Protein AF-0000000087671566 (afdb_homodimer)

Solvent-accessible surface area (backbone atoms only — not comparable to full-atom values): 32242 Å² total; per-residue (Å²): 135,81,83,77,76,79,80,76,76,74,78,75,80,76,74,71,77,72,75,74,74,76,78,74,79,72,79,69,72,75,69,72,71,65,72,60,80,72,55,83,34,63,38,34,39,31,41,33,52,81,81,40,55,69,41,50,50,52,36,48,63,45,52,66,65,15,79,87,57,52,67,46,80,35,73,41,40,52,57,81,54,87,61,97,55,49,76,35,58,70,50,8,30,30,65,65,25,26,53,79,50,58,66,45,45,7,50,32,50,30,56,52,48,54,44,50,51,52,56,72,45,84,75,57,39,31,36,35,41,31,35,45,54,44,47,59,48,46,61,57,61,63,63,61,47,55,54,51,27,58,74,69,71,49,40,43,36,29,32,56,49,49,42,90,62,59,66,44,80,77,48,67,58,84,86,27,36,27,30,33,43,74,54,67,33,44,62,70,53,29,34,38,33,25,41,68,38,41,45,42,50,53,71,65,60,76,53,46,33,64,50,48,36,59,58,60,44,42,25,75,75,49,67,49,61,50,28,29,47,30,56,35,60,40,32,75,54,61,51,72,66,54,61,59,40,55,72,61,57,62,70,50,66,72,46,83,67,44,70,55,19,55,51,43,53,51,51,50,51,49,46,44,52,51,47,50,48,51,52,54,50,54,48,52,55,53,55,62,72,95,138,81,82,77,77,76,77,76,78,76,74,77,76,77,71,76,76,73,73,72,72,77,78,76,78,74,77,70,74,75,70,72,73,65,72,62,80,72,55,84,34,62,39,33,39,31,39,34,51,82,82,42,56,70,40,50,49,53,37,48,62,45,52,66,66,15,79,88,57,53,68,46,80,35,74,40,39,51,57,82,54,85,63,98,55,50,76,36,57,70,50,8,31,30,65,65,26,25,54,78,51,58,67,44,45,8,51,32,49,28,55,51,49,55,44,48,51,54,54,74,45,84,75,56,39,32,37,35,42,31,34,46,52,44,47,60,47,46,61,55,58,64,61,60,47,54,54,53,27,58,75,68,70,48,41,44,36,28,32,56,47,48,40,91,62,59,66,44,80,77,47,68,58,86,87,27,36,26,31,33,41,73,54,68,33,43,62,69,53,28,34,38,32,26,39,68,37,42,47,41,48,54,72,66,60,77,52,49,33,64,51,48,35,58,59,61,43,41,24,75,76,49,67,49,61,52,28,29,46,30,54,36,59,39,33,74,54,61,51,72,66,55,62,59,41,57,72,62,55,64,70,49,67,71,46,84,69,44,70,55,18,54,52,44,52,51,50,50,52,49,46,45,52,50,48,50,49,51,51,54,50,54,49,53,55,53,56,62,74,95

Structure (mmCIF, N/CA/C/O backbone):
data_AF-0000000087671566-model_v1
#
loop_
_entity.id
_entity.type
_entity.pdbx_description
1 polymer 'Glycosyl transferase'
#
loop_
_atom_site.group_PDB
_atom_site.id
_atom_site.type_symbol
_atom_site.label_atom_id
_atom_site.label_alt_id
_atom_site.label_comp_id
_atom_site.label_asym_id
_atom_site.label_entity_id
_atom_site.label_seq_id
_atom_site.pdbx_PDB_ins_code
_atom_site.Cartn_x
_atom_site.Cartn_y
_atom_site.Cartn_z
_atom_site.occupancy
_atom_site.B_iso_or_equiv
_atom_site.auth_seq_id
_atom_site.auth_comp_id
_atom_site.auth_asym_id
_atom_site.auth_atom_id
_atom_site.pdbx_PDB_model_num
ATOM 1 N N . MET A 1 1 ? -92.812 4.102 -14.461 1 20.41 1 MET A N 1
ATOM 2 C CA . MET A 1 1 ? -93.25 3.547 -13.18 1 20.41 1 MET A CA 1
ATOM 3 C C . MET A 1 1 ? -92.312 2.416 -12.75 1 20.41 1 MET A C 1
ATOM 5 O O . MET A 1 1 ? -92.688 1.614 -11.883 1 20.41 1 MET A O 1
ATOM 9 N N . ARG A 1 2 ? -91.062 2.26 -13.477 1 20.17 2 ARG A N 1
ATOM 10 C CA . ARG A 1 2 ? -90.438 0.943 -13.508 1 20.17 2 ARG A CA 1
ATOM 11 C C . ARG A 1 2 ? -90.062 0.491 -12.102 1 20.17 2 ARG A C 1
ATOM 13 O O . ARG A 1 2 ? -89.875 1.316 -11.203 1 20.17 2 ARG A O 1
ATOM 20 N N . ARG A 1 3 ? -89.938 -0.847 -11.875 1 19.41 3 ARG A N 1
ATOM 21 C CA . ARG A 1 3 ? -90 -1.938 -10.906 1 19.41 3 ARG A CA 1
ATOM 22 C C . ARG A 1 3 ? -88.812 -1.893 -9.969 1 19.41 3 ARG A C 1
ATOM 24 O O . ARG A 1 3 ? -87.625 -2.113 -10.398 1 19.41 3 ARG A O 1
ATOM 31 N N . VAL A 1 4 ? -88.688 -0.897 -9.008 1 24.98 4 VAL A N 1
ATOM 32 C CA . VAL A 1 4 ? -87.562 -0.516 -8.117 1 24.98 4 VAL A CA 1
ATOM 33 C C . VAL A 1 4 ? -87.312 -1.626 -7.098 1 24.98 4 VAL A C 1
ATOM 35 O O . VAL A 1 4 ? -88.188 -1.909 -6.258 1 24.98 4 VAL A O 1
ATOM 38 N N . PRO A 1 5 ? -86.812 -2.789 -7.719 1 23.95 5 PRO A N 1
ATOM 39 C CA . PRO A 1 5 ? -86.812 -4.043 -6.965 1 23.95 5 PRO A CA 1
ATOM 40 C C . PRO A 1 5 ? -86.25 -3.9 -5.566 1 23.95 5 PRO A C 1
ATOM 42 O O . PRO A 1 5 ? -85.375 -3.016 -5.332 1 23.95 5 PRO A O 1
ATOM 45 N N . SER A 1 6 ? -87 -4.273 -4.535 1 21.59 6 SER A N 1
ATOM 46 C CA . SER A 1 6 ? -87.062 -4.234 -3.076 1 21.59 6 SER A CA 1
ATOM 47 C C . SER A 1 6 ? -85.875 -4.984 -2.473 1 21.59 6 SER A C 1
ATOM 49 O O . SER A 1 6 ? -85.562 -6.094 -2.902 1 21.59 6 SER A O 1
ATOM 51 N N . ASN A 1 7 ? -84.875 -4.277 -1.908 1 21.83 7 ASN A N 1
ATOM 52 C CA . ASN A 1 7 ? -83.5 -4.41 -1.378 1 21.83 7 ASN A CA 1
ATOM 53 C C . ASN A 1 7 ? -83.438 -5.301 -0.138 1 21.83 7 ASN A C 1
ATOM 55 O O . ASN A 1 7 ? -83.562 -4.809 0.986 1 21.83 7 ASN A O 1
ATOM 59 N N . THR A 1 8 ? -84.25 -6.465 -0.17 1 20.64 8 THR A N 1
ATOM 60 C CA . THR A 1 8 ? -84.438 -7.191 1.08 1 20.64 8 THR A CA 1
ATOM 61 C C . THR A 1 8 ? -83.125 -7.613 1.667 1 20.64 8 THR A C 1
ATOM 63 O O . THR A 1 8 ? -82.312 -8.297 1.006 1 20.64 8 THR A O 1
ATOM 66 N N . ILE A 1 9 ? -82.562 -6.914 2.695 1 21.95 9 ILE A N 1
ATOM 67 C CA . ILE A 1 9 ? -81.312 -6.852 3.416 1 21.95 9 ILE A CA 1
ATOM 68 C C . ILE A 1 9 ? -81.125 -8.102 4.273 1 21.95 9 ILE A C 1
ATOM 70 O O . ILE A 1 9 ? -81.75 -8.203 5.359 1 21.95 9 ILE A O 1
ATOM 74 N N . SER A 1 10 ? -81.562 -9.305 3.691 1 20.36 10 SER A N 1
ATOM 75 C CA . SER A 1 10 ? -81.625 -10.422 4.621 1 20.36 10 SER A CA 1
ATOM 76 C C . SER A 1 10 ? -80.312 -10.625 5.352 1 20.36 10 SER A C 1
ATOM 78 O O . SER A 1 10 ? -79.25 -10.633 4.727 1 20.36 10 SER A O 1
ATOM 80 N N . SER A 1 11 ? -80.25 -10.234 6.664 1 21.88 11 SER A N 1
ATOM 81 C CA . SER A 1 11 ? -79.25 -10.141 7.719 1 21.88 11 SER A CA 1
ATOM 82 C C . SER A 1 11 ? -78.625 -11.508 8.047 1 21.88 11 SER A C 1
ATOM 84 O O . SER A 1 11 ? -79.062 -12.141 9.031 1 21.88 11 SER A O 1
ATOM 86 N N . SER A 1 12 ? -78.312 -12.32 6.969 1 20.09 12 SER A N 1
ATOM 87 C CA . SER A 1 12 ? -78 -13.719 7.223 1 20.09 12 SER A CA 1
ATOM 88 C C . SER A 1 12 ? -76.875 -13.836 8.297 1 20.09 12 SER A C 1
ATOM 90 O O . SER A 1 12 ? -76 -13.008 8.375 1 20.09 12 SER A O 1
ATOM 92 N N . ASP A 1 13 ? -77.25 -14.539 9.414 1 20.5 13 ASP A N 1
ATOM 93 C CA . ASP A 1 13 ? -76.75 -14.93 10.727 1 20.5 13 ASP A CA 1
ATOM 94 C C . ASP A 1 13 ? -75.375 -15.625 10.617 1 20.5 13 ASP A C 1
ATOM 96 O O . ASP A 1 13 ? -75.25 -16.703 10.039 1 20.5 13 ASP A O 1
ATOM 100 N N . TYR A 1 14 ? -74.312 -14.898 10.258 1 19.12 14 TYR A N 1
ATOM 101 C CA . TYR A 1 14 ? -73 -15.422 9.969 1 19.12 14 TYR A CA 1
ATOM 102 C C . TY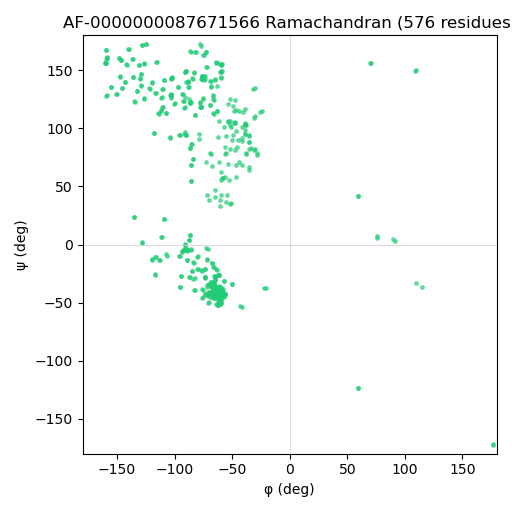R A 1 14 ? -72.438 -16.188 11.164 1 19.12 14 TYR A C 1
ATOM 104 O O . TYR A 1 14 ? -72.062 -15.578 12.18 1 19.12 14 TYR A O 1
ATOM 112 N N . SER A 1 15 ? -73.188 -17.203 11.594 1 20.19 15 SER A N 1
ATOM 113 C CA . SER A 1 15 ? -72.75 -17.953 12.773 1 20.19 15 SER A CA 1
ATOM 114 C C . SER A 1 15 ? -71.312 -18.484 12.609 1 20.19 15 SER A C 1
ATOM 116 O O . SER A 1 15 ? -71.062 -19.453 11.891 1 20.19 15 SER A O 1
ATOM 118 N N . SER A 1 16 ? -70.375 -17.688 12.078 1 20.52 16 SER A N 1
ATOM 119 C CA . SER A 1 16 ? -69.062 -18.234 11.703 1 20.52 16 SER A CA 1
ATOM 120 C C . SER A 1 16 ? -68.438 -18.906 12.891 1 20.52 16 SER A C 1
ATOM 122 O O . SER A 1 16 ? -68.125 -18.266 13.914 1 20.52 16 SER A O 1
ATOM 124 N N . THR A 1 17 ? -68.875 -20.141 13.203 1 20.5 17 THR A N 1
ATOM 125 C CA . THR A 1 17 ? -68.375 -21 14.258 1 20.5 17 THR A CA 1
ATOM 126 C C . THR A 1 17 ? -66.812 -21.031 14.195 1 20.5 17 THR A C 1
ATOM 128 O O . THR A 1 17 ? -66.25 -21.469 13.195 1 20.5 17 THR A O 1
ATOM 131 N N . ASN A 1 18 ? -66.125 -20.078 14.719 1 20.39 18 ASN A N 1
ATOM 132 C CA . ASN A 1 18 ? -64.688 -19.812 14.812 1 20.39 18 ASN A CA 1
ATOM 133 C C . ASN A 1 18 ? -64 -20.938 15.562 1 20.39 18 ASN A C 1
ATOM 135 O O . ASN A 1 18 ? -63.969 -20.953 16.797 1 20.39 18 ASN A O 1
ATOM 139 N N . SER A 1 19 ? -64.438 -22.188 15.344 1 20.3 19 SER A N 1
ATOM 140 C CA . SER A 1 19 ? -63.781 -23.172 16.219 1 20.3 19 SER A CA 1
ATOM 141 C C . SER A 1 19 ? -62.281 -23.062 16.156 1 20.3 19 SER A C 1
ATOM 143 O O . SER A 1 19 ? -61.688 -23.062 15.078 1 20.3 19 SER A O 1
ATOM 145 N N . ASP A 1 20 ? -61.688 -22.469 17.141 1 21.02 20 ASP A N 1
ATOM 146 C CA . ASP A 1 20 ? -60.281 -22.219 17.453 1 21.02 20 ASP A CA 1
ATOM 147 C C . ASP A 1 20 ? -59.5 -23.516 17.547 1 21.02 20 ASP A C 1
ATOM 149 O O . ASP A 1 20 ? -59.719 -24.328 18.453 1 21.02 20 ASP A O 1
ATOM 153 N N . PRO A 1 21 ? -59.469 -24.375 16.516 1 22.25 21 PRO A N 1
ATOM 154 C CA . PRO A 1 21 ? -58.812 -25.641 16.828 1 22.25 21 PRO A CA 1
ATOM 155 C C . PRO A 1 21 ? -57.469 -25.453 17.516 1 22.25 21 PRO A C 1
ATOM 157 O O . PRO A 1 21 ? -56.75 -24.484 17.234 1 22.25 21 PRO A O 1
ATOM 160 N N . LEU A 1 22 ? -57.312 -25.875 18.75 1 21.47 22 LEU A N 1
ATOM 161 C CA . LEU A 1 22 ? -56.156 -25.922 19.641 1 21.47 22 LEU A CA 1
ATOM 162 C C . LEU A 1 22 ? -54.969 -26.578 18.938 1 21.47 22 LEU A C 1
ATOM 164 O O . LEU A 1 22 ? -55.094 -27.672 18.359 1 21.47 22 LEU A O 1
ATOM 168 N N . CYS A 1 23 ? -54.125 -25.797 18.25 1 20.88 23 CYS A N 1
ATOM 169 C CA . CYS A 1 23 ? -52.938 -26.234 17.562 1 20.88 23 CYS A CA 1
ATOM 170 C C . CYS A 1 23 ? -52.125 -27.188 18.453 1 20.88 23 CYS A C 1
ATOM 172 O O . CYS A 1 23 ? -51.781 -26.844 19.578 1 20.88 23 CYS A O 1
ATOM 174 N N . ASN A 1 24 ? -52.438 -28.453 18.484 1 20.77 24 ASN A N 1
ATOM 175 C CA . ASN A 1 24 ? -51.625 -29.484 19.109 1 20.77 24 ASN A CA 1
ATOM 176 C C . ASN A 1 24 ? -50.125 -29.266 18.844 1 20.77 24 ASN A C 1
ATOM 178 O O . ASN A 1 24 ? -49.719 -28.922 17.734 1 20.77 24 ASN A O 1
ATOM 182 N N . GLY A 1 25 ? -49.312 -28.969 19.906 1 21.98 25 GLY A N 1
ATOM 183 C CA . GLY A 1 25 ? -47.875 -28.734 20.109 1 21.98 25 GLY A CA 1
ATOM 184 C C . GLY A 1 25 ? -47 -29.812 19.516 1 21.98 25 GLY A C 1
ATOM 185 O O . GLY A 1 25 ? -46.719 -30.812 20.188 1 21.98 25 GLY A O 1
ATOM 186 N N . GLN A 1 26 ? -47.312 -30.406 18.391 1 22.73 26 GLN A N 1
ATOM 187 C CA . GLN A 1 26 ? -46.375 -31.453 18.031 1 22.73 26 GLN A CA 1
ATOM 188 C C . GLN A 1 26 ? -44.938 -30.984 18.172 1 22.73 26 GLN A C 1
ATOM 190 O O . GLN A 1 26 ? -44.594 -29.891 17.75 1 22.73 26 GLN A O 1
ATOM 195 N N . GLY A 1 27 ? -44.219 -31.625 19.109 1 22.98 27 GLY A N 1
ATOM 196 C CA . GLY A 1 27 ? -42.812 -31.516 19.438 1 22.98 27 GLY A CA 1
ATOM 197 C C . GLY A 1 27 ? -41.906 -31.547 18.219 1 22.98 27 GLY A C 1
ATOM 198 O O . GLY A 1 27 ? -41.844 -32.531 17.5 1 22.98 27 GLY A O 1
ATOM 199 N N . GLY A 1 28 ? -41.938 -30.547 17.406 1 24.88 28 GLY A N 1
ATOM 200 C CA . GLY A 1 28 ? -41.062 -30.531 16.266 1 24.88 28 GLY A CA 1
ATOM 201 C C . GLY A 1 28 ? -39.625 -30.906 16.625 1 24.88 28 GLY A C 1
ATOM 202 O O . GLY A 1 28 ? -39.094 -30.453 17.625 1 24.88 28 GLY A O 1
ATOM 203 N N . SER A 1 29 ? -39.344 -32.188 16.375 1 26.11 29 SER A N 1
ATOM 204 C CA . SER A 1 29 ? -37.969 -32.625 16.469 1 26.11 29 SER A CA 1
ATOM 205 C C . SER A 1 29 ? -37 -31.562 15.914 1 26.11 29 SER A C 1
ATOM 207 O O . SER A 1 29 ? -37.281 -30.969 14.867 1 26.11 29 SER A O 1
ATOM 209 N N . MET A 1 30 ? -36.375 -30.891 16.812 1 24.5 30 MET A N 1
ATOM 210 C CA . MET A 1 30 ? -35.281 -29.969 16.469 1 24.5 30 MET A CA 1
ATOM 211 C C . MET A 1 30 ? -34.375 -30.547 15.414 1 24.5 30 MET A C 1
ATOM 213 O O . MET A 1 30 ? -33.688 -31.547 15.664 1 24.5 30 MET A O 1
ATOM 217 N N . SER A 1 31 ? -34.875 -30.688 14.18 1 26.56 31 SER A N 1
ATOM 218 C CA . SER A 1 31 ? -33.844 -31.047 13.211 1 26.56 31 SER A CA 1
ATOM 219 C C . SER A 1 31 ? -32.562 -30.312 13.484 1 26.56 31 SER A C 1
ATOM 221 O O . SER A 1 31 ? -32.562 -29.094 13.703 1 26.56 31 SER A O 1
ATOM 223 N N . THR A 1 32 ? -31.703 -31 14.133 1 27.64 32 THR A N 1
ATOM 224 C CA . THR A 1 32 ? -30.328 -30.5 14.219 1 27.64 32 THR A CA 1
ATOM 225 C C . THR A 1 32 ? -29.906 -29.859 12.898 1 27.64 32 THR A C 1
ATOM 227 O O . THR A 1 32 ? -29.859 -30.516 11.859 1 27.64 32 THR A O 1
ATOM 230 N N . VAL A 1 33 ? -30.359 -28.672 12.711 1 29.09 33 VAL A N 1
ATOM 231 C CA . VAL A 1 33 ? -29.734 -27.922 11.633 1 29.09 33 VAL A CA 1
ATOM 232 C C . VAL A 1 33 ? -28.25 -28.281 11.562 1 29.09 33 VAL A C 1
ATOM 234 O O . VAL A 1 33 ? -27.484 -27.969 12.484 1 29.09 33 VAL A O 1
ATOM 237 N N . HIS A 1 34 ? -27.969 -29.516 11.25 1 29.31 34 HIS A N 1
ATOM 238 C CA . HIS A 1 34 ? -26.562 -29.703 10.906 1 29.31 34 HIS A CA 1
ATOM 239 C C . HIS A 1 34 ? -26.016 -28.484 10.172 1 29.31 34 HIS A C 1
ATOM 241 O O . HIS A 1 34 ? -26.578 -28.047 9.172 1 29.31 34 HIS A O 1
ATOM 247 N N . MET A 1 35 ? -25.547 -27.578 10.914 1 31.94 35 MET A N 1
ATOM 248 C CA . MET A 1 35 ? -24.781 -26.562 10.195 1 31.94 35 MET A CA 1
ATOM 249 C C . MET A 1 35 ? -24.016 -27.188 9.031 1 31.94 35 MET A C 1
ATOM 251 O O . MET A 1 35 ? -23.266 -28.141 9.211 1 31.94 35 MET A O 1
ATOM 255 N N . THR A 1 36 ? -24.578 -27.422 7.875 1 36.75 36 THR A N 1
ATOM 256 C CA . THR A 1 36 ? -23.766 -27.766 6.711 1 36.75 36 THR A CA 1
ATOM 257 C C . THR A 1 36 ? -22.344 -27.234 6.867 1 36.75 36 THR A C 1
ATOM 259 O O . THR A 1 36 ? -22.141 -26.125 7.344 1 36.75 36 THR A O 1
ATOM 262 N N . PRO A 1 37 ? -21.344 -28.016 6.961 1 38.91 37 PRO A N 1
ATOM 263 C CA . PRO A 1 37 ? -20 -27.422 7.004 1 38.91 37 PRO A CA 1
ATOM 264 C C . PRO A 1 37 ? -19.891 -26.125 6.223 1 38.91 37 PRO A C 1
ATOM 266 O O . PRO A 1 37 ? -20.328 -26.047 5.07 1 38.91 37 PRO A O 1
ATOM 269 N N . ASN A 1 38 ? -20.25 -25.016 6.656 1 42.16 38 ASN A N 1
ATOM 270 C CA . ASN A 1 38 ? -20.281 -23.703 6.02 1 42.16 38 ASN A CA 1
ATOM 271 C C . ASN A 1 38 ? -19.203 -23.578 4.945 1 42.16 38 ASN A C 1
ATOM 273 O O . ASN A 1 38 ? -18 -23.578 5.254 1 42.16 38 ASN A O 1
ATOM 277 N N . SER A 1 39 ? -19.297 -24.094 3.799 1 46.59 39 SER A N 1
ATOM 278 C CA . SER A 1 39 ? -18.625 -24.109 2.508 1 46.59 39 SER A CA 1
ATOM 279 C C . SER A 1 39 ? -17.734 -22.891 2.336 1 46.59 39 SER A C 1
ATOM 281 O O . SER A 1 39 ? -16.906 -22.844 1.429 1 46.59 39 SER A O 1
ATOM 283 N N . GLN A 1 40 ? -18.141 -21.766 2.809 1 57.53 40 GLN A N 1
ATOM 284 C CA . GLN A 1 40 ? -17.422 -20.562 2.395 1 57.53 40 GLN A CA 1
ATOM 285 C C . GLN A 1 40 ? -16.203 -20.312 3.277 1 57.53 40 GLN A C 1
ATOM 287 O O . GLN A 1 40 ? -16.094 -19.266 3.916 1 57.53 40 GLN A O 1
ATOM 292 N N . THR A 1 41 ? -15.312 -21.391 3.361 1 82.5 41 THR A N 1
ATOM 293 C CA . THR A 1 41 ? -14.234 -21.453 4.344 1 82.5 41 THR A CA 1
ATOM 294 C C . THR A 1 41 ? -12.906 -21.047 3.719 1 82.5 41 THR A C 1
ATOM 296 O O . THR A 1 41 ? -12.625 -21.375 2.564 1 82.5 41 THR A O 1
ATOM 299 N N . ILE A 1 42 ? -12.289 -20.094 4.207 1 92.69 42 ILE A N 1
ATOM 300 C CA . ILE A 1 42 ? -10.953 -19.656 3.816 1 92.69 42 ILE A CA 1
ATOM 301 C C . ILE A 1 42 ? -9.914 -20.312 4.734 1 92.69 42 ILE A C 1
ATOM 303 O O . ILE A 1 42 ? -10.125 -20.422 5.941 1 92.69 42 ILE A O 1
ATOM 307 N N . SER A 1 43 ? -8.906 -20.906 4.086 1 92.94 43 SER A N 1
ATOM 308 C CA . SER A 1 43 ? -7.73 -21.359 4.809 1 92.94 43 SER A CA 1
ATOM 309 C C . SER A 1 43 ? -6.48 -20.609 4.371 1 92.94 43 SER A C 1
ATOM 311 O O . SER A 1 43 ? -6.457 -20 3.293 1 92.94 43 SER A O 1
ATOM 313 N N . ALA A 1 44 ? -5.488 -20.609 5.273 1 96.31 44 ALA A N 1
ATOM 314 C CA . ALA A 1 44 ? -4.273 -19.859 4.965 1 96.31 44 ALA A CA 1
ATOM 315 C C . ALA A 1 44 ? -3.047 -20.766 4.984 1 96.31 44 ALA A C 1
ATOM 317 O O . ALA A 1 44 ? -2.92 -21.641 5.852 1 96.31 44 ALA A O 1
ATOM 318 N N . LYS A 1 45 ? -2.234 -20.641 4.012 1 97.94 45 LYS A N 1
ATOM 319 C CA . LYS A 1 45 ? -0.923 -21.281 3.955 1 97.94 45 LYS A CA 1
ATOM 320 C C . LYS A 1 45 ? 0.194 -20.25 3.93 1 97.94 45 LYS A C 1
ATOM 322 O O . LYS A 1 45 ? 0.132 -19.281 3.168 1 97.94 45 LYS A O 1
ATOM 327 N N . VAL A 1 46 ? 1.146 -20.484 4.812 1 98.56 46 VAL A N 1
ATOM 328 C CA . VAL A 1 46 ? 2.316 -19.609 4.848 1 98.56 46 VAL A CA 1
ATOM 329 C C . VAL A 1 46 ? 3.527 -20.344 4.281 1 98.56 46 VAL A C 1
ATOM 331 O O . VAL A 1 46 ? 4.008 -21.312 4.879 1 98.56 46 VAL A O 1
ATOM 334 N N . ILE A 1 47 ? 3.99 -19.875 3.172 1 98.44 47 ILE A N 1
ATOM 335 C CA . ILE A 1 47 ? 5.148 -20.484 2.531 1 98.44 47 ILE A CA 1
ATOM 336 C C . ILE A 1 47 ? 6.426 -20.062 3.248 1 98.44 47 ILE A C 1
ATOM 338 O O . ILE A 1 47 ? 6.75 -18.859 3.285 1 98.44 47 ILE A O 1
ATOM 342 N N . SER A 1 48 ? 7.141 -21 3.791 1 97.81 48 SER A N 1
ATOM 343 C CA . SER A 1 48 ? 8.344 -20.719 4.57 1 97.81 48 SER A CA 1
ATOM 344 C C . SER A 1 48 ? 9.297 -21.906 4.566 1 97.81 48 SER A C 1
ATOM 346 O O . SER A 1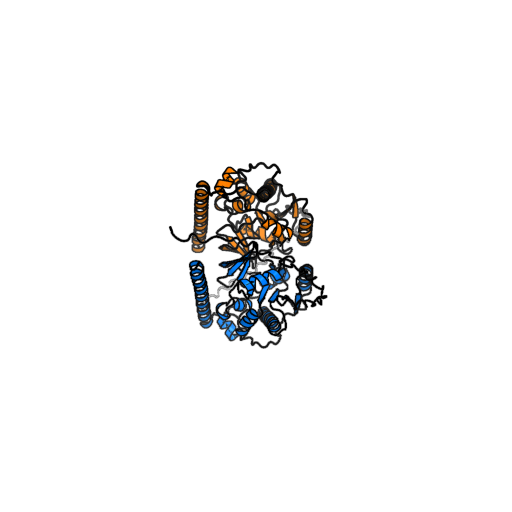 48 ? 8.867 -23.047 4.684 1 97.81 48 SER A O 1
ATOM 348 N N . LEU A 1 49 ? 10.578 -21.547 4.359 1 95.69 49 LEU A N 1
ATOM 349 C CA . LEU A 1 49 ? 11.57 -22.609 4.504 1 95.69 49 LEU A CA 1
ATOM 350 C C . LEU A 1 49 ? 11.531 -23.188 5.91 1 95.69 49 LEU A C 1
ATOM 352 O O . LEU A 1 49 ? 11.406 -22.453 6.891 1 95.69 49 LEU A O 1
ATOM 356 N N . SER A 1 50 ? 11.727 -24.469 6.039 1 93.25 50 SER A N 1
ATOM 357 C CA . SER A 1 50 ? 11.641 -25.141 7.324 1 93.25 50 SER A CA 1
ATOM 358 C C . SER A 1 50 ? 12.727 -24.672 8.281 1 93.25 50 SER A C 1
ATOM 360 O O . SER A 1 50 ? 12.523 -24.641 9.5 1 93.25 50 SER A O 1
ATOM 362 N N . GLY A 1 51 ? 13.828 -24.234 7.754 1 92.88 51 GLY A N 1
ATOM 363 C CA . GLY A 1 51 ? 14.945 -23.797 8.578 1 92.88 51 GLY A CA 1
ATOM 364 C C . GLY A 1 51 ? 14.875 -22.328 8.938 1 92.88 51 GLY A C 1
ATOM 365 O O . GLY A 1 51 ? 15.711 -21.828 9.703 1 92.88 51 GLY A O 1
ATOM 366 N N . SER A 1 52 ? 13.922 -21.641 8.422 1 93.06 52 SER A N 1
ATOM 367 C CA . SER A 1 52 ? 13.812 -20.219 8.688 1 93.06 52 SER A CA 1
ATOM 368 C C . SER A 1 52 ? 13.086 -19.953 10.008 1 93.06 52 SER A C 1
ATOM 370 O O . SER A 1 52 ? 12.031 -19.312 10.023 1 93.06 52 SER A O 1
ATOM 372 N N . LEU A 1 53 ? 13.734 -20.188 11.07 1 94.56 53 LEU A N 1
ATOM 373 C CA . LEU A 1 53 ? 13.094 -20.219 12.383 1 94.56 53 LEU A CA 1
ATOM 374 C C . LEU A 1 53 ? 12.688 -18.812 12.812 1 94.56 53 LEU A C 1
ATOM 376 O O . LEU A 1 53 ? 11.594 -18.609 13.336 1 94.56 53 LEU A O 1
ATOM 380 N N . LYS A 1 54 ? 13.523 -17.844 12.602 1 92.25 54 LYS A N 1
ATOM 381 C CA . LYS A 1 54 ? 13.211 -16.469 12.984 1 92.25 54 LYS A CA 1
ATOM 382 C C . LYS A 1 54 ? 11.969 -15.953 12.25 1 92.25 54 LYS A C 1
ATOM 384 O O . LYS A 1 54 ? 11.094 -15.344 12.859 1 92.25 54 LYS A O 1
ATOM 389 N N . ARG A 1 55 ? 11.938 -16.219 10.969 1 93.94 55 ARG A N 1
ATOM 390 C CA . ARG A 1 55 ? 10.789 -15.805 10.172 1 93.94 55 ARG A CA 1
ATOM 391 C C . ARG A 1 55 ? 9.523 -16.547 10.609 1 93.94 55 ARG A C 1
ATOM 393 O O . ARG A 1 55 ? 8.453 -15.945 10.711 1 93.94 55 ARG A O 1
ATOM 400 N N . ARG A 1 56 ? 9.641 -17.797 10.867 1 96.56 56 ARG A N 1
ATOM 401 C CA . ARG A 1 56 ? 8.492 -18.594 11.297 1 96.56 56 ARG A CA 1
ATOM 402 C C . ARG A 1 56 ? 7.977 -18.109 12.648 1 96.56 56 ARG A C 1
ATOM 404 O O . ARG A 1 56 ? 6.766 -18.062 12.875 1 96.56 56 ARG A O 1
ATOM 411 N N . ASP A 1 57 ? 8.836 -17.734 13.5 1 95.62 57 ASP A N 1
ATOM 412 C CA . ASP A 1 57 ? 8.438 -17.203 14.797 1 95.62 57 ASP A CA 1
ATOM 413 C C . ASP A 1 57 ? 7.672 -15.883 14.633 1 95.62 57 ASP A C 1
ATOM 415 O O . ASP A 1 57 ? 6.664 -15.664 15.305 1 95.62 57 ASP A O 1
ATOM 419 N N . ALA A 1 58 ? 8.203 -15.07 13.75 1 93.19 58 ALA A N 1
ATOM 420 C CA . ALA A 1 58 ? 7.551 -13.781 13.508 1 93.19 58 ALA A CA 1
ATOM 421 C C . ALA A 1 58 ? 6.141 -13.984 12.953 1 93.19 58 ALA A C 1
ATOM 423 O O . ALA A 1 58 ? 5.199 -13.312 13.391 1 93.19 58 ALA A O 1
ATOM 424 N N . VAL A 1 59 ? 6.043 -14.867 12.047 1 95.12 59 VAL A N 1
ATOM 425 C CA . VAL A 1 59 ? 4.75 -15.18 11.453 1 95.12 59 VAL A CA 1
ATOM 426 C C . VAL A 1 59 ? 3.809 -15.734 12.516 1 95.12 59 VAL A C 1
ATOM 428 O O . VAL A 1 59 ? 2.658 -15.305 12.625 1 95.12 59 VAL A O 1
ATOM 431 N N . SER A 1 60 ? 4.309 -16.656 13.281 1 96.62 60 SER A N 1
ATOM 432 C CA . SER A 1 60 ? 3.5 -17.281 14.32 1 96.62 60 SER A CA 1
ATOM 433 C C . SER A 1 60 ? 3.002 -16.25 15.328 1 96.62 60 SER A C 1
ATOM 435 O O . SER A 1 60 ? 1.84 -16.297 15.742 1 96.62 60 SER A O 1
ATOM 437 N N . SER A 1 61 ? 3.844 -15.367 15.703 1 94.19 61 SER A N 1
ATOM 438 C CA . SER A 1 61 ? 3.461 -14.312 16.641 1 94.19 61 SER A CA 1
ATOM 439 C C . SER A 1 61 ? 2.379 -13.422 16.047 1 94.19 61 SER A C 1
ATOM 441 O O . SER A 1 61 ? 1.444 -13.023 16.75 1 94.19 61 SER A O 1
ATOM 443 N N . ASN A 1 62 ? 2.496 -13.133 14.789 1 95 62 ASN A N 1
ATOM 444 C CA . ASN A 1 62 ? 1.532 -12.289 14.094 1 95 62 ASN A CA 1
ATOM 445 C C . ASN A 1 62 ? 0.188 -12.992 13.922 1 95 62 ASN A C 1
ATOM 447 O O . ASN A 1 62 ? -0.844 -12.477 14.359 1 95 62 ASN A O 1
ATOM 451 N N . LEU A 1 63 ? 0.205 -14.18 13.445 1 95.62 63 LEU A N 1
ATOM 452 C CA . LEU A 1 63 ? -1.022 -14.867 13.062 1 95.62 63 LEU A CA 1
ATOM 453 C C . LEU A 1 63 ? -1.676 -15.523 14.273 1 95.62 63 LEU A C 1
ATOM 455 O O . LEU A 1 63 ? -2.846 -15.914 14.219 1 95.62 63 LEU A O 1
ATOM 459 N N . ALA A 1 64 ? -0.951 -15.656 15.344 1 92.62 64 ALA A N 1
ATOM 460 C CA . ALA A 1 64 ? -1.542 -16.156 16.578 1 92.62 64 ALA A CA 1
ATOM 461 C C . ALA A 1 64 ? -2.654 -15.234 17.062 1 92.62 64 ALA A C 1
ATOM 463 O O . ALA A 1 64 ? -3.594 -15.68 17.734 1 92.62 64 ALA A O 1
ATOM 464 N N . THR A 1 65 ? -2.57 -13.992 16.703 1 88.19 65 THR A N 1
ATOM 465 C CA . THR A 1 65 ? -3.541 -13 17.156 1 88.19 65 THR A CA 1
ATOM 466 C C . THR A 1 65 ? -4.727 -12.93 16.188 1 88.19 65 THR A C 1
ATOM 468 O O . THR A 1 65 ? -5.762 -12.344 16.516 1 88.19 65 THR A O 1
ATOM 471 N N . ALA A 1 66 ? -4.59 -13.5 15.055 1 88.25 66 ALA A N 1
ATOM 472 C CA . ALA A 1 66 ? -5.684 -13.586 14.086 1 88.25 66 ALA A CA 1
ATOM 473 C C . ALA A 1 66 ? -6.559 -14.805 14.367 1 88.25 66 ALA A C 1
ATOM 475 O O . ALA A 1 66 ? -6.52 -15.789 13.625 1 88.25 66 ALA A O 1
ATOM 476 N N . LYS A 1 67 ? -7.5 -14.727 15.18 1 82.62 67 LYS A N 1
ATOM 477 C CA . LYS A 1 67 ? -8.219 -15.867 15.734 1 82.62 67 LYS A CA 1
ATOM 478 C C . LYS A 1 67 ? -9.203 -16.438 14.719 1 82.62 67 LYS A C 1
ATOM 480 O O . LYS A 1 67 ? -9.578 -17.609 14.805 1 82.62 67 LYS A O 1
ATOM 485 N N . SER A 1 68 ? -9.547 -15.711 13.852 1 83.12 68 SER A N 1
ATOM 486 C CA . SER A 1 68 ? -10.57 -16.172 12.914 1 83.12 68 SER A CA 1
ATOM 487 C C . SER A 1 68 ? -9.938 -16.844 11.703 1 83.12 68 SER A C 1
ATOM 489 O O . SER A 1 68 ? -10.641 -17.375 10.844 1 83.12 68 SER A O 1
ATOM 491 N N . LEU A 1 69 ? -8.648 -16.906 11.695 1 89.62 69 LEU A N 1
ATOM 492 C CA . LEU A 1 69 ? -7.973 -17.438 10.516 1 89.62 69 LEU A CA 1
ATOM 493 C C . LEU A 1 69 ? -7.297 -18.766 10.82 1 89.62 69 LEU A C 1
ATOM 495 O O . LEU A 1 69 ? -6.449 -18.844 11.711 1 89.62 69 LEU A O 1
ATOM 499 N N . ASN A 1 70 ? -7.785 -19.812 10.172 1 91.56 70 ASN A N 1
ATOM 500 C CA . ASN A 1 70 ? -7.066 -21.078 10.211 1 91.56 70 ASN A CA 1
ATOM 501 C C . ASN A 1 70 ? -5.867 -21.062 9.266 1 91.56 70 ASN A C 1
ATOM 503 O O . ASN A 1 70 ? -6.02 -20.859 8.062 1 91.56 70 ASN A O 1
ATOM 507 N N . TRP A 1 71 ? -4.695 -21.312 9.867 1 95.25 71 TRP A N 1
ATOM 508 C CA . TRP A 1 71 ? -3.508 -21.219 9.023 1 95.25 71 TRP A CA 1
ATOM 509 C C . TRP A 1 71 ? -2.492 -22.297 9.375 1 95.25 71 TRP A C 1
ATOM 511 O O . TRP A 1 71 ? -2.539 -22.859 10.469 1 95.25 71 TRP A O 1
ATOM 521 N N . GLU A 1 72 ? -1.638 -22.672 8.438 1 96.44 72 GLU A N 1
ATOM 522 C CA . GLU A 1 72 ? -0.512 -23.578 8.641 1 96.44 72 GLU A CA 1
ATOM 523 C C . GLU A 1 72 ? 0.666 -23.203 7.746 1 96.44 72 GLU A C 1
ATOM 525 O O . GLU A 1 72 ? 0.489 -22.547 6.719 1 96.44 72 GLU A O 1
ATOM 530 N N . PHE A 1 73 ? 1.832 -23.672 8.18 1 98 73 PHE A N 1
ATOM 531 C CA . PHE A 1 73 ? 3.006 -23.484 7.336 1 98 73 PHE A CA 1
ATOM 532 C C . PHE A 1 73 ? 2.996 -24.469 6.168 1 98 73 PHE A C 1
ATOM 534 O O . PHE A 1 73 ? 2.48 -25.578 6.289 1 98 73 PHE A O 1
ATOM 541 N N . PHE A 1 74 ? 3.439 -24.016 5.078 1 97.88 74 PHE A N 1
ATOM 542 C CA . PHE A 1 74 ? 3.822 -24.844 3.941 1 97.88 74 PHE A CA 1
ATOM 543 C C . PHE A 1 74 ? 5.332 -24.828 3.744 1 97.88 74 PHE A C 1
ATOM 545 O O . PHE A 1 74 ? 5.926 -23.766 3.535 1 97.88 74 PHE A O 1
ATOM 552 N N . ASP A 1 75 ? 5.977 -25.953 3.844 1 97 75 ASP A N 1
ATOM 553 C CA . ASP A 1 75 ? 7.426 -26 3.678 1 97 75 ASP A CA 1
ATOM 554 C C . ASP A 1 75 ? 7.828 -25.656 2.248 1 97 75 ASP A C 1
ATOM 556 O O . ASP A 1 75 ? 7.543 -26.406 1.312 1 97 75 ASP A O 1
ATOM 560 N N . ALA A 1 76 ? 8.484 -24.547 2.146 1 95.81 76 ALA A N 1
ATOM 561 C CA . ALA A 1 76 ? 8.891 -24.047 0.837 1 95.81 76 ALA A CA 1
ATOM 562 C C . ALA A 1 76 ? 9.812 -25.031 0.129 1 95.81 76 ALA A C 1
ATOM 564 O O . ALA A 1 76 ? 10.617 -25.719 0.773 1 95.81 76 ALA A O 1
ATOM 565 N N . ALA A 1 77 ? 9.703 -25.016 -1.173 1 93.56 77 ALA A N 1
ATOM 566 C CA . ALA A 1 77 ? 10.555 -25.875 -1.992 1 93.56 77 ALA A CA 1
ATOM 567 C C . ALA A 1 77 ? 11.906 -25.203 -2.254 1 93.56 77 ALA A C 1
ATOM 569 O O . ALA A 1 77 ? 11.984 -23.984 -2.441 1 93.56 77 ALA A O 1
ATOM 570 N N . THR A 1 78 ? 12.875 -26.047 -2.252 1 90.75 78 THR A N 1
ATOM 571 C CA . THR A 1 78 ? 14.156 -25.625 -2.787 1 90.75 78 THR A CA 1
ATOM 572 C C . THR A 1 78 ? 14.211 -25.828 -4.297 1 90.75 78 THR A C 1
ATOM 574 O O . THR A 1 78 ? 13.375 -26.531 -4.863 1 90.75 78 THR A O 1
ATOM 577 N N . SER A 1 79 ? 15.195 -25.219 -4.863 1 89.06 79 SER A N 1
ATOM 578 C CA . SER A 1 79 ? 15.297 -25.297 -6.316 1 89.06 79 SER A CA 1
ATOM 579 C C . SER A 1 79 ? 15.484 -26.734 -6.781 1 89.06 79 SER A C 1
ATOM 581 O O . SER A 1 79 ? 15.078 -27.094 -7.887 1 89.06 79 SER A O 1
ATOM 583 N N . ASP A 1 80 ? 16.031 -27.516 -5.949 1 88.19 80 ASP A N 1
ATOM 584 C CA . ASP A 1 80 ? 16.375 -28.875 -6.344 1 88.19 80 ASP A CA 1
ATOM 585 C C . ASP A 1 80 ? 15.25 -29.844 -6.023 1 88.19 80 ASP A C 1
ATOM 587 O O . ASP A 1 80 ? 15.297 -31.016 -6.418 1 88.19 80 ASP A O 1
ATOM 591 N N . ARG A 1 81 ? 14.234 -29.375 -5.387 1 88.38 81 ARG A N 1
ATOM 592 C CA . ARG A 1 81 ? 13.094 -30.234 -5.105 1 88.38 81 ARG A CA 1
ATOM 593 C C . ARG A 1 81 ? 12.391 -30.656 -6.395 1 88.38 81 ARG A C 1
ATOM 595 O O . ARG A 1 81 ? 12.062 -29.812 -7.23 1 88.38 81 ARG A O 1
ATOM 602 N N . PRO A 1 82 ? 12.258 -31.891 -6.598 1 84.62 82 PRO A N 1
ATOM 603 C CA . PRO A 1 82 ? 11.562 -32.344 -7.816 1 84.62 82 PRO A CA 1
ATOM 604 C C . PRO A 1 82 ? 10.078 -31.984 -7.809 1 84.62 82 PRO A C 1
ATOM 606 O O . PRO A 1 82 ? 9.414 -32.094 -6.777 1 84.62 82 PRO A O 1
ATOM 609 N N . VAL A 1 83 ? 9.711 -31.344 -8.891 1 85.06 83 VAL A N 1
ATOM 610 C CA . VAL A 1 83 ? 8.297 -31.125 -9.148 1 85.06 83 VAL A CA 1
ATOM 611 C C . VAL A 1 83 ? 7.941 -31.594 -10.555 1 85.06 83 VAL A C 1
ATOM 613 O O . VAL A 1 83 ? 8.82 -31.969 -11.328 1 85.06 83 VAL A O 1
ATOM 616 N N . GLU A 1 84 ? 6.621 -31.609 -10.859 1 89.69 84 GLU A N 1
ATOM 617 C CA . GLU A 1 84 ? 6.137 -32.094 -12.141 1 89.69 84 GLU A CA 1
ATOM 618 C C . GLU A 1 84 ? 6.492 -31.141 -13.281 1 89.69 84 GLU A C 1
ATOM 620 O O . GLU A 1 84 ? 6.371 -31.5 -14.453 1 89.69 84 GLU A O 1
ATOM 625 N N . LEU A 1 85 ? 7.062 -30.062 -12.953 1 92.62 85 LEU A N 1
ATOM 626 C CA . LEU A 1 85 ? 7.367 -29.047 -13.953 1 92.62 85 LEU A CA 1
ATOM 627 C C . LEU A 1 85 ? 8.844 -29.078 -14.336 1 92.62 85 LEU A C 1
ATOM 629 O O . LEU A 1 85 ? 9.703 -29.297 -13.477 1 92.62 85 LEU A O 1
ATOM 633 N N . ILE A 1 86 ? 9.141 -28.828 -15.602 1 94 86 ILE A N 1
ATOM 634 C CA . ILE A 1 86 ? 10.516 -28.734 -16.078 1 94 86 ILE A CA 1
ATOM 635 C C . ILE A 1 86 ? 10.992 -27.281 -15.961 1 94 86 ILE A C 1
ATOM 637 O O . ILE A 1 86 ? 10.234 -26.344 -16.234 1 94 86 ILE A O 1
ATOM 641 N N . VAL A 1 87 ? 12.227 -27.188 -15.547 1 95.81 87 VAL A N 1
ATOM 642 C CA . VAL A 1 87 ? 12.883 -25.891 -15.625 1 95.81 87 VAL A CA 1
ATOM 643 C C . VAL A 1 87 ? 13.414 -25.656 -17.031 1 95.81 87 VAL A C 1
ATOM 645 O O . VAL A 1 87 ? 14.359 -26.328 -17.469 1 95.81 87 VAL A O 1
ATOM 648 N N . ASP A 1 88 ? 12.852 -24.75 -17.75 1 95.5 88 ASP A N 1
ATOM 649 C CA . ASP A 1 88 ? 13.172 -24.547 -19.156 1 95.5 88 ASP A CA 1
ATOM 650 C C . ASP A 1 88 ? 14.055 -23.312 -19.344 1 95.5 88 ASP A C 1
ATOM 652 O O . ASP A 1 88 ? 13.555 -22.219 -19.625 1 95.5 88 ASP A O 1
ATOM 656 N N . THR A 1 89 ? 15.305 -23.516 -19.328 1 93.81 89 THR A N 1
ATOM 657 C CA . THR A 1 89 ? 16.266 -22.422 -19.359 1 93.81 89 THR A CA 1
ATOM 658 C C . THR A 1 89 ? 16.219 -21.703 -20.719 1 93.81 89 THR A C 1
ATOM 660 O O . THR A 1 89 ? 16.422 -20.5 -20.797 1 93.81 89 THR A O 1
ATOM 663 N N . LYS A 1 90 ? 15.984 -22.469 -21.75 1 92.62 90 LYS A N 1
ATOM 664 C CA . LYS A 1 90 ? 15.883 -21.859 -23.078 1 92.62 90 LYS A CA 1
ATOM 665 C C . LYS A 1 90 ? 14.719 -20.875 -23.141 1 92.62 90 LYS A C 1
ATOM 667 O O . LYS A 1 90 ? 14.867 -19.75 -23.641 1 92.62 90 LYS A O 1
ATOM 672 N N . ARG A 1 91 ? 13.625 -21.281 -22.641 1 94.19 91 ARG A N 1
ATOM 673 C CA . ARG A 1 91 ? 12.453 -20.406 -22.641 1 94.19 91 ARG A CA 1
ATOM 674 C C . ARG A 1 91 ? 12.633 -19.234 -21.672 1 94.19 91 ARG A C 1
ATOM 676 O O . ARG A 1 91 ? 12.125 -18.141 -21.906 1 94.19 91 ARG A O 1
ATOM 683 N N . GLN A 1 92 ? 13.336 -19.5 -20.562 1 94.56 92 GLN A N 1
ATOM 684 C CA . GLN A 1 92 ? 13.648 -18.406 -19.641 1 94.56 92 GLN A CA 1
ATOM 685 C C . GLN A 1 92 ? 14.406 -17.281 -20.359 1 94.56 92 GLN A C 1
ATOM 687 O O . GLN A 1 92 ? 14.078 -16.109 -20.203 1 94.56 92 GLN A O 1
ATOM 692 N N . LEU A 1 93 ? 15.344 -17.688 -21.109 1 92.06 93 LEU A N 1
ATOM 693 C CA . LEU A 1 93 ? 16.125 -16.719 -21.859 1 92.06 93 LEU A CA 1
ATOM 694 C C . LEU A 1 93 ? 15.266 -15.969 -22.859 1 92.06 93 LEU A C 1
ATOM 696 O O . LEU A 1 93 ? 15.391 -14.75 -23.016 1 92.06 93 LEU A O 1
ATOM 700 N N . ALA A 1 94 ? 14.43 -16.656 -23.5 1 90.94 94 ALA A N 1
ATOM 701 C CA . ALA A 1 94 ? 13.57 -16.062 -24.531 1 90.94 94 ALA A CA 1
ATOM 702 C C . ALA A 1 94 ? 12.555 -15.117 -23.891 1 90.94 94 ALA A C 1
ATOM 704 O O . ALA A 1 94 ? 12.242 -14.062 -24.453 1 90.94 94 ALA A O 1
ATOM 705 N N . LYS A 1 95 ? 12.086 -15.422 -22.766 1 92.94 95 LYS A N 1
ATOM 706 C CA . LYS A 1 95 ? 10.977 -14.688 -22.156 1 92.94 95 LYS A CA 1
ATOM 707 C C . LYS A 1 95 ? 11.477 -13.617 -21.203 1 92.94 95 LYS A C 1
ATOM 709 O O . LYS A 1 95 ? 10.922 -12.516 -21.141 1 92.94 95 LYS A O 1
ATOM 714 N N . CYS A 1 96 ? 12.531 -13.93 -20.531 1 92.19 96 CYS A N 1
ATOM 715 C CA . CYS A 1 96 ? 12.969 -13.039 -19.453 1 92.19 96 CYS A CA 1
ATOM 716 C C . CYS A 1 96 ? 14.305 -12.391 -19.797 1 92.19 96 CYS A C 1
ATOM 718 O O . CYS A 1 96 ? 14.734 -11.445 -19.141 1 92.19 96 CYS A O 1
ATOM 720 N N . GLY A 1 97 ? 14.961 -12.875 -20.766 1 90.31 97 GLY A N 1
ATOM 721 C CA . GLY A 1 97 ? 16.281 -12.383 -21.109 1 90.31 97 GLY A CA 1
ATOM 722 C C . GLY A 1 97 ? 17.375 -12.859 -20.156 1 90.31 97 GLY A C 1
ATOM 723 O O . GLY A 1 97 ? 18.5 -12.375 -20.219 1 90.31 97 GLY A O 1
ATOM 724 N N . ARG A 1 98 ? 17 -13.773 -19.234 1 90.94 98 ARG A N 1
ATOM 725 C CA . ARG A 1 98 ? 17.906 -14.32 -18.234 1 90.94 98 ARG A CA 1
ATOM 726 C C . ARG A 1 98 ? 17.391 -15.641 -17.672 1 90.94 98 ARG A C 1
ATOM 728 O O . ARG A 1 98 ? 16.219 -15.961 -17.828 1 90.94 98 ARG A O 1
ATOM 735 N N . VAL A 1 99 ? 18.375 -16.312 -17.125 1 93.06 99 VAL A N 1
ATOM 736 C CA . VAL A 1 99 ? 17.969 -17.531 -16.406 1 93.06 99 VAL A CA 1
ATOM 737 C C . VAL A 1 99 ? 17.516 -17.172 -15 1 93.06 99 VAL A C 1
ATOM 739 O O . VAL A 1 99 ? 18.047 -16.234 -14.383 1 93.06 99 VAL A O 1
ATOM 742 N N . LEU A 1 100 ? 16.594 -17.938 -14.516 1 94.81 100 LEU A N 1
ATOM 743 C CA . LEU A 1 100 ? 16.062 -17.703 -13.172 1 94.81 100 LEU A CA 1
ATOM 744 C C . LEU A 1 100 ? 17.078 -18.156 -12.117 1 94.81 100 LEU A C 1
ATOM 746 O O . LEU A 1 100 ? 17.766 -19.172 -12.289 1 94.81 100 LEU A O 1
ATOM 750 N N . SER A 1 101 ? 17.094 -17.406 -11.016 1 93.81 101 SER A N 1
ATOM 751 C CA . SER A 1 101 ? 17.906 -17.812 -9.875 1 93.81 101 SER A CA 1
ATOM 752 C C . SER A 1 101 ? 17.297 -19 -9.156 1 93.81 101 SER A C 1
ATOM 754 O O . SER A 1 101 ? 16.125 -19.328 -9.359 1 93.81 101 SER A O 1
ATOM 756 N N . ASN A 1 102 ? 18.078 -19.625 -8.297 1 93.38 102 ASN A N 1
ATOM 757 C CA . ASN A 1 102 ? 17.578 -20.75 -7.496 1 93.38 102 ASN A CA 1
ATOM 758 C C . ASN A 1 102 ? 16.438 -20.312 -6.59 1 93.38 102 ASN A C 1
ATOM 760 O O . ASN A 1 102 ? 15.484 -21.078 -6.375 1 93.38 102 ASN A O 1
ATOM 764 N N . GLY A 1 103 ? 16.531 -19.094 -6.078 1 93.44 103 GLY A N 1
ATOM 765 C CA . GLY A 1 103 ? 15.461 -18.562 -5.266 1 93.44 103 GLY A CA 1
ATOM 766 C C . GLY A 1 103 ? 14.156 -18.391 -6.023 1 93.44 103 GLY A C 1
ATOM 767 O O . GLY A 1 103 ? 13.086 -18.734 -5.512 1 93.44 103 GLY A O 1
ATOM 768 N N . GLU A 1 104 ? 14.297 -17.969 -7.238 1 95.38 104 GLU A N 1
ATOM 769 C CA . GLU A 1 104 ? 13.117 -17.797 -8.078 1 95.38 104 GLU A CA 1
ATOM 770 C C . GLU A 1 104 ? 12.477 -19.141 -8.43 1 95.38 104 GLU A C 1
ATOM 772 O O . GLU A 1 104 ? 11.25 -19.266 -8.445 1 95.38 104 GLU A O 1
ATOM 777 N N . ILE A 1 105 ? 13.32 -20.047 -8.695 1 96.19 105 ILE A N 1
ATOM 778 C CA . ILE A 1 105 ? 12.836 -21.375 -9.023 1 96.19 105 ILE A CA 1
ATOM 779 C C . ILE A 1 105 ? 12.141 -21.984 -7.809 1 96.19 105 ILE A C 1
ATOM 781 O O . ILE A 1 105 ? 11.055 -22.562 -7.926 1 96.19 105 ILE A O 1
ATOM 785 N N . GLY A 1 106 ? 12.711 -21.875 -6.68 1 96.19 106 GLY A N 1
ATOM 786 C CA . GLY A 1 106 ? 12.102 -22.359 -5.449 1 96.19 106 GLY A CA 1
ATOM 787 C C . GLY A 1 106 ? 10.766 -21.703 -5.156 1 96.19 106 GLY A C 1
ATOM 788 O O . GLY A 1 106 ? 9.812 -22.375 -4.75 1 96.19 106 GLY A O 1
ATOM 789 N N . CYS A 1 107 ? 10.766 -20.406 -5.344 1 96.88 107 CYS A N 1
ATOM 790 C CA . CYS A 1 107 ? 9.531 -19.672 -5.148 1 96.88 107 CYS A CA 1
ATOM 791 C C . CYS A 1 107 ? 8.438 -20.156 -6.094 1 96.88 107 CYS A C 1
ATOM 793 O O . CYS A 1 107 ? 7.297 -20.359 -5.68 1 96.88 107 CYS A O 1
ATOM 795 N N . PHE A 1 108 ? 8.82 -20.375 -7.305 1 97.38 108 PHE A N 1
ATOM 796 C CA . PHE A 1 108 ? 7.883 -20.891 -8.297 1 97.38 108 PHE A CA 1
ATOM 797 C C . PHE A 1 108 ? 7.32 -22.25 -7.859 1 97.38 108 PHE A C 1
ATOM 799 O O . PHE A 1 108 ? 6.102 -22.438 -7.816 1 97.38 108 PHE A O 1
ATOM 806 N N . LYS A 1 109 ? 8.188 -23.078 -7.523 1 97.56 109 LYS A N 1
ATOM 807 C CA . LYS A 1 109 ? 7.793 -24.422 -7.133 1 97.56 109 LYS A CA 1
ATOM 808 C C . LYS A 1 109 ? 6.898 -24.391 -5.898 1 97.56 109 LYS A C 1
ATOM 810 O O . LYS A 1 109 ? 5.926 -25.156 -5.816 1 97.56 109 LYS A O 1
ATOM 815 N N . SER A 1 110 ? 7.172 -23.578 -4.98 1 98 110 SER A N 1
ATOM 816 C CA . SER A 1 110 ? 6.406 -23.469 -3.742 1 98 110 SER A CA 1
ATOM 817 C C . SER A 1 110 ? 4.973 -23.031 -4.012 1 98 110 SER A C 1
ATOM 819 O O . SER A 1 110 ? 4.023 -23.656 -3.553 1 98 110 SER A O 1
ATOM 821 N N . HIS A 1 111 ? 4.828 -21.953 -4.754 1 98.19 111 HIS A N 1
ATOM 822 C CA . HIS A 1 111 ? 3.49 -21.469 -5.059 1 98.19 111 HIS A CA 1
ATOM 823 C C . HIS A 1 111 ? 2.727 -22.469 -5.926 1 98.19 111 HIS A C 1
ATOM 825 O O . HIS A 1 111 ? 1.527 -22.672 -5.727 1 98.19 111 HIS A O 1
ATOM 831 N N . PHE A 1 112 ? 3.395 -23.094 -6.848 1 97.75 112 PHE A N 1
ATOM 832 C CA . PHE A 1 112 ? 2.76 -24.109 -7.688 1 97.75 112 PHE A CA 1
ATOM 833 C C . PHE A 1 112 ? 2.215 -25.25 -6.84 1 97.75 112 PHE A C 1
ATOM 835 O O . PHE A 1 112 ? 1.053 -25.641 -6.984 1 97.75 112 PHE A O 1
ATOM 842 N N . GLU A 1 113 ? 3.029 -25.703 -5.969 1 97.12 113 GLU A N 1
ATOM 843 C CA . GLU A 1 113 ? 2.658 -26.859 -5.16 1 97.12 113 GLU A CA 1
ATOM 844 C C . GLU A 1 113 ? 1.543 -26.516 -4.18 1 97.12 113 GLU A C 1
ATOM 846 O O . GLU A 1 113 ? 0.624 -27.312 -3.971 1 97.12 113 GLU A O 1
ATOM 851 N N . VAL A 1 114 ? 1.636 -25.375 -3.58 1 97 114 VAL A N 1
ATOM 852 C CA . VAL A 1 114 ? 0.607 -24.984 -2.625 1 97 114 VAL A CA 1
ATOM 853 C C . VAL A 1 114 ? -0.743 -24.875 -3.332 1 97 114 VAL A C 1
ATOM 855 O O . VAL A 1 114 ? -1.76 -25.344 -2.809 1 97 114 VAL A O 1
ATOM 858 N N . LEU A 1 115 ? -0.791 -24.344 -4.492 1 97.5 115 LEU A N 1
ATOM 859 C CA . LEU A 1 115 ? -2.027 -24.188 -5.25 1 97.5 115 LEU A CA 1
ATOM 860 C C . LEU A 1 115 ? -2.533 -25.547 -5.738 1 97.5 115 LEU A C 1
ATOM 862 O O . LEU A 1 115 ? -3.738 -25.797 -5.723 1 97.5 115 LEU A O 1
ATOM 866 N N . LYS A 1 116 ? -1.605 -26.344 -6.172 1 97 116 LYS A N 1
ATOM 867 C CA . LYS A 1 116 ? -1.981 -27.672 -6.621 1 97 116 LYS A CA 1
ATOM 868 C C . LYS A 1 116 ? -2.637 -28.469 -5.496 1 97 116 LYS A C 1
ATOM 870 O O . LYS A 1 116 ? -3.695 -29.078 -5.691 1 97 116 LYS A O 1
ATOM 875 N N . GLN A 1 117 ? -2.004 -28.469 -4.363 1 95.88 117 GLN A N 1
ATOM 876 C CA . GLN A 1 117 ? -2.564 -29.141 -3.203 1 95.88 117 GLN A CA 1
ATOM 877 C C . GLN A 1 117 ? -3.939 -28.594 -2.846 1 95.88 117 GLN A C 1
ATOM 879 O O . GLN A 1 117 ? -4.844 -29.344 -2.471 1 95.88 117 GLN A O 1
ATOM 884 N N . PHE A 1 118 ? -4.07 -27.359 -2.93 1 96.5 118 PHE A N 1
ATOM 885 C CA . PHE A 1 118 ? -5.34 -26.688 -2.646 1 96.5 118 PHE A CA 1
ATOM 886 C C . PHE A 1 118 ? -6.426 -27.172 -3.602 1 96.5 118 PHE A C 1
ATOM 888 O O . PHE A 1 118 ? -7.516 -27.547 -3.17 1 96.5 118 PHE A O 1
ATOM 895 N N . VAL A 1 119 ? -6.145 -27.156 -4.898 1 96.56 119 VAL A N 1
ATOM 896 C CA . VAL A 1 119 ? -7.113 -27.531 -5.926 1 96.56 119 VAL A CA 1
ATOM 897 C C . VAL A 1 119 ? -7.477 -29 -5.777 1 96.56 119 VAL A C 1
ATOM 899 O O . VAL A 1 119 ? -8.641 -29.391 -5.941 1 96.56 119 VAL A O 1
ATOM 902 N N . GLU A 1 120 ? -6.484 -29.766 -5.465 1 95 120 GLU A N 1
ATOM 903 C CA . GLU A 1 120 ? -6.68 -31.219 -5.375 1 95 120 GLU A CA 1
ATOM 904 C C . GLU A 1 120 ? -7.316 -31.609 -4.047 1 95 120 GLU A C 1
ATOM 906 O O . GLU A 1 120 ? -7.852 -32.719 -3.906 1 95 120 GLU A O 1
ATOM 911 N N . GLY A 1 121 ? -7.16 -30.688 -3.078 1 88.94 121 GLY A N 1
ATOM 912 C CA . GLY A 1 121 ? -7.695 -30.984 -1.763 1 88.94 121 GLY A CA 1
ATOM 913 C C . GLY A 1 121 ? -9.203 -30.812 -1.677 1 88.94 121 GLY A C 1
ATOM 914 O O . GLY A 1 121 ? -9.844 -30.422 -2.656 1 88.94 121 GLY A O 1
ATOM 915 N N . ASP A 1 122 ? -9.812 -31.312 -0.432 1 70.44 122 ASP A N 1
ATOM 916 C CA . ASP A 1 122 ? -11.266 -31.359 -0.293 1 70.44 122 ASP A CA 1
ATOM 917 C C . ASP A 1 122 ? -11.773 -30.203 0.577 1 70.44 122 ASP A C 1
ATOM 919 O O . ASP A 1 122 ? -11.062 -29.75 1.477 1 70.44 122 ASP A O 1
ATOM 923 N N . GLY A 1 123 ? -12.758 -29.344 0.1 1 72.56 123 GLY A N 1
ATOM 924 C CA . GLY A 1 123 ? -13.719 -28.641 0.943 1 72.56 123 GLY A CA 1
ATOM 925 C C . GLY A 1 123 ? -13.539 -27.125 0.91 1 72.56 123 GLY A C 1
ATOM 926 O O . GLY A 1 123 ? -14.523 -26.391 0.994 1 72.56 123 GLY A O 1
ATOM 927 N N . ARG A 1 124 ? -12.195 -26.609 0.823 1 76.94 124 ARG A N 1
ATOM 928 C CA . ARG A 1 124 ? -12.086 -25.172 0.992 1 76.94 124 ARG A CA 1
ATOM 929 C C . ARG A 1 124 ? -12.242 -24.453 -0.342 1 76.94 124 ARG A C 1
ATOM 931 O O . ARG A 1 124 ? -11.766 -24.922 -1.373 1 76.94 124 ARG A O 1
ATOM 938 N N . GLU A 1 125 ? -12.938 -23.391 -0.226 1 92.06 125 GLU A N 1
ATOM 939 C CA . GLU A 1 125 ? -13.242 -22.672 -1.459 1 92.06 125 GLU A CA 1
ATOM 940 C C . GLU A 1 125 ? -12.211 -21.562 -1.717 1 92.06 125 GLU A C 1
ATOM 942 O O . GLU A 1 125 ? -11.984 -21.188 -2.865 1 92.06 125 GLU A O 1
ATOM 947 N N . TRP A 1 126 ? -11.672 -21.109 -0.651 1 97 126 TRP A N 1
ATOM 948 C CA . TRP A 1 126 ? -10.719 -20.016 -0.791 1 97 126 TRP A CA 1
ATOM 949 C C . TRP A 1 126 ? -9.414 -20.328 -0.059 1 97 126 TRP A C 1
ATOM 951 O O . TRP A 1 126 ? -9.422 -21 0.968 1 97 126 TRP A O 1
ATOM 961 N N . LEU A 1 127 ? -8.336 -19.844 -0.608 1 97.69 127 LEU A N 1
ATOM 962 C CA . LEU A 1 127 ? -7.016 -19.984 -0.013 1 97.69 127 LEU A CA 1
ATOM 963 C C . LEU A 1 127 ? -6.332 -18.625 0.119 1 97.69 127 LEU A C 1
ATOM 965 O O . LEU A 1 127 ? -6.301 -17.844 -0.836 1 97.69 127 LEU A O 1
ATOM 969 N N . LEU A 1 128 ? -5.922 -18.344 1.318 1 97.75 128 LEU A N 1
ATOM 970 C CA . LEU A 1 128 ? -4.996 -17.234 1.561 1 97.75 128 LEU A CA 1
ATOM 971 C C . LEU A 1 128 ? -3.553 -17.719 1.516 1 97.75 128 LEU A C 1
ATOM 973 O O . LEU A 1 128 ? -3.164 -18.594 2.287 1 97.75 128 LEU A O 1
ATOM 977 N N . VAL A 1 129 ? -2.762 -17.219 0.577 1 98.69 129 VAL A N 1
ATOM 978 C CA . VAL A 1 129 ? -1.348 -17.547 0.469 1 98.69 129 VAL A CA 1
ATOM 979 C C . VAL A 1 129 ? -0.496 -16.406 1.006 1 98.69 129 VAL A C 1
ATOM 981 O O . VAL A 1 129 ? -0.667 -15.25 0.598 1 98.69 129 VAL A O 1
ATOM 984 N N . LEU A 1 130 ? 0.413 -16.734 1.918 1 98.44 130 LEU A N 1
ATOM 985 C CA . LEU A 1 130 ? 1.32 -15.766 2.518 1 98.44 130 LEU A CA 1
ATOM 986 C C . LEU A 1 130 ? 2.766 -16.25 2.428 1 98.44 130 LEU A C 1
ATOM 988 O O . LEU A 1 130 ? 3.045 -17.422 2.623 1 98.44 130 LEU A O 1
ATOM 992 N N . GLU A 1 131 ? 3.678 -15.312 2.07 1 97.69 131 GLU A N 1
ATOM 993 C CA . GLU A 1 131 ? 5.094 -15.586 2.303 1 97.69 131 GLU A CA 1
ATOM 994 C C . GLU A 1 131 ? 5.484 -15.273 3.744 1 97.69 131 GLU A C 1
ATOM 996 O O . GLU A 1 131 ? 4.75 -14.594 4.457 1 97.69 131 GLU A O 1
ATOM 1001 N N . ASP A 1 132 ? 6.656 -15.734 4.191 1 96.62 132 ASP A N 1
ATOM 1002 C CA . ASP A 1 132 ? 6.988 -15.719 5.613 1 96.62 132 ASP A CA 1
ATOM 1003 C C . ASP A 1 132 ? 7.625 -14.391 6.016 1 96.62 132 ASP A C 1
ATOM 1005 O O . ASP A 1 132 ? 8.062 -14.227 7.156 1 96.62 132 ASP A O 1
ATOM 1009 N N . ASP A 1 133 ? 7.691 -13.469 5.066 1 94.62 133 ASP A N 1
ATOM 1010 C CA . ASP A 1 133 ? 8.188 -12.141 5.406 1 94.62 133 ASP A CA 1
ATOM 1011 C C . ASP A 1 133 ? 7.062 -11.109 5.387 1 94.62 133 ASP A C 1
ATOM 1013 O O . ASP A 1 133 ? 7.316 -9.906 5.344 1 94.62 133 ASP A O 1
ATOM 1017 N N . VAL A 1 134 ? 5.836 -11.594 5.527 1 96 134 VAL A N 1
ATOM 1018 C CA . VAL A 1 134 ? 4.672 -10.719 5.465 1 96 134 VAL A CA 1
ATOM 1019 C C . VAL A 1 134 ? 4.039 -10.609 6.852 1 96 134 VAL A C 1
ATOM 1021 O O . VAL A 1 134 ? 3.908 -11.609 7.562 1 96 134 VAL A O 1
ATOM 1024 N N . TRP A 1 135 ? 3.725 -9.414 7.25 1 96.19 135 TRP A N 1
ATOM 1025 C CA . TRP A 1 135 ? 2.84 -9.156 8.383 1 96.19 135 TRP A CA 1
ATOM 1026 C C . TRP A 1 135 ? 1.416 -8.883 7.906 1 96.19 135 TRP A C 1
ATOM 1028 O O . TRP A 1 135 ? 1.207 -8.133 6.945 1 96.19 135 TRP A O 1
ATOM 1038 N N . VAL A 1 136 ? 0.469 -9.477 8.578 1 95.94 136 VAL A N 1
ATOM 1039 C CA . VAL A 1 136 ? -0.937 -9.312 8.219 1 95.94 136 VAL A CA 1
ATOM 1040 C C . VAL A 1 136 ? -1.699 -8.688 9.391 1 95.94 136 VAL A C 1
ATOM 1042 O O . VAL A 1 136 ? -1.479 -9.055 10.547 1 95.94 136 VAL A O 1
ATOM 1045 N N . ASP A 1 137 ? -2.609 -7.758 9.031 1 95.31 137 ASP A N 1
ATOM 1046 C CA . ASP A 1 137 ? -3.492 -7.223 10.062 1 95.31 137 ASP A CA 1
ATOM 1047 C C . ASP A 1 137 ? -4.387 -8.312 10.641 1 95.31 137 ASP A C 1
ATOM 1049 O O . ASP A 1 137 ? -5.258 -8.844 9.945 1 95.31 137 ASP A O 1
ATOM 1053 N N . PRO A 1 138 ? -4.18 -8.602 11.914 1 92.94 138 PRO A N 1
ATOM 1054 C CA . PRO A 1 138 ? -4.953 -9.703 12.492 1 92.94 138 PRO A CA 1
ATOM 1055 C C . PRO A 1 138 ? -6.445 -9.391 12.586 1 92.94 138 PRO A C 1
ATOM 1057 O O . PRO A 1 138 ? -7.258 -10.297 12.773 1 92.94 138 PRO A O 1
ATOM 1060 N N . GLU A 1 139 ? -6.812 -8.172 12.469 1 90.5 139 GLU A N 1
ATOM 1061 C CA . GLU A 1 139 ? -8.211 -7.777 12.609 1 90.5 139 GLU A CA 1
ATOM 1062 C C . GLU A 1 139 ? -8.906 -7.742 11.25 1 90.5 139 GLU A C 1
ATOM 1064 O O . GLU A 1 139 ? -10.117 -7.539 11.172 1 90.5 139 GLU A O 1
ATOM 1069 N N . PHE A 1 140 ? -8.188 -7.93 10.195 1 93.25 140 PHE A N 1
ATOM 1070 C CA . PHE A 1 140 ? -8.773 -7.93 8.867 1 93.25 140 PHE A CA 1
ATOM 1071 C C . PHE A 1 140 ? -9.68 -9.141 8.672 1 93.25 140 PHE A C 1
ATOM 1073 O O . PHE A 1 140 ? -9.305 -10.266 9.016 1 93.25 140 PHE A O 1
ATOM 1080 N N . ASP A 1 141 ? -10.828 -8.961 8.109 1 92.25 141 ASP A N 1
ATOM 1081 C CA . ASP A 1 141 ? -11.82 -10.023 7.977 1 92.25 141 ASP A CA 1
ATOM 1082 C C . ASP A 1 141 ? -11.719 -10.703 6.613 1 92.25 141 ASP A C 1
ATOM 1084 O O . ASP A 1 141 ? -12.422 -10.328 5.672 1 92.25 141 ASP A O 1
ATOM 1088 N N . PHE A 1 142 ? -11 -11.766 6.555 1 94.31 142 PHE A N 1
ATOM 1089 C CA . PHE A 1 142 ? -10.797 -12.477 5.301 1 94.31 142 PHE A CA 1
ATOM 1090 C C . PHE A 1 142 ? -12.055 -13.234 4.902 1 94.31 142 PHE A C 1
ATOM 1092 O O . PHE A 1 142 ? -12.297 -13.477 3.719 1 94.31 142 PHE A O 1
ATOM 1099 N N . HIS A 1 143 ? -12.852 -13.625 5.871 1 93.31 143 HIS A N 1
ATOM 1100 C CA . HIS A 1 143 ? -14.109 -14.305 5.562 1 93.31 143 HIS A CA 1
ATOM 1101 C C . HIS A 1 143 ? -15.078 -13.375 4.844 1 93.31 143 HIS A C 1
ATOM 1103 O O . HIS A 1 143 ? -15.664 -13.742 3.822 1 93.31 143 HIS A O 1
ATOM 1109 N N . LEU A 1 144 ? -15.172 -12.219 5.367 1 92.88 144 LEU A N 1
ATOM 1110 C CA . LEU A 1 144 ? -16.031 -11.234 4.719 1 92.88 144 LEU A CA 1
ATOM 1111 C C . LEU A 1 144 ? -15.484 -10.859 3.344 1 92.88 144 LEU A C 1
ATOM 1113 O O . LEU A 1 144 ? -16.25 -10.664 2.4 1 92.88 144 LEU A O 1
ATOM 1117 N N . LEU A 1 145 ? -14.188 -10.82 3.264 1 94.38 145 LEU A N 1
ATOM 1118 C CA . LEU A 1 145 ? -13.562 -10.484 1.989 1 94.38 145 LEU A CA 1
ATOM 1119 C C . LEU A 1 145 ? -13.953 -11.492 0.911 1 94.38 145 LEU A C 1
ATOM 1121 O O . LEU A 1 145 ? -14.367 -11.102 -0.184 1 94.38 145 LEU A O 1
ATOM 1125 N N . THR A 1 146 ? -13.836 -12.773 1.197 1 95 146 THR A N 1
ATOM 1126 C CA . THR A 1 146 ? -14.109 -13.789 0.186 1 95 146 THR A CA 1
ATOM 1127 C C . THR A 1 146 ? -15.578 -13.773 -0.227 1 95 146 THR A C 1
ATOM 1129 O O . THR A 1 146 ? -15.898 -14.023 -1.389 1 95 146 THR A O 1
ATOM 1132 N N . LYS A 1 147 ? -16.453 -13.406 0.685 1 93.88 147 LYS A N 1
ATOM 1133 C CA . LYS A 1 147 ? -17.859 -13.258 0.345 1 93.88 147 LYS A CA 1
ATOM 1134 C C . LYS A 1 147 ? -18.062 -12.109 -0.638 1 93.88 147 LYS A C 1
ATOM 1136 O O . LYS A 1 147 ? -18.828 -12.234 -1.598 1 93.88 147 LYS A O 1
ATOM 1141 N N . GLU A 1 148 ? -17.391 -11.039 -0.374 1 94 148 GLU A N 1
ATOM 1142 C CA . GLU A 1 148 ? -17.5 -9.891 -1.266 1 94 148 GLU A CA 1
ATOM 1143 C C . GLU A 1 148 ? -16.906 -10.195 -2.637 1 94 148 GLU A C 1
ATOM 1145 O O . GLU A 1 148 ? -17.438 -9.742 -3.66 1 94 148 GLU A O 1
ATOM 1150 N N . LEU A 1 149 ? -15.867 -10.961 -2.652 1 95.62 149 LEU A N 1
ATOM 1151 C CA . LEU A 1 149 ? -15.227 -11.32 -3.912 1 95.62 149 LEU A CA 1
ATOM 1152 C C . LEU A 1 149 ? -16.141 -12.203 -4.754 1 95.62 149 LEU A C 1
ATOM 1154 O O . LEU A 1 149 ? -16.172 -12.086 -5.98 1 95.62 149 LEU A O 1
ATOM 1158 N N . GLU A 1 150 ? -16.812 -13.031 -4.117 1 94.31 150 GLU A N 1
ATOM 1159 C CA . GLU A 1 150 ? -17.781 -13.859 -4.832 1 94.31 150 GLU A CA 1
ATOM 1160 C C . GLU A 1 150 ? -18.844 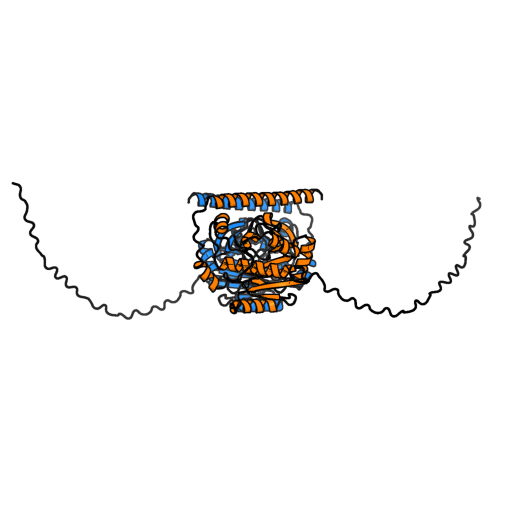-13.016 -5.527 1 94.31 150 GLU A C 1
ATOM 1162 O O . GLU A 1 150 ? -19.188 -13.266 -6.684 1 94.31 150 GLU A O 1
ATOM 1167 N N . LYS A 1 151 ? -19.25 -11.992 -4.836 1 92.69 151 LYS A N 1
ATOM 1168 C CA . LYS A 1 151 ? -20.25 -11.094 -5.41 1 92.69 151 LYS A CA 1
ATOM 1169 C C . LYS A 1 151 ? -19.688 -10.359 -6.629 1 92.69 151 LYS A C 1
ATOM 1171 O O . LYS A 1 151 ? -20.422 -10.125 -7.598 1 92.69 151 LYS A O 1
ATOM 1176 N N . LEU A 1 152 ? -18.469 -10.086 -6.562 1 93.12 152 LEU A N 1
ATOM 1177 C CA . LEU A 1 152 ? -17.812 -9.328 -7.625 1 93.12 152 LEU A CA 1
ATOM 1178 C C . LEU A 1 152 ? -17.281 -10.25 -8.711 1 93.12 152 LEU A C 1
ATOM 1180 O O . LEU A 1 152 ? -16.734 -9.789 -9.711 1 93.12 152 LEU A O 1
ATOM 1184 N N . GLN A 1 153 ? -17.375 -11.555 -8.508 1 93.88 153 GLN A N 1
ATOM 1185 C CA . GLN A 1 153 ? -16.875 -12.57 -9.43 1 93.88 153 GLN A CA 1
ATOM 1186 C C . GLN A 1 153 ? -15.375 -12.422 -9.648 1 93.88 153 GLN A C 1
ATOM 1188 O O . GLN A 1 153 ? -14.906 -12.445 -10.789 1 93.88 153 GLN A O 1
ATOM 1193 N N . ILE A 1 154 ? -14.75 -12.164 -8.562 1 97 154 ILE A N 1
ATOM 1194 C CA . ILE A 1 154 ? -13.297 -12.094 -8.539 1 97 154 ILE A CA 1
ATOM 1195 C C . ILE A 1 154 ? -12.727 -13.375 -7.926 1 97 154 ILE A C 1
ATOM 1197 O O . ILE A 1 154 ? -13.062 -13.734 -6.797 1 97 154 ILE A O 1
ATOM 1201 N N . ASP A 1 155 ? -11.766 -13.969 -8.664 1 97.88 155 ASP A N 1
ATOM 1202 C CA . ASP A 1 155 ? -11.289 -15.281 -8.234 1 97.88 155 ASP A CA 1
ATOM 1203 C C . ASP A 1 155 ? -9.883 -15.18 -7.637 1 97.88 155 ASP A C 1
ATOM 1205 O O . ASP A 1 155 ? -9.344 -16.172 -7.137 1 97.88 155 ASP A O 1
ATOM 1209 N N . CYS A 1 156 ? -9.305 -14.047 -7.762 1 98.5 156 CYS A N 1
ATOM 1210 C CA . CYS A 1 156 ? -7.98 -13.812 -7.199 1 98.5 156 CYS A CA 1
ATOM 1211 C C . CYS A 1 156 ? -7.793 -12.344 -6.832 1 98.5 156 CYS A C 1
ATOM 1213 O O . CYS A 1 156 ? -8.117 -11.461 -7.625 1 98.5 156 CYS A O 1
ATOM 1215 N N . LEU A 1 157 ? -7.355 -12.109 -5.609 1 98.62 157 LEU A N 1
ATOM 1216 C CA . LEU A 1 157 ? -7.145 -10.742 -5.137 1 98.62 157 LEU A CA 1
ATOM 1217 C C . LEU A 1 157 ? -5.812 -10.617 -4.41 1 98.62 157 LEU A C 1
ATOM 1219 O O . LEU A 1 157 ? -5.543 -11.367 -3.465 1 98.62 157 LEU A O 1
ATOM 1223 N N . ARG A 1 158 ? -4.996 -9.719 -4.906 1 98.56 158 ARG A N 1
ATOM 1224 C CA . ARG A 1 158 ? -3.725 -9.43 -4.254 1 98.56 158 A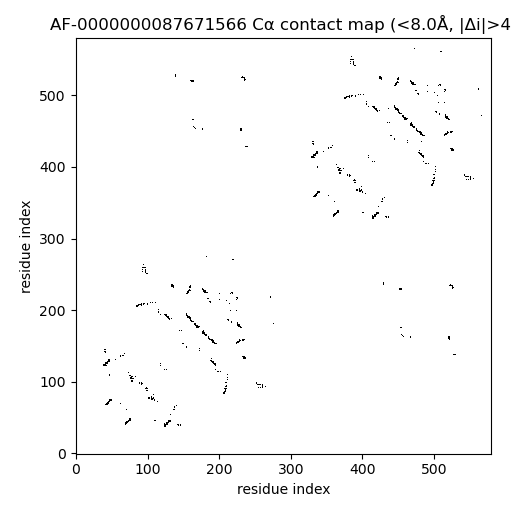RG A CA 1
ATOM 1225 C C . ARG A 1 158 ? -3.93 -8.578 -3.008 1 98.56 158 ARG A C 1
ATOM 1227 O O . ARG A 1 158 ? -4.762 -7.664 -3.006 1 98.56 158 ARG A O 1
ATOM 1234 N N . LEU A 1 159 ? -3.164 -8.844 -1.993 1 98.31 159 LEU A N 1
ATOM 1235 C CA . LEU A 1 159 ? -3.227 -8.109 -0.735 1 98.31 159 LEU A CA 1
ATOM 1236 C C . LEU A 1 159 ? -1.966 -7.273 -0.531 1 98.31 159 LEU A C 1
ATOM 1238 O O . LEU A 1 159 ? -1.729 -6.754 0.563 1 98.31 159 LEU A O 1
ATOM 1242 N N . PHE A 1 160 ? -1.185 -7.266 -1.501 1 97.38 160 PHE A N 1
ATOM 1243 C CA . PHE A 1 160 ? 0.095 -6.57 -1.521 1 97.38 160 PHE A CA 1
ATOM 1244 C C . PHE A 1 160 ? 0.557 -6.328 -2.953 1 97.38 160 PHE A C 1
ATOM 1246 O O . PHE A 1 160 ? 0.08 -6.98 -3.883 1 97.38 160 PHE A O 1
ATOM 1253 N N . ALA A 1 161 ? 1.425 -5.297 -3.156 1 97.06 161 ALA A N 1
ATOM 1254 C CA . ALA A 1 161 ? 2.064 -5.012 -4.438 1 97.06 161 ALA A CA 1
ATOM 1255 C C . ALA A 1 161 ? 3.459 -4.43 -4.238 1 97.06 161 ALA A C 1
ATOM 1257 O O . ALA A 1 161 ? 3.678 -3.619 -3.334 1 97.06 161 ALA A O 1
ATOM 1258 N N . ARG A 1 162 ? 4.32 -4.801 -5.117 1 95.44 162 ARG A N 1
ATOM 1259 C CA . ARG A 1 162 ? 5.699 -4.336 -5 1 95.44 162 ARG A CA 1
ATOM 1260 C C . ARG A 1 162 ? 5.883 -2.984 -5.684 1 95.44 162 ARG A C 1
ATOM 1262 O O . ARG A 1 162 ? 6.77 -2.213 -5.312 1 95.44 162 ARG A O 1
ATOM 1269 N N . ARG A 1 163 ? 5.082 -2.748 -6.672 1 96.25 163 ARG A N 1
ATOM 1270 C CA . ARG A 1 163 ? 5.145 -1.504 -7.43 1 96.25 163 ARG A CA 1
ATOM 1271 C C . ARG A 1 163 ? 3.762 -0.871 -7.555 1 96.25 163 ARG A C 1
ATOM 1273 O O . ARG A 1 163 ? 2.764 -1.576 -7.715 1 96.25 163 ARG A O 1
ATOM 1280 N N . ILE A 1 164 ? 3.814 0.399 -7.484 1 96 164 ILE A N 1
ATOM 1281 C CA . ILE A 1 164 ? 2.562 1.099 -7.75 1 96 164 ILE A CA 1
ATOM 1282 C C . ILE A 1 164 ? 2.404 1.328 -9.25 1 96 164 ILE A C 1
ATOM 1284 O O . ILE A 1 164 ? 3.342 1.771 -9.922 1 96 164 ILE A O 1
ATOM 1288 N N . LYS A 1 165 ? 1.299 0.828 -9.805 1 95.44 165 LYS A N 1
ATOM 1289 C CA . LYS A 1 165 ? 0.958 0.963 -11.219 1 95.44 165 LYS A CA 1
ATOM 1290 C C . LYS A 1 165 ? -0.421 1.593 -11.398 1 95.44 165 LYS A C 1
ATOM 1292 O O . LYS A 1 165 ? -1.109 1.876 -10.414 1 95.44 165 LYS A O 1
ATOM 1297 N N . ARG A 1 166 ? -0.723 1.878 -12.656 1 95 166 ARG A N 1
ATOM 1298 C CA . ARG A 1 166 ? -2.043 2.428 -12.953 1 95 166 ARG A CA 1
ATOM 1299 C C . ARG A 1 166 ? -3.139 1.413 -12.648 1 95 166 ARG A C 1
ATOM 1301 O O . ARG A 1 166 ? -2.986 0.223 -12.93 1 95 166 ARG A O 1
ATOM 1308 N N . VAL A 1 167 ? -4.238 1.975 -12.117 1 96.69 167 VAL A N 1
ATOM 1309 C CA . VAL A 1 167 ? -5.316 1.075 -11.727 1 96.69 167 VAL A CA 1
ATOM 1310 C C . VAL A 1 167 ? -6.656 1.653 -12.172 1 96.69 167 VAL A C 1
ATOM 1312 O O . VAL A 1 167 ? -6.762 2.848 -12.469 1 96.69 167 VAL A O 1
ATOM 1315 N N . ASP A 1 168 ? -7.629 0.757 -12.25 1 95.12 168 ASP A N 1
ATOM 1316 C CA . ASP A 1 168 ? -9.047 1.096 -12.305 1 95.12 168 ASP A CA 1
ATOM 1317 C C . ASP A 1 168 ? -9.766 0.667 -11.023 1 95.12 168 ASP A C 1
ATOM 1319 O O . ASP A 1 168 ? -9.656 -0.488 -10.602 1 95.12 168 ASP A O 1
ATOM 1323 N N . VAL A 1 169 ? -10.461 1.598 -10.391 1 94.56 169 VAL A N 1
ATOM 1324 C CA . VAL A 1 169 ? -11.266 1.233 -9.219 1 94.56 169 VAL A CA 1
ATOM 1325 C C . VAL A 1 169 ? -12.523 0.5 -9.672 1 94.56 169 VAL A C 1
ATOM 1327 O O . VAL A 1 169 ? -13.312 1.029 -10.461 1 94.56 169 VAL A O 1
ATOM 1330 N N . VAL A 1 170 ? -12.75 -0.689 -9.117 1 93.88 170 VAL A N 1
ATOM 1331 C CA . VAL A 1 170 ? -13.852 -1.494 -9.633 1 93.88 170 VAL A CA 1
ATOM 1332 C C . VAL A 1 170 ? -14.898 -1.699 -8.531 1 93.88 170 VAL A C 1
ATOM 1334 O O . VAL A 1 170 ? -15.977 -2.232 -8.789 1 93.88 170 VAL A O 1
ATOM 1337 N N . GLY A 1 171 ? -14.531 -1.332 -7.348 1 91.31 171 GLY A N 1
ATOM 1338 C CA . GLY A 1 171 ? -15.445 -1.478 -6.23 1 91.31 171 GLY A CA 1
ATOM 1339 C C . GLY A 1 171 ? -14.836 -1.077 -4.898 1 91.31 171 GLY A C 1
ATOM 1340 O O . GLY A 1 171 ? -13.773 -0.451 -4.863 1 91.31 171 GLY A O 1
ATOM 1341 N N . TYR A 1 172 ? -15.625 -1.366 -3.83 1 91.25 172 TYR A N 1
ATOM 1342 C CA . TYR A 1 172 ? -15.172 -1.024 -2.488 1 91.25 172 TYR A CA 1
ATOM 1343 C C . TYR A 1 172 ? -15.438 -2.166 -1.515 1 91.25 172 TYR A C 1
ATOM 1345 O O . TYR A 1 172 ? -16.406 -2.914 -1.673 1 91.25 172 TYR A O 1
ATOM 1353 N N . PHE A 1 173 ? -14.555 -2.344 -0.614 1 91.5 173 PHE A N 1
ATOM 1354 C CA . PHE A 1 173 ? -14.68 -3.178 0.574 1 91.5 173 PHE A CA 1
ATOM 1355 C C . PHE A 1 173 ? -14.57 -2.338 1.841 1 91.5 173 PHE A C 1
ATOM 1357 O O . PHE A 1 173 ? -13.469 -2.074 2.322 1 91.5 173 PHE A O 1
ATOM 1364 N N . GLY A 1 174 ? -15.695 -1.95 2.385 1 87.56 174 GLY A N 1
ATOM 1365 C CA . GLY A 1 174 ? -15.633 -0.915 3.404 1 87.56 174 GLY A CA 1
ATOM 1366 C C . GLY A 1 174 ? -15.016 0.379 2.902 1 87.56 174 GLY A C 1
ATOM 1367 O O . GLY A 1 174 ? -15.461 0.933 1.896 1 87.56 174 GLY A O 1
ATOM 1368 N N . GLU A 1 175 ? -13.969 0.798 3.592 1 87.69 175 GLU A N 1
ATOM 1369 C CA . GLU A 1 175 ? -13.297 2.031 3.195 1 87.69 175 GLU A CA 1
ATOM 1370 C C . GLU A 1 175 ? -12.164 1.75 2.209 1 87.69 175 GLU A C 1
ATOM 1372 O O . GLU A 1 175 ? -11.578 2.678 1.648 1 87.69 175 GLU A O 1
ATOM 1377 N N . GLN A 1 176 ? -11.945 0.502 1.949 1 93.94 176 GLN A N 1
ATOM 1378 C CA . GLN A 1 176 ? -10.867 0.15 1.029 1 93.94 176 GLN A CA 1
ATOM 1379 C C . GLN A 1 176 ? -11.375 0.086 -0.409 1 93.94 176 GLN A C 1
ATOM 1381 O O . GLN A 1 176 ? -12.539 -0.22 -0.649 1 93.94 176 GLN A O 1
ATOM 1386 N N . GLN A 1 177 ? -10.516 0.4 -1.31 1 95.62 177 GLN A N 1
ATOM 1387 C CA . GLN A 1 177 ? -10.805 0.273 -2.734 1 95.62 177 GLN A CA 1
ATOM 1388 C C . GLN A 1 177 ? -10.469 -1.127 -3.24 1 95.62 177 GLN A C 1
ATOM 1390 O O . GLN A 1 177 ? -9.469 -1.723 -2.82 1 95.62 177 GLN A O 1
ATOM 1395 N N . VAL A 1 178 ? -11.328 -1.686 -4.012 1 96.75 178 VAL A N 1
ATOM 1396 C CA . VAL A 1 178 ? -10.961 -2.812 -4.859 1 96.75 178 VAL A CA 1
ATOM 1397 C C . VAL A 1 178 ? -10.531 -2.305 -6.234 1 96.75 178 VAL A C 1
ATOM 1399 O O . VAL A 1 178 ? -11.305 -1.627 -6.922 1 96.75 178 VAL A O 1
ATOM 1402 N N . VAL A 1 179 ? -9.312 -2.672 -6.621 1 97.69 179 VAL A N 1
ATOM 1403 C CA . VAL A 1 179 ? -8.758 -2.062 -7.828 1 97.69 179 VAL A CA 1
ATOM 1404 C C . VAL A 1 179 ? -8.312 -3.152 -8.797 1 97.69 179 VAL A C 1
ATOM 1406 O O . VAL A 1 179 ? -8.109 -4.301 -8.398 1 97.69 179 VAL A O 1
ATOM 1409 N N . ARG A 1 180 ? -8.258 -2.803 -10.023 1 97.38 180 ARG A N 1
ATOM 1410 C CA . ARG A 1 180 ? -7.68 -3.633 -11.078 1 97.38 180 ARG A CA 1
ATOM 1411 C C . ARG A 1 180 ? -6.43 -2.98 -11.664 1 97.38 180 ARG A C 1
ATOM 1413 O O . ARG A 1 180 ? -6.52 -1.946 -12.328 1 97.38 180 ARG A O 1
ATOM 1420 N N . PHE A 1 181 ? -5.312 -3.598 -11.43 1 97.56 181 PHE A N 1
ATOM 1421 C CA . PHE A 1 181 ? -4.082 -3.1 -12.031 1 97.56 181 PHE A CA 1
ATOM 1422 C C . PHE A 1 181 ? -4.09 -3.312 -13.539 1 97.56 181 PHE A C 1
ATOM 1424 O O . PHE A 1 181 ? -4.508 -4.367 -14.023 1 97.56 181 PHE A O 1
ATOM 1431 N N . ARG A 1 182 ? -3.566 -2.322 -14.273 1 96.12 182 ARG A N 1
ATOM 1432 C CA . ARG A 1 182 ? -3.502 -2.424 -15.727 1 96.12 182 ARG A CA 1
ATOM 1433 C C . ARG A 1 182 ? -2.252 -3.18 -16.172 1 96.12 182 ARG A C 1
ATOM 1435 O O . ARG A 1 182 ? -2.16 -3.619 -17.312 1 96.12 182 ARG A O 1
ATOM 1442 N N . SER A 1 183 ? -1.293 -3.184 -15.32 1 95.75 183 SER A N 1
ATOM 1443 C CA . SER A 1 183 ? -0.058 -3.934 -15.531 1 95.75 183 SER A CA 1
ATOM 1444 C C . SER A 1 183 ? 0.414 -4.586 -14.234 1 95.75 183 SER A C 1
ATOM 1446 O O . SER A 1 183 ? -0.099 -4.281 -13.156 1 95.75 183 SER A O 1
ATOM 1448 N N . ASP A 1 184 ? 1.341 -5.438 -14.383 1 94.75 184 ASP A N 1
ATOM 1449 C CA . ASP A 1 184 ? 1.786 -6.277 -13.273 1 94.75 184 ASP A CA 1
ATOM 1450 C C . ASP A 1 184 ? 2.512 -5.449 -12.211 1 94.75 184 ASP A C 1
ATOM 1452 O O . ASP A 1 184 ? 3.562 -4.867 -12.484 1 94.75 184 ASP A O 1
ATOM 1456 N N . PRO A 1 185 ? 1.983 -5.461 -10.977 1 96.12 185 PRO A N 1
ATOM 1457 C CA . PRO A 1 185 ? 2.689 -4.785 -9.883 1 96.12 185 PRO A CA 1
ATOM 1458 C C . PRO A 1 185 ? 3.738 -5.68 -9.227 1 96.12 185 PRO A C 1
ATOM 1460 O O . PRO A 1 185 ? 4.461 -5.227 -8.336 1 96.12 185 PRO A O 1
ATOM 1463 N N . TYR A 1 186 ? 3.838 -6.898 -9.617 1 94.56 186 TYR A N 1
ATOM 1464 C CA . TYR A 1 186 ? 4.809 -7.891 -9.164 1 94.56 186 TYR A CA 1
ATOM 1465 C C . TYR A 1 186 ? 4.531 -8.312 -7.727 1 94.56 186 TYR A C 1
ATOM 1467 O O . TYR A 1 186 ? 3.764 -7.656 -7.02 1 94.56 186 TYR A O 1
ATOM 1475 N N . GLY A 1 187 ? 4.996 -9.453 -7.445 1 95.12 187 GLY A N 1
ATOM 1476 C CA . GLY A 1 187 ? 4.922 -9.93 -6.074 1 95.12 187 GLY A CA 1
ATOM 1477 C C . GLY A 1 187 ? 3.928 -11.062 -5.887 1 95.12 187 GLY A C 1
ATOM 1478 O O . GLY A 1 187 ? 2.928 -11.141 -6.605 1 95.12 187 GLY A O 1
ATOM 1479 N N . THR A 1 188 ? 4.199 -11.898 -4.965 1 97.19 188 THR A N 1
ATOM 1480 C CA . THR A 1 188 ? 3.32 -12.977 -4.52 1 97.19 188 THR A CA 1
ATOM 1481 C C . THR A 1 188 ? 3.283 -13.047 -2.998 1 97.19 188 THR A C 1
ATOM 1483 O O . THR A 1 188 ? 2.998 -14.109 -2.43 1 97.19 188 THR A O 1
ATOM 1486 N N . GLN A 1 189 ? 3.59 -11.922 -2.383 1 96.94 189 GLN A N 1
ATOM 1487 C CA . GLN A 1 189 ? 3.752 -11.875 -0.933 1 96.94 189 GLN A CA 1
ATOM 1488 C C . GLN A 1 189 ? 2.473 -12.312 -0.223 1 96.94 189 GLN A C 1
ATOM 1490 O O . GLN A 1 189 ? 2.529 -12.969 0.823 1 96.94 189 GLN A O 1
ATOM 1495 N N . ALA A 1 190 ? 1.361 -11.891 -0.759 1 98.5 190 ALA A N 1
ATOM 1496 C CA . ALA A 1 190 ? 0.076 -12.172 -0.126 1 98.5 190 ALA A CA 1
ATOM 1497 C C . ALA A 1 190 ? -1.068 -12.047 -1.128 1 98.5 190 ALA A C 1
ATOM 1499 O O . ALA A 1 190 ? -1.197 -11.023 -1.809 1 98.5 190 ALA A O 1
ATOM 1500 N N . TYR A 1 191 ? -1.916 -13.086 -1.213 1 98.62 191 TYR A N 1
ATOM 1501 C CA . TYR A 1 191 ? -3.09 -13.031 -2.078 1 98.62 191 TYR A CA 1
ATOM 1502 C C . TYR A 1 191 ? -4.117 -14.078 -1.669 1 98.62 191 TYR A C 1
ATOM 1504 O O . TYR A 1 191 ? -3.781 -15.062 -1.001 1 98.62 191 TYR A O 1
ATOM 1512 N N . VAL A 1 192 ? -5.363 -13.828 -2.021 1 98.31 192 VAL A N 1
ATOM 1513 C CA . VAL A 1 192 ? -6.445 -14.805 -1.877 1 98.31 192 VAL A CA 1
ATOM 1514 C C . VAL A 1 192 ? -6.875 -15.305 -3.252 1 98.31 192 VAL A C 1
ATOM 1516 O O . VAL A 1 192 ? -6.934 -14.531 -4.215 1 98.31 192 VAL A O 1
ATOM 1519 N N . ILE A 1 193 ? -7.18 -16.594 -3.301 1 98.38 193 ILE A N 1
ATOM 1520 C CA . ILE A 1 193 ? -7.535 -17.188 -4.586 1 98.38 193 ILE A CA 1
ATOM 1521 C C . ILE A 1 193 ? -8.594 -18.266 -4.379 1 98.38 193 ILE A C 1
ATOM 1523 O O . ILE A 1 193 ? -8.523 -19.047 -3.42 1 98.38 193 ILE A O 1
ATOM 1527 N N . SER A 1 194 ? -9.586 -18.25 -5.203 1 97.81 194 SER A N 1
ATOM 1528 C CA . SER A 1 194 ? -10.602 -19.297 -5.164 1 97.81 194 SER A CA 1
ATOM 1529 C C . SER A 1 194 ? -10.078 -20.594 -5.77 1 97.81 194 SER A C 1
ATOM 1531 O O . SER A 1 194 ? -9.078 -20.594 -6.488 1 97.81 194 SER A O 1
ATOM 1533 N N . ARG A 1 195 ? -10.781 -21.609 -5.453 1 97.12 195 ARG A N 1
ATOM 1534 C CA . ARG A 1 195 ? -10.414 -22.906 -6.02 1 97.12 195 ARG A CA 1
ATOM 1535 C C . ARG A 1 195 ? -10.469 -22.859 -7.543 1 97.12 195 ARG A C 1
ATOM 1537 O O . ARG A 1 195 ? -9.562 -23.359 -8.219 1 97.12 195 ARG A O 1
ATOM 1544 N N . ALA A 1 196 ? -11.5 -22.297 -8.078 1 96.31 196 ALA A N 1
ATOM 1545 C CA . ALA A 1 196 ? -11.648 -22.156 -9.523 1 96.31 196 ALA A CA 1
ATOM 1546 C C . ALA A 1 196 ? -10.523 -21.312 -10.117 1 96.31 196 ALA A C 1
ATOM 1548 O O . ALA A 1 196 ? -9.977 -21.641 -11.172 1 96.31 196 ALA A O 1
ATOM 1549 N N . GLY A 1 197 ? -10.219 -20.219 -9.422 1 97.81 197 GLY A N 1
ATOM 1550 C CA . GLY A 1 197 ? -9.125 -19.375 -9.883 1 97.81 197 GLY A CA 1
ATOM 1551 C C . GLY A 1 197 ? -7.781 -20.078 -9.875 1 97.81 197 GLY A C 1
ATOM 1552 O O . GLY A 1 197 ? -7.004 -19.953 -10.828 1 97.81 197 GLY A O 1
ATOM 1553 N N . ALA A 1 198 ? -7.551 -20.812 -8.852 1 98.12 198 ALA A N 1
ATOM 1554 C CA . ALA A 1 198 ? -6.309 -21.562 -8.75 1 98.12 198 ALA A CA 1
ATOM 1555 C C . ALA A 1 198 ? -6.207 -22.609 -9.867 1 98.12 198 ALA A C 1
ATOM 1557 O O . ALA A 1 198 ? -5.148 -22.766 -10.477 1 98.12 198 ALA A O 1
ATOM 1558 N N . ALA A 1 199 ? -7.262 -23.25 -10.078 1 97.31 199 ALA A N 1
ATOM 1559 C CA . ALA A 1 199 ? -7.289 -24.25 -11.125 1 97.31 199 ALA A CA 1
ATOM 1560 C C . ALA A 1 199 ? -7.004 -23.641 -12.492 1 97.31 199 ALA A C 1
ATOM 1562 O O . ALA A 1 199 ? -6.234 -24.188 -13.281 1 97.31 199 ALA A O 1
ATOM 1563 N N . ARG A 1 200 ? -7.609 -22.516 -12.742 1 97.19 200 ARG A N 1
ATOM 1564 C CA . ARG A 1 200 ? -7.395 -21.812 -14 1 97.19 200 ARG A CA 1
ATOM 1565 C C . ARG A 1 200 ? -5.934 -21.406 -14.156 1 97.19 200 ARG A C 1
ATOM 1567 O O . ARG A 1 200 ? -5.348 -21.578 -15.227 1 97.19 200 ARG A O 1
ATOM 1574 N N . PHE A 1 201 ? -5.379 -20.891 -13.133 1 98.38 201 PHE A N 1
ATOM 1575 C CA . PHE A 1 201 ? -3.984 -20.469 -13.164 1 98.38 201 PHE A CA 1
ATOM 1576 C C . PHE A 1 201 ? -3.062 -21.656 -13.438 1 98.38 201 PHE A C 1
ATOM 1578 O O . PHE A 1 201 ? -2.215 -21.594 -14.328 1 98.38 201 PHE A O 1
ATOM 1585 N N . LEU A 1 202 ? -3.279 -22.734 -12.766 1 97.5 202 LEU A N 1
ATOM 1586 C CA . LEU A 1 202 ? -2.426 -23.906 -12.867 1 97.5 202 LEU A CA 1
ATOM 1587 C C . LEU A 1 202 ? -2.527 -24.531 -14.258 1 97.5 202 LEU A C 1
ATOM 1589 O O . LEU A 1 202 ? -1.546 -25.062 -14.773 1 97.5 202 LEU A O 1
ATOM 1593 N N . SER A 1 203 ? -3.668 -24.406 -14.82 1 97 203 SER A N 1
ATOM 1594 C CA . SER A 1 203 ? -3.902 -25.047 -16.109 1 97 203 SER A CA 1
ATOM 1595 C C . SER A 1 203 ? -3.047 -24.406 -17.203 1 97 203 SER A C 1
ATOM 1597 O O . SER A 1 203 ? -2.816 -25.016 -18.25 1 97 203 SER A O 1
ATOM 1599 N N . THR A 1 204 ? -2.559 -23.219 -16.984 1 96.44 204 THR A N 1
ATOM 1600 C CA . THR A 1 204 ? -1.793 -22.516 -18 1 96.44 204 THR A CA 1
ATOM 1601 C C . THR A 1 204 ? -0.295 -22.719 -17.797 1 96.44 204 THR A C 1
ATOM 1603 O O . THR A 1 204 ? 0.51 -22.359 -18.656 1 96.44 204 THR A O 1
ATOM 1606 N N . ILE A 1 205 ? 0.088 -23.281 -16.703 1 96.31 205 ILE A N 1
ATOM 1607 C CA . ILE A 1 205 ? 1.498 -23.469 -16.391 1 96.31 205 ILE A CA 1
ATOM 1608 C C . ILE A 1 205 ? 1.995 -24.781 -17 1 96.31 205 ILE A C 1
ATOM 1610 O O . ILE A 1 205 ? 1.518 -25.859 -16.641 1 96.31 205 ILE A O 1
ATOM 1614 N N . LYS A 1 206 ? 2.998 -24.672 -17.844 1 94.19 206 LYS A N 1
ATOM 1615 C CA . LYS A 1 206 ? 3.523 -25.844 -18.531 1 94.19 206 LYS A CA 1
ATOM 1616 C C . LYS A 1 206 ? 4.977 -26.109 -18.141 1 94.19 206 LYS A C 1
ATOM 1618 O O . LYS A 1 206 ? 5.453 -27.234 -18.219 1 94.19 206 LYS A O 1
ATOM 1623 N N . ALA A 1 207 ? 5.672 -25.125 -17.75 1 96.81 207 ALA A N 1
ATOM 1624 C CA . ALA A 1 207 ? 7.078 -25.172 -17.359 1 96.81 207 ALA A CA 1
ATOM 1625 C C . ALA A 1 207 ? 7.445 -23.969 -16.5 1 96.81 207 ALA A C 1
ATOM 1627 O O . ALA A 1 207 ? 6.656 -23.031 -16.359 1 96.81 207 ALA A O 1
ATOM 1628 N N . ILE A 1 208 ? 8.609 -24.078 -15.898 1 97.31 208 ILE A N 1
ATOM 1629 C CA . ILE A 1 208 ? 9.172 -22.922 -15.203 1 97.31 208 ILE A CA 1
ATOM 1630 C C . ILE A 1 208 ? 10.031 -22.109 -16.172 1 97.31 208 ILE A C 1
ATOM 1632 O O . ILE A 1 208 ? 11.227 -22.375 -16.328 1 97.31 208 ILE A O 1
ATOM 1636 N N . ASP A 1 209 ? 9.438 -21.141 -16.75 1 96.31 209 ASP A N 1
ATOM 1637 C CA . ASP A 1 209 ? 10.141 -20.391 -17.781 1 96.31 209 ASP A CA 1
ATOM 1638 C C . ASP A 1 209 ? 10.086 -18.891 -17.516 1 96.31 209 ASP A C 1
ATOM 1640 O O . ASP A 1 209 ? 10.594 -18.094 -18.312 1 96.31 209 ASP A O 1
ATOM 1644 N N . MET A 1 210 ? 9.477 -18.547 -16.422 1 96.19 210 MET A N 1
ATOM 1645 C CA . MET A 1 210 ? 9.477 -17.188 -15.883 1 96.19 210 MET A CA 1
ATOM 1646 C C . MET A 1 210 ? 9.148 -17.203 -14.398 1 96.19 210 MET A C 1
ATOM 1648 O O . MET A 1 210 ? 8.594 -18.172 -13.883 1 96.19 210 MET A O 1
ATOM 1652 N N . PRO A 1 211 ? 9.477 -16.125 -13.703 1 96.5 211 PRO A N 1
ATOM 1653 C CA . PRO A 1 211 ? 9.086 -16.078 -12.297 1 96.5 211 PRO A CA 1
ATOM 1654 C C . PRO A 1 211 ? 7.57 -16.188 -12.102 1 96.5 211 PRO A C 1
ATOM 1656 O O . PRO A 1 211 ? 6.805 -15.672 -12.914 1 96.5 211 PRO A O 1
ATOM 1659 N N . ILE A 1 212 ? 7.168 -16.766 -10.984 1 97.25 212 ILE A N 1
ATOM 1660 C CA . ILE A 1 212 ? 5.758 -17.078 -10.781 1 97.25 212 ILE A CA 1
ATOM 1661 C C . ILE A 1 212 ? 4.961 -15.789 -10.625 1 97.25 212 ILE A C 1
ATOM 1663 O O . ILE A 1 212 ? 3.791 -15.719 -11.008 1 97.25 212 ILE A O 1
ATOM 1667 N N . ASP A 1 213 ? 5.574 -14.727 -10.031 1 95.38 213 ASP A N 1
ATOM 1668 C CA . ASP A 1 213 ? 4.855 -13.469 -9.875 1 95.38 213 ASP A CA 1
ATOM 1669 C C . ASP A 1 213 ? 4.559 -12.836 -11.234 1 95.38 213 ASP A C 1
ATOM 1671 O O . ASP A 1 213 ? 3.504 -12.219 -11.422 1 95.38 213 ASP A O 1
ATOM 1675 N N . VAL A 1 214 ? 5.477 -13.031 -12.156 1 95 214 VAL A N 1
ATOM 1676 C CA . VAL A 1 214 ? 5.277 -12.523 -13.508 1 95 214 VAL A CA 1
ATOM 1677 C C . VAL A 1 214 ? 4.191 -13.336 -14.211 1 95 214 VAL A C 1
ATOM 1679 O O . VAL A 1 214 ? 3.33 -12.773 -14.891 1 95 214 VAL A O 1
ATOM 1682 N N . GLU A 1 215 ? 4.262 -14.633 -14.055 1 95.62 215 GLU A N 1
ATOM 1683 C CA . GLU A 1 215 ? 3.23 -15.5 -14.617 1 95.62 215 GLU A CA 1
ATOM 1684 C C . GLU A 1 215 ? 1.847 -15.117 -14.102 1 95.62 215 GLU A C 1
ATOM 1686 O O . GLU A 1 215 ? 0.885 -15.062 -14.875 1 95.62 215 GLU A O 1
ATOM 1691 N N . LEU A 1 216 ? 1.775 -14.836 -12.836 1 96.25 216 LEU A N 1
ATOM 1692 C CA . LEU A 1 216 ? 0.513 -14.461 -12.203 1 96.25 216 LEU A CA 1
ATOM 1693 C C . LEU A 1 216 ? 0.007 -13.133 -12.758 1 96.25 216 LEU A C 1
ATOM 1695 O O . LEU A 1 216 ? -1.202 -12.898 -12.812 1 96.25 216 LEU A O 1
ATOM 1699 N N . GLY A 1 217 ? 0.905 -12.305 -13.188 1 96.12 217 GLY A N 1
ATOM 1700 C CA . GLY A 1 217 ? 0.549 -10.992 -13.719 1 96.12 217 GLY A CA 1
ATOM 1701 C C . GLY A 1 217 ? 0.064 -11.047 -15.156 1 96.12 217 GLY A C 1
ATOM 1702 O O . GLY A 1 217 ? -0.438 -10.047 -15.68 1 96.12 217 GLY A O 1
ATOM 1703 N N . ARG A 1 218 ? 0.221 -12.211 -15.805 1 95.56 218 ARG A N 1
ATOM 1704 C CA . ARG A 1 218 ? -0.17 -12.359 -17.203 1 95.56 218 ARG A CA 1
ATOM 1705 C C . ARG A 1 218 ? -1.645 -12.727 -17.328 1 95.56 218 ARG A C 1
ATOM 1707 O O . ARG A 1 218 ? -1.983 -13.805 -17.812 1 95.56 218 ARG A O 1
ATOM 1714 N N . PHE A 1 219 ? -2.475 -11.773 -16.969 1 95.31 219 PHE A N 1
ATOM 1715 C CA . PHE A 1 219 ? -3.91 -12 -16.828 1 95.31 219 PHE A CA 1
ATOM 1716 C C . PHE A 1 219 ? -4.527 -12.367 -18.172 1 95.31 219 PHE A C 1
ATOM 1718 O O . PHE A 1 219 ? -5.586 -13 -18.234 1 95.31 219 PHE A O 1
ATOM 1725 N N . TRP A 1 220 ? -3.941 -12.062 -19.328 1 93.75 220 TRP A N 1
ATOM 1726 C CA . TRP A 1 220 ? -4.469 -12.438 -20.641 1 93.75 220 TRP A CA 1
ATOM 1727 C C . TRP A 1 220 ? -4.277 -13.93 -20.906 1 93.75 220 TRP A C 1
ATOM 1729 O O . TRP A 1 220 ? -4.922 -14.5 -21.781 1 93.75 220 TRP A O 1
ATOM 1739 N N . ASN A 1 221 ? -3.377 -14.492 -20.203 1 93.5 221 ASN A N 1
ATOM 1740 C CA . ASN A 1 221 ? -3.076 -15.906 -20.422 1 93.5 221 ASN A CA 1
ATOM 1741 C C . ASN A 1 221 ? -4.051 -16.797 -19.656 1 93.5 221 ASN A C 1
ATOM 1743 O O . ASN A 1 221 ? -4.461 -17.844 -20.172 1 93.5 221 ASN A O 1
ATOM 1747 N N . HIS A 1 222 ? -4.422 -16.422 -18.438 1 95.31 222 HIS A N 1
ATOM 1748 C CA . HIS A 1 222 ? -5.211 -17.312 -17.594 1 95.31 222 HIS A CA 1
ATOM 1749 C C . HIS A 1 222 ? -6.551 -16.688 -17.234 1 95.31 222 HIS A C 1
ATOM 1751 O O . HIS A 1 222 ? -7.406 -17.328 -16.625 1 95.31 222 HIS A O 1
ATOM 1757 N N . GLY A 1 223 ? -6.73 -15.477 -17.453 1 93.81 223 GLY A N 1
ATOM 1758 C CA . GLY A 1 223 ? -8.023 -14.836 -17.266 1 93.81 223 GLY A CA 1
ATOM 1759 C C . GLY A 1 223 ? -8.227 -14.281 -15.875 1 93.81 223 GLY A C 1
ATOM 1760 O O . GLY A 1 223 ? -9.32 -13.82 -15.531 1 93.81 223 GLY A O 1
ATOM 1761 N N . LEU A 1 224 ? -7.23 -14.352 -15.055 1 96.69 224 LEU A N 1
ATOM 1762 C CA . LEU A 1 224 ? -7.289 -13.766 -13.727 1 96.69 224 LEU A CA 1
ATOM 1763 C C . LEU A 1 224 ? -6.758 -12.336 -13.742 1 96.69 224 LEU A C 1
ATOM 1765 O O . LEU A 1 224 ? -5.551 -12.117 -13.617 1 96.69 224 LEU A O 1
ATOM 1769 N N . ALA A 1 225 ? -7.711 -11.406 -13.867 1 96.31 225 ALA A N 1
ATOM 1770 C CA . ALA A 1 225 ? -7.301 -10 -13.844 1 96.31 225 ALA A CA 1
ATOM 1771 C C . ALA A 1 225 ? -6.578 -9.664 -12.539 1 96.31 225 ALA A C 1
ATOM 1773 O O . ALA A 1 225 ? -6.75 -10.352 -11.531 1 96.31 225 ALA A O 1
ATOM 1774 N N . ILE A 1 226 ? -5.734 -8.648 -12.57 1 97.94 226 ILE A N 1
ATOM 1775 C CA . ILE A 1 226 ? -4.906 -8.32 -11.414 1 97.94 226 ILE A CA 1
ATOM 1776 C C . ILE A 1 226 ? -5.676 -7.398 -10.469 1 97.94 226 ILE A C 1
ATOM 1778 O O . ILE A 1 226 ? -5.453 -6.188 -10.461 1 97.94 226 ILE A O 1
ATOM 1782 N N . TYR A 1 227 ? -6.492 -7.996 -9.656 1 98.25 227 TYR A N 1
ATOM 1783 C CA . TYR A 1 227 ? -7.25 -7.254 -8.656 1 98.25 227 TYR A CA 1
ATOM 1784 C C . TYR A 1 227 ? -6.484 -7.164 -7.344 1 98.25 227 TYR A C 1
ATOM 1786 O O . TYR A 1 227 ? -5.711 -8.062 -7.008 1 98.25 227 TYR A O 1
ATOM 1794 N N . ALA A 1 228 ? -6.695 -6.102 -6.656 1 98.5 228 ALA A N 1
ATOM 1795 C CA . ALA A 1 228 ? -6.105 -5.887 -5.34 1 98.5 228 ALA A CA 1
ATOM 1796 C C . ALA A 1 228 ? -7.02 -5.051 -4.453 1 98.5 228 ALA A C 1
ATOM 1798 O O . ALA A 1 228 ? -7.965 -4.422 -4.941 1 98.5 228 ALA A O 1
ATOM 1799 N N . ILE A 1 229 ? -6.766 -5.145 -3.232 1 97.75 229 ILE A N 1
ATOM 1800 C CA . ILE A 1 229 ? -7.422 -4.246 -2.287 1 97.75 229 ILE A CA 1
ATOM 1801 C C . ILE A 1 229 ? -6.445 -3.158 -1.849 1 97.75 229 ILE A C 1
ATOM 1803 O O . ILE A 1 229 ? -5.246 -3.408 -1.718 1 97.75 229 ILE A O 1
ATOM 1807 N N . PHE A 1 230 ? -6.902 -1.957 -1.66 1 97.19 230 PHE A N 1
ATOM 1808 C CA . PHE A 1 230 ? -6.066 -0.837 -1.24 1 97.19 230 PHE A CA 1
ATOM 1809 C C . PHE A 1 230 ? -6.828 0.076 -0.285 1 97.19 230 PHE A C 1
ATOM 1811 O O . PHE A 1 230 ? -7.98 0.423 -0.538 1 97.19 230 PHE A O 1
ATOM 1818 N N . PRO A 1 231 ? -6.16 0.576 0.768 1 97.06 231 PRO A N 1
ATOM 1819 C CA . PRO A 1 231 ? -4.824 0.221 1.258 1 97.06 231 PRO A CA 1
ATOM 1820 C C . PRO A 1 231 ? -4.711 -1.251 1.646 1 97.06 231 PRO A C 1
ATOM 1822 O O . PRO A 1 231 ? -5.723 -1.897 1.933 1 97.06 231 PRO A O 1
ATOM 1825 N N . PHE A 1 232 ? -3.518 -1.787 1.599 1 97.75 232 PHE A N 1
ATOM 1826 C CA . PHE A 1 232 ? -3.271 -3.205 1.828 1 97.75 232 PHE A CA 1
ATOM 1827 C C . PHE A 1 232 ? -3.35 -3.537 3.314 1 97.75 232 PHE A C 1
ATOM 1829 O O . PHE A 1 232 ? -2.889 -2.76 4.152 1 97.75 232 PHE A O 1
ATOM 1836 N N . PRO A 1 233 ? -3.85 -4.703 3.619 1 96.62 233 PRO A N 1
ATOM 1837 C CA . PRO A 1 233 ? -3.867 -5.156 5.012 1 96.62 233 PRO A CA 1
ATOM 1838 C C . PRO A 1 233 ? -2.574 -5.852 5.426 1 96.62 233 PRO A C 1
ATOM 1840 O O . PRO A 1 233 ? -2.498 -6.43 6.512 1 96.62 233 PRO A O 1
ATOM 1843 N N . CYS A 1 234 ? -1.533 -5.816 4.531 1 96.69 234 CYS A N 1
ATOM 1844 C CA . CYS A 1 234 ? -0.279 -6.531 4.746 1 96.69 234 CYS A CA 1
ATOM 1845 C C . CYS A 1 234 ? 0.917 -5.613 4.523 1 96.69 234 CYS A C 1
ATOM 1847 O O . CYS A 1 234 ? 0.814 -4.617 3.807 1 96.69 234 CYS A O 1
ATOM 1849 N N . VAL A 1 235 ? 1.983 -5.988 5.176 1 96.62 235 VAL A N 1
ATOM 1850 C CA . VAL A 1 235 ? 3.27 -5.328 4.98 1 96.62 235 VAL A CA 1
ATOM 1851 C C . VAL A 1 235 ? 4.363 -6.375 4.785 1 96.62 235 VAL A C 1
ATOM 1853 O O . VAL A 1 235 ? 4.391 -7.391 5.484 1 96.62 235 VAL A O 1
ATOM 1856 N N . GLU A 1 236 ? 5.148 -6.148 3.777 1 95.44 236 GLU A N 1
ATOM 1857 C CA . GLU A 1 236 ? 6.383 -6.926 3.689 1 95.44 236 GLU A CA 1
ATOM 1858 C C . GLU A 1 236 ? 7.441 -6.391 4.645 1 95.44 236 GLU A C 1
ATOM 1860 O O . GLU A 1 236 ? 7.918 -5.266 4.484 1 95.44 236 GLU A O 1
ATOM 1865 N N . ARG A 1 237 ? 7.844 -7.184 5.562 1 91.12 237 ARG A N 1
ATOM 1866 C CA . ARG A 1 237 ? 8.781 -6.746 6.598 1 91.12 237 ARG A CA 1
ATOM 1867 C C . ARG A 1 237 ? 10.188 -6.602 6.035 1 91.12 237 ARG A C 1
ATOM 1869 O O . ARG A 1 237 ? 10.617 -7.398 5.199 1 91.12 237 ARG A O 1
ATOM 1876 N N . ALA A 1 238 ? 10.859 -5.547 6.551 1 78.44 238 ALA A N 1
ATOM 1877 C CA . ALA A 1 238 ? 12.258 -5.344 6.176 1 78.44 238 ALA A CA 1
ATOM 1878 C C . ALA A 1 238 ? 13.172 -6.281 6.957 1 78.44 238 ALA A C 1
ATOM 1880 O O . ALA A 1 238 ? 13.031 -6.426 8.172 1 78.44 238 ALA A O 1
ATOM 1881 N N . PHE A 1 239 ? 13.586 -7.445 6.48 1 62.38 239 PHE A N 1
ATOM 1882 C CA . PHE A 1 239 ? 14.547 -8.25 7.227 1 62.38 239 PHE A CA 1
ATOM 1883 C C . PHE A 1 239 ? 15.977 -7.918 6.812 1 62.38 239 PHE A C 1
ATOM 1885 O O . PHE A 1 239 ? 16.234 -7.645 5.641 1 62.38 239 PHE A O 1
ATOM 1892 N N . VAL A 1 240 ? 16.828 -7.594 7.793 1 50.84 240 VAL A N 1
ATOM 1893 C CA . VAL A 1 240 ? 18.219 -7.223 7.648 1 50.84 240 VAL A CA 1
ATOM 1894 C C . VAL A 1 240 ? 18.906 -8.148 6.641 1 50.84 240 VAL A C 1
ATOM 1896 O O . VAL A 1 240 ? 19.672 -7.688 5.793 1 50.84 240 VAL A O 1
ATOM 1899 N N . SER A 1 241 ? 18.797 -9.352 6.844 1 45.62 241 SER A N 1
ATOM 1900 C CA . SER A 1 241 ? 19.578 -10.32 6.078 1 45.62 241 SER A CA 1
ATOM 1901 C C . SER A 1 241 ? 19.266 -10.234 4.59 1 45.62 241 SER A C 1
ATOM 1903 O O . SER A 1 241 ? 20.141 -10.438 3.746 1 45.62 241 SER A O 1
ATOM 1905 N N . THR A 1 242 ? 18.047 -10.039 4.246 1 45.12 242 THR A N 1
ATOM 1906 C CA . THR A 1 242 ? 17.609 -10.047 2.852 1 45.12 242 THR A CA 1
ATOM 1907 C C . THR A 1 242 ? 18.094 -8.797 2.129 1 45.12 242 THR A C 1
ATOM 1909 O O . THR A 1 242 ? 18.406 -8.844 0.934 1 45.12 242 THR A O 1
ATOM 1912 N N . LEU A 1 243 ? 18.141 -7.672 2.834 1 42.03 243 LEU A N 1
ATOM 1913 C CA . LEU A 1 243 ? 18.703 -6.43 2.303 1 42.03 243 LEU A CA 1
ATOM 1914 C C . LEU A 1 243 ? 20.156 -6.613 1.895 1 42.03 243 LEU A C 1
ATOM 1916 O O . LEU A 1 243 ? 20.594 -6.094 0.864 1 42.03 243 LEU A O 1
ATOM 1920 N N . LEU A 1 244 ? 20.828 -7.281 2.738 1 39.62 244 LEU A N 1
ATOM 1921 C CA . LEU A 1 244 ? 22.219 -7.594 2.43 1 39.62 244 LEU A CA 1
ATOM 1922 C C . LEU A 1 244 ? 22.297 -8.594 1.28 1 39.62 244 LEU A C 1
ATOM 1924 O O . LEU A 1 244 ? 23.234 -8.523 0.466 1 39.62 244 LEU A O 1
ATOM 1928 N N . GLN A 1 245 ? 21.375 -9.469 1.238 1 41.44 245 GLN A N 1
ATOM 1929 C CA . GLN A 1 245 ? 21.438 -10.516 0.225 1 41.44 245 GLN A CA 1
ATOM 1930 C C . GLN A 1 245 ? 21.031 -9.984 -1.145 1 41.44 245 GLN A C 1
ATOM 1932 O O . GLN A 1 245 ? 21.516 -10.461 -2.172 1 41.44 245 GLN A O 1
ATOM 1937 N N . GLU A 1 246 ? 20.078 -9.156 -1.171 1 43.72 246 GLU A N 1
ATOM 1938 C CA . GLU A 1 246 ? 19.688 -8.586 -2.459 1 43.72 246 GLU A CA 1
ATOM 1939 C C . GLU A 1 246 ? 20.875 -7.887 -3.123 1 43.72 246 GLU A C 1
ATOM 1941 O O . GLU A 1 246 ? 20.984 -7.867 -4.352 1 43.72 246 GLU A O 1
ATOM 1946 N N . ARG A 1 247 ? 21.766 -7.34 -2.318 1 38.53 247 ARG A N 1
ATOM 1947 C CA . ARG A 1 247 ? 23 -6.848 -2.924 1 38.53 247 ARG A CA 1
ATOM 1948 C C . ARG A 1 247 ? 23.75 -7.973 -3.635 1 38.53 247 ARG A C 1
ATOM 1950 O O . ARG A 1 247 ? 24.578 -7.715 -4.516 1 38.53 247 ARG A O 1
ATOM 1957 N N . GLU A 1 248 ? 23.656 -9.086 -2.971 1 38.34 248 GLU A N 1
ATOM 1958 C CA . GLU A 1 248 ? 24.438 -10.172 -3.559 1 38.34 248 GLU A CA 1
ATOM 1959 C C . GLU A 1 248 ? 23.656 -10.859 -4.684 1 38.34 248 GLU A C 1
ATOM 1961 O O . GLU A 1 248 ? 24.203 -11.727 -5.371 1 38.34 248 GLU A O 1
ATOM 1966 N N . HIS A 1 249 ? 22.359 -10.867 -4.605 1 39.97 249 HIS A N 1
ATOM 1967 C CA . HIS A 1 249 ? 21.719 -11.641 -5.664 1 39.97 249 HIS A CA 1
ATOM 1968 C C . HIS A 1 249 ? 21.891 -10.977 -7.023 1 39.97 249 HIS A C 1
ATOM 1970 O O . HIS A 1 249 ? 21.328 -9.906 -7.273 1 39.97 249 HIS A O 1
ATOM 1976 N N . SER A 1 250 ? 23 -11.133 -7.559 1 41.56 250 SER A N 1
ATOM 1977 C CA . SER A 1 250 ? 23.422 -10.852 -8.93 1 41.56 250 SER A CA 1
ATOM 1978 C C . SER A 1 250 ? 22.297 -11.141 -9.914 1 41.56 250 SER A C 1
ATOM 1980 O O . SER A 1 250 ? 21.766 -12.258 -9.953 1 41.56 250 SER A O 1
ATOM 1982 N N . LYS A 1 251 ? 21.516 -10.148 -10.25 1 50.06 251 LYS A N 1
ATOM 1983 C CA . LYS A 1 251 ? 20.703 -10.383 -11.445 1 50.06 251 LYS A CA 1
ATOM 1984 C C . LYS A 1 251 ? 21.422 -11.312 -12.422 1 50.06 251 LYS A C 1
ATOM 1986 O O . LYS A 1 251 ? 22.625 -11.195 -12.625 1 50.06 251 LYS A O 1
ATOM 1991 N N . GLY A 1 252 ? 20.906 -12.484 -12.508 1 49.72 252 GLY A N 1
ATOM 1992 C CA . GLY A 1 252 ? 21.5 -13.312 -13.539 1 49.72 252 GLY A CA 1
ATOM 1993 C C . GLY A 1 252 ? 22.031 -12.523 -14.719 1 49.72 252 GLY A C 1
ATOM 1994 O O . GLY A 1 252 ? 21.625 -11.375 -14.938 1 49.72 252 GLY A O 1
ATOM 1995 N N . ALA A 1 253 ? 23.094 -12.82 -15.109 1 49.38 253 ALA A N 1
ATOM 1996 C CA . ALA A 1 253 ? 23.797 -12.18 -16.219 1 49.38 253 ALA A CA 1
ATOM 1997 C C . ALA A 1 253 ? 22.859 -11.961 -17.406 1 49.38 253 ALA A C 1
ATOM 1999 O O . ALA A 1 253 ? 22.281 -12.922 -17.938 1 49.38 253 ALA A O 1
ATOM 2000 N N . VAL A 1 254 ? 22.188 -10.688 -17.344 1 55.59 254 VAL A N 1
ATOM 2001 C CA . VAL A 1 254 ? 21.484 -10.336 -18.562 1 55.59 254 VAL A CA 1
ATOM 2002 C C . VAL A 1 254 ? 22.312 -10.773 -19.781 1 55.59 254 VAL A C 1
ATOM 2004 O O . VAL A 1 254 ? 23.484 -10.43 -19.891 1 55.59 254 VAL A O 1
ATOM 2007 N N . GLN A 1 255 ? 22.031 -11.867 -20.25 1 59.97 255 GLN A N 1
ATOM 2008 C CA . GLN A 1 255 ? 22.641 -12.219 -21.531 1 59.97 255 GLN A CA 1
ATOM 2009 C C . GLN A 1 255 ? 22.031 -11.414 -22.672 1 59.97 255 GLN A C 1
ATOM 2011 O O . GLN A 1 255 ? 20.938 -10.867 -22.547 1 59.97 255 GLN A O 1
ATOM 2016 N N . ASN A 1 256 ? 22.719 -11.188 -23.672 1 57 256 ASN A N 1
ATOM 2017 C CA . ASN A 1 256 ? 22.312 -10.5 -24.906 1 57 256 ASN A CA 1
ATOM 2018 C C . ASN A 1 256 ? 20.891 -10.859 -25.297 1 57 256 ASN A C 1
ATOM 2020 O O . ASN A 1 256 ? 20.578 -12.023 -25.562 1 57 256 ASN A O 1
ATOM 2024 N N . ARG A 1 257 ? 20.031 -9.969 -25.031 1 66 257 ARG A N 1
ATOM 2025 C CA . ARG A 1 257 ? 18.625 -10.141 -25.375 1 66 257 ARG A CA 1
ATOM 2026 C C . ARG A 1 257 ? 18.469 -10.602 -26.812 1 66 257 ARG A C 1
ATOM 2028 O O . ARG A 1 257 ? 18.875 -9.898 -27.75 1 66 257 ARG A O 1
ATOM 2035 N N . SER A 1 258 ? 18.172 -11.812 -26.922 1 79.88 258 SER A N 1
ATOM 2036 C CA . SER A 1 258 ? 17.938 -12.445 -28.219 1 79.88 258 SER A CA 1
ATOM 2037 C C . SER A 1 258 ? 16.719 -11.844 -28.906 1 79.88 258 SER A C 1
ATOM 2039 O O . SER A 1 258 ? 15.938 -11.109 -28.297 1 79.88 258 SER A O 1
ATOM 2041 N N . LEU A 1 259 ? 16.688 -11.961 -30.141 1 84.88 259 LEU A N 1
ATOM 2042 C CA . LEU A 1 259 ? 15.531 -11.57 -30.938 1 84.88 259 LEU A CA 1
ATOM 2043 C C . LEU A 1 259 ? 14.25 -12.164 -30.375 1 84.88 259 LEU A C 1
ATOM 2045 O O . LEU A 1 259 ? 13.203 -11.523 -30.391 1 84.88 259 LEU A O 1
ATOM 2049 N N . ARG A 1 260 ? 14.391 -13.281 -29.875 1 86.31 260 ARG A N 1
ATOM 2050 C CA . ARG A 1 260 ? 13.234 -13.961 -29.297 1 86.31 260 ARG A CA 1
ATOM 2051 C C . ARG A 1 260 ? 12.703 -13.211 -28.078 1 86.31 260 ARG A C 1
ATOM 2053 O O . ARG A 1 260 ? 11.492 -13.141 -27.875 1 86.31 260 ARG A O 1
ATOM 2060 N N . HIS A 1 261 ? 13.555 -12.711 -27.344 1 89.44 261 HIS A N 1
ATOM 2061 C CA . HIS A 1 261 ? 13.141 -11.945 -26.172 1 89.44 261 HIS A CA 1
ATOM 2062 C C . HIS A 1 261 ? 12.367 -10.695 -26.578 1 89.44 261 HIS A C 1
ATOM 2064 O O . HIS A 1 261 ? 11.32 -10.391 -26 1 89.44 261 HIS A O 1
ATOM 2070 N N . TYR A 1 262 ? 12.852 -10.078 -27.547 1 87.94 262 TYR A N 1
ATOM 2071 C CA . TYR A 1 262 ? 12.211 -8.859 -28.031 1 87.94 262 TYR A CA 1
ATOM 2072 C C . TYR A 1 262 ? 10.812 -9.148 -28.578 1 87.94 262 TYR A C 1
ATOM 2074 O O . TYR A 1 262 ? 9.867 -8.43 -28.266 1 87.94 262 TYR A O 1
ATOM 2082 N N . ILE A 1 263 ? 10.734 -10.203 -29.312 1 88.56 263 IL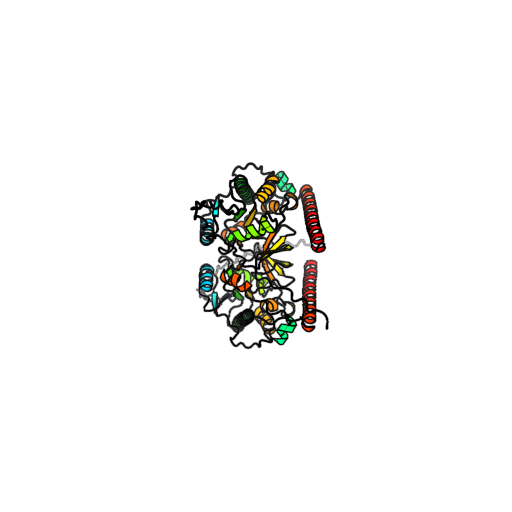E A N 1
ATOM 2083 C CA . ILE A 1 263 ? 9.445 -10.586 -29.891 1 88.56 263 ILE A CA 1
ATOM 2084 C C . ILE A 1 263 ? 8.461 -10.922 -28.781 1 88.56 263 ILE A C 1
ATOM 2086 O O . ILE A 1 263 ? 7.305 -10.492 -28.812 1 88.56 263 ILE A O 1
ATOM 2090 N N . PHE A 1 264 ? 8.938 -11.617 -27.797 1 90.56 264 PHE A N 1
ATOM 2091 C CA . PHE A 1 264 ? 8.094 -12 -26.672 1 90.56 264 PHE A CA 1
ATOM 2092 C C . PHE A 1 264 ? 7.59 -10.758 -25.938 1 90.56 264 PHE A C 1
ATOM 2094 O O . PHE A 1 264 ? 6.418 -10.688 -25.562 1 90.56 264 PHE A O 1
ATOM 2101 N N . ARG A 1 265 ? 8.445 -9.828 -25.75 1 88.75 265 ARG A N 1
ATOM 2102 C CA . ARG A 1 265 ? 8.078 -8.602 -25.062 1 88.75 265 ARG A CA 1
ATOM 2103 C C . ARG A 1 265 ? 7 -7.836 -25.812 1 88.75 265 ARG A C 1
ATOM 2105 O O . ARG A 1 265 ? 6.059 -7.316 -25.219 1 88.75 265 ARG A O 1
ATOM 2112 N N . ILE A 1 266 ? 7.117 -7.828 -27.078 1 89.38 266 ILE A N 1
ATOM 2113 C CA . ILE A 1 266 ? 6.152 -7.133 -27.922 1 89.38 266 ILE A CA 1
ATOM 2114 C C . ILE A 1 266 ? 4.805 -7.848 -27.875 1 89.38 266 ILE A C 1
ATOM 2116 O O . ILE A 1 266 ? 3.762 -7.203 -27.719 1 89.38 266 ILE A O 1
ATOM 2120 N N . GLU A 1 267 ? 4.898 -9.148 -27.984 1 90.12 267 GLU A N 1
ATOM 2121 C CA . GLU A 1 267 ? 3.678 -9.945 -27.938 1 90.12 267 GLU A CA 1
ATOM 2122 C C . GLU A 1 267 ? 2.957 -9.766 -26.594 1 90.12 267 GLU A C 1
ATOM 2124 O O . GLU A 1 267 ? 1.736 -9.594 -26.562 1 90.12 267 GLU A O 1
ATOM 2129 N N . ASN A 1 268 ? 3.711 -9.781 -25.547 1 90.81 268 ASN A N 1
ATOM 2130 C CA . ASN A 1 268 ? 3.125 -9.609 -24.219 1 90.81 268 ASN A CA 1
ATOM 2131 C C . ASN A 1 268 ? 2.479 -8.234 -24.078 1 90.81 268 ASN A C 1
ATOM 2133 O O . ASN A 1 268 ? 1.391 -8.117 -23.5 1 90.81 268 ASN A O 1
ATOM 2137 N N . LYS A 1 269 ? 3.189 -7.281 -24.531 1 91.75 269 LYS A N 1
ATOM 2138 C CA . LYS A 1 269 ? 2.65 -5.926 -24.469 1 91.75 269 LYS A CA 1
ATOM 2139 C C . LYS A 1 269 ? 1.344 -5.816 -25.25 1 91.75 269 LYS A C 1
ATOM 2141 O O . LYS A 1 269 ? 0.384 -5.203 -24.781 1 91.75 269 LYS A O 1
ATOM 2146 N N . PHE A 1 270 ? 1.324 -6.445 -26.406 1 90.56 270 PHE A N 1
ATOM 2147 C CA . PHE A 1 270 ? 0.14 -6.438 -27.25 1 90.56 270 PHE A CA 1
ATOM 2148 C C . PHE A 1 270 ? -1.038 -7.098 -26.547 1 90.56 270 PHE A C 1
ATOM 2150 O O . PHE A 1 270 ? -2.121 -6.516 -26.453 1 90.56 270 PHE A O 1
ATOM 2157 N N . HIS A 1 271 ? -0.855 -8.258 -26.062 1 91.75 271 HIS A N 1
ATOM 2158 C CA . HIS A 1 271 ? -1.926 -9 -25.406 1 91.75 271 HIS A CA 1
ATOM 2159 C C . HIS A 1 271 ? -2.41 -8.273 -24.156 1 91.75 271 HIS A C 1
ATOM 2161 O O . HIS A 1 271 ? -3.609 -8.242 -23.875 1 91.75 271 HIS A O 1
ATOM 2167 N N . LYS A 1 272 ? -1.504 -7.695 -23.453 1 92.88 272 LYS A N 1
ATOM 2168 C CA . LYS A 1 272 ? -1.85 -6.918 -22.266 1 92.88 272 LYS A CA 1
ATOM 2169 C C . LYS A 1 272 ? -2.766 -5.75 -22.625 1 92.88 272 LYS A C 1
ATOM 2171 O O . LYS A 1 272 ? -3.812 -5.566 -22 1 92.88 272 LYS A O 1
ATOM 2176 N N . GLU A 1 273 ? -2.391 -4.984 -23.578 1 91.81 273 GLU A N 1
ATOM 2177 C CA . GLU A 1 273 ? -3.158 -3.811 -23.969 1 91.81 273 GLU A CA 1
ATOM 2178 C C . GLU A 1 273 ? -4.535 -4.203 -24.5 1 91.81 273 GLU A C 1
ATOM 2180 O O . GLU A 1 273 ? -5.527 -3.527 -24.234 1 91.81 273 GLU A O 1
ATOM 2185 N N . MET A 1 274 ? -4.547 -5.32 -25.266 1 89.19 274 MET A N 1
ATOM 2186 C CA . MET A 1 274 ? -5.828 -5.797 -25.781 1 89.19 274 MET A CA 1
ATOM 2187 C C . MET A 1 274 ? -6.758 -6.191 -24.641 1 89.19 274 MET A C 1
ATOM 2189 O O . MET A 1 274 ? -7.953 -5.891 -24.688 1 89.19 274 MET A O 1
ATOM 2193 N N . ALA A 1 275 ? -6.242 -6.852 -23.719 1 90.06 275 ALA A N 1
ATOM 2194 C CA . ALA A 1 275 ? -7.035 -7.246 -22.562 1 90.06 275 ALA A CA 1
ATOM 2195 C C . ALA A 1 275 ? -7.547 -6.023 -21.797 1 90.06 275 ALA A C 1
ATOM 2197 O O . ALA A 1 275 ? -8.688 -6.008 -21.328 1 90.06 275 ALA A O 1
ATOM 2198 N N . ASN A 1 276 ? -6.727 -5.062 -21.609 1 91.44 276 ASN A N 1
ATOM 2199 C CA . ASN A 1 276 ? -7.125 -3.824 -20.953 1 91.44 276 ASN A CA 1
ATOM 2200 C C . ASN A 1 276 ? -8.219 -3.102 -21.719 1 91.44 276 ASN A C 1
ATOM 2202 O O . ASN A 1 276 ? -9.156 -2.562 -21.125 1 91.44 276 ASN A O 1
ATOM 2206 N N . LEU A 1 277 ? -8.031 -3.066 -22.984 1 87.19 277 LEU A N 1
ATOM 2207 C CA . LEU A 1 277 ? -9.031 -2.438 -23.844 1 87.19 277 LEU A CA 1
ATOM 2208 C C . LEU A 1 277 ? -10.375 -3.154 -23.719 1 87.19 277 LEU A C 1
ATOM 2210 O O . LEU A 1 277 ? -11.422 -2.51 -23.641 1 87.19 277 LEU A O 1
ATOM 2214 N N . HIS A 1 278 ? -10.297 -4.445 -23.766 1 86.31 278 HIS A N 1
ATOM 2215 C CA . HIS A 1 278 ? -11.508 -5.238 -23.609 1 86.31 278 HIS A CA 1
ATOM 2216 C C . HIS A 1 278 ? -12.203 -4.934 -22.281 1 86.31 278 HIS A C 1
ATOM 2218 O O . HIS A 1 278 ? -13.43 -4.812 -22.234 1 86.31 278 HIS A O 1
ATOM 2224 N N . PHE A 1 279 ? -11.508 -4.805 -21.266 1 87.12 279 PHE A N 1
ATOM 2225 C CA . PHE A 1 279 ? -12.047 -4.484 -19.953 1 87.12 279 PHE A CA 1
ATOM 2226 C C . PHE A 1 279 ? -12.727 -3.119 -19.969 1 87.12 279 PHE A C 1
ATOM 2228 O O . PHE A 1 279 ? -13.844 -2.971 -19.453 1 87.12 279 PHE A O 1
ATOM 2235 N N . ARG A 1 280 ? -12.055 -2.168 -20.438 1 84.38 280 ARG A N 1
ATOM 2236 C CA . ARG A 1 280 ? -12.578 -0.806 -20.469 1 84.38 280 ARG A CA 1
ATOM 2237 C C . ARG A 1 280 ? -13.836 -0.727 -21.328 1 84.38 280 ARG A C 1
ATOM 2239 O O . ARG A 1 280 ? -14.781 -0.017 -20.984 1 84.38 280 ARG A O 1
ATOM 2246 N N . TRP A 1 281 ? -13.812 -1.449 -22.375 1 82.62 281 TRP A N 1
ATOM 2247 C CA . TRP A 1 281 ? -14.961 -1.479 -23.266 1 82.62 281 TRP A CA 1
ATOM 2248 C C . TRP A 1 281 ? -16.172 -2.123 -22.594 1 82.62 281 TRP A C 1
ATOM 2250 O O . TRP A 1 281 ? -17.281 -1.61 -22.688 1 82.62 281 TRP A O 1
ATOM 2260 N N . SER A 1 282 ? -15.938 -3.164 -21.969 1 82.38 282 SER A N 1
ATOM 2261 C CA . SER A 1 282 ? -17 -3.877 -21.266 1 82.38 282 SER A CA 1
ATOM 2262 C C . SER A 1 282 ? -17.609 -3.025 -20.156 1 82.38 282 SER A C 1
ATOM 2264 O O . SER A 1 282 ? -18.812 -3.072 -19.922 1 82.38 282 SER A O 1
ATOM 2266 N N . ARG A 1 283 ? -16.875 -2.287 -19.5 1 77.75 283 ARG A N 1
ATOM 2267 C CA . ARG A 1 283 ? -17.359 -1.418 -18.422 1 77.75 283 ARG A CA 1
ATOM 2268 C C . ARG A 1 283 ? -18.125 -0.225 -18.984 1 77.75 283 ARG A C 1
ATOM 2270 O O . ARG A 1 283 ? -19.078 0.256 -18.359 1 77.75 283 ARG A O 1
ATOM 2277 N N . PHE A 1 284 ? -17.531 0.275 -20 1 70.5 284 PHE A N 1
ATOM 2278 C CA . PHE A 1 284 ? -18.188 1.389 -20.656 1 70.5 284 PHE A CA 1
ATOM 2279 C C . PHE A 1 284 ? -19.609 0.997 -21.094 1 70.5 284 PHE A C 1
ATOM 2281 O O . PHE A 1 284 ? -20.547 1.757 -20.891 1 70.5 284 PHE A O 1
ATOM 2288 N N . TRP A 1 285 ? -19.75 -0.172 -21.625 1 65.69 285 TRP A N 1
ATOM 2289 C CA . TRP A 1 285 ? -21.062 -0.622 -22.109 1 65.69 285 TRP A CA 1
ATOM 2290 C C . TRP A 1 285 ? -21.969 -0.97 -20.938 1 65.69 285 TRP A C 1
ATOM 2292 O O . TRP A 1 285 ? -23.172 -0.71 -20.984 1 65.69 285 TRP A O 1
ATOM 2302 N N . LYS A 1 286 ? -21.391 -1.362 -19.906 1 61.28 286 LYS A N 1
ATOM 2303 C CA . LYS A 1 286 ? -22.203 -1.667 -18.734 1 61.28 286 LYS A CA 1
ATOM 2304 C C . LYS A 1 286 ? -22.672 -0.39 -18.047 1 61.28 286 LYS A C 1
ATOM 2306 O O . LYS A 1 286 ? -23.797 -0.33 -17.516 1 61.28 286 LYS A O 1
ATOM 2311 N N . ARG A 1 287 ? -21.828 0.6 -17.844 1 55.38 287 ARG A N 1
ATOM 2312 C CA . ARG A 1 287 ? -22.234 1.879 -17.266 1 55.38 287 ARG A CA 1
ATOM 2313 C C . ARG A 1 287 ? -23.281 2.566 -18.125 1 55.38 287 ARG A C 1
ATOM 2315 O O . ARG A 1 287 ? -24.125 3.303 -17.609 1 55.38 287 ARG A O 1
ATOM 2322 N N . GLY A 1 288 ? -23.125 2.418 -19.406 1 42.09 288 GLY A N 1
ATOM 2323 C CA . GLY A 1 288 ? -24.141 2.963 -20.281 1 42.09 288 GLY A CA 1
ATOM 2324 C C . GLY A 1 288 ? -25.484 2.271 -20.156 1 42.09 288 GLY A C 1
ATOM 2325 O O . GLY A 1 288 ? -26.516 2.84 -20.5 1 42.09 288 GLY A O 1
ATOM 2326 N N . GLU A 1 289 ? -25.453 1.173 -19.938 1 34.94 289 GLU A N 1
ATOM 2327 C CA . GLU A 1 289 ? -26.75 0.53 -19.781 1 34.94 289 GLU A CA 1
ATOM 2328 C C . GLU A 1 289 ? -27.422 0.942 -18.469 1 34.94 289 GLU A C 1
ATOM 2330 O O . GLU A 1 289 ? -28.578 0.63 -18.234 1 34.94 289 GLU A O 1
ATOM 2335 N N . CYS A 1 290 ? -26.594 1.565 -17.625 1 30.94 290 CYS A N 1
ATOM 2336 C CA . CYS A 1 290 ? -27.344 2.127 -16.5 1 30.94 290 CYS A CA 1
ATOM 2337 C C . CYS A 1 290 ? -27.641 3.604 -16.734 1 30.94 290 CYS A C 1
ATOM 2339 O O . CYS A 1 290 ? -26.812 4.328 -17.297 1 30.94 290 CYS A O 1
ATOM 2341 N N . MET B 1 1 ? 85.812 4.496 -36.938 1 20.81 1 MET B N 1
ATOM 2342 C CA . MET B 1 1 ? 86.375 3.928 -35.719 1 20.81 1 MET B CA 1
ATOM 2343 C C . MET B 1 1 ? 86 4.77 -34.5 1 20.81 1 MET B C 1
ATOM 2345 O O . MET B 1 1 ? 86.812 5.047 -33.656 1 20.81 1 MET B O 1
ATOM 2349 N N . ARG B 1 2 ? 84.875 5.625 -34.719 1 20.89 2 ARG B N 1
ATOM 2350 C CA . ARG B 1 2 ? 84.562 6.871 -34 1 20.89 2 ARG B CA 1
ATOM 2351 C C . ARG B 1 2 ? 84.312 6.605 -32.531 1 20.89 2 ARG B C 1
ATOM 2353 O O . ARG B 1 2 ? 83.812 5.527 -32.156 1 20.89 2 ARG B O 1
ATOM 2360 N N . ARG B 1 3 ? 84.875 7.473 -31.641 1 19.69 3 ARG B N 1
ATOM 2361 C CA . ARG B 1 3 ? 85.312 7.656 -30.25 1 19.69 3 ARG B CA 1
ATOM 2362 C C . ARG B 1 3 ? 84.125 7.547 -29.297 1 19.69 3 ARG B C 1
ATOM 2364 O O . ARG B 1 3 ? 83.125 8.258 -29.438 1 19.69 3 ARG B O 1
ATOM 2371 N N . VAL B 1 4 ? 83.812 6.297 -28.734 1 25.25 4 VAL B N 1
ATOM 2372 C CA . VAL B 1 4 ? 82.812 5.633 -27.875 1 25.25 4 VAL B CA 1
ATOM 2373 C C . VAL B 1 4 ? 82.812 6.277 -26.484 1 25.25 4 VAL B C 1
ATOM 2375 O O . VAL B 1 4 ? 83.875 6.238 -25.781 1 25.25 4 VAL B O 1
ATOM 2378 N N . PRO B 1 5 ? 82.25 7.578 -26.5 1 23.08 5 PRO B N 1
ATOM 2379 C CA . PRO B 1 5 ? 82.5 8.492 -25.375 1 23.08 5 PRO B CA 1
ATOM 2380 C C . PRO B 1 5 ? 82.125 7.859 -24.031 1 23.08 5 PRO B C 1
ATOM 2382 O O . PRO B 1 5 ? 81.188 7.109 -23.922 1 23.08 5 PRO B O 1
ATOM 2385 N N . SER B 1 6 ? 83.188 7.461 -23.234 1 21.34 6 SER B N 1
ATOM 2386 C CA . SER B 1 6 ? 83.375 6.652 -22.047 1 21.34 6 SER B CA 1
ATOM 2387 C C . SER B 1 6 ? 82.688 7.285 -20.828 1 21.34 6 SER B C 1
ATOM 2389 O O . SER B 1 6 ? 83.188 8.25 -20.25 1 21.34 6 SER B O 1
ATOM 2391 N N . ASN B 1 7 ? 81.375 7.73 -21 1 22.84 7 ASN B N 1
ATOM 2392 C CA . ASN B 1 7 ? 80.75 8.664 -20.062 1 22.84 7 ASN B CA 1
ATOM 2393 C C . ASN B 1 7 ? 80.812 8.133 -18.625 1 22.84 7 ASN B C 1
ATOM 2395 O O . ASN B 1 7 ? 80.375 6.996 -18.375 1 22.84 7 ASN B O 1
ATOM 2399 N N . THR B 1 8 ? 81.812 8.508 -17.875 1 20.16 8 THR B N 1
ATOM 2400 C CA . THR B 1 8 ? 82.312 8.227 -16.531 1 20.16 8 THR B CA 1
ATOM 2401 C C . THR B 1 8 ? 81.25 8.383 -15.508 1 20.16 8 THR B C 1
ATOM 2403 O O . THR B 1 8 ? 80.625 9.438 -15.422 1 20.16 8 THR B O 1
ATOM 2406 N N . ILE B 1 9 ? 80.625 7.262 -15 1 22.25 9 ILE B N 1
ATOM 2407 C CA . ILE B 1 9 ? 79.438 6.902 -14.156 1 22.25 9 ILE B CA 1
ATOM 2408 C C . ILE B 1 9 ? 79.75 7.312 -12.711 1 22.25 9 ILE B C 1
ATOM 2410 O O . ILE B 1 9 ? 80.438 6.617 -11.992 1 22.25 9 ILE B O 1
ATOM 2414 N N . SER B 1 10 ? 80.375 8.586 -12.609 1 20.08 10 SER B N 1
ATOM 2415 C CA . SER B 1 10 ? 80.875 8.844 -11.273 1 20.08 10 SER B CA 1
ATOM 2416 C C . SER B 1 10 ? 79.812 8.625 -10.219 1 20.08 10 SER B C 1
ATOM 2418 O O . SER B 1 10 ? 78.688 9.039 -10.398 1 20.08 10 SER B O 1
ATOM 2420 N N . SER B 1 11 ? 79.875 7.547 -9.43 1 21.88 11 SER B N 1
ATOM 2421 C CA . SER B 1 11 ? 79.188 6.824 -8.398 1 21.88 11 SER B CA 1
ATOM 2422 C C . SER B 1 11 ? 79 7.676 -7.141 1 21.88 11 SER B C 1
ATOM 2424 O O . SER B 1 11 ? 78.812 7.145 -6.047 1 21.88 11 SER B O 1
ATOM 2426 N N . SER B 1 12 ? 78.812 9.078 -7.363 1 20 12 SER B N 1
ATOM 2427 C CA . SER B 1 12 ? 78.938 9.906 -6.176 1 20 12 SER B CA 1
ATOM 2428 C C . SER B 1 12 ? 78.062 9.391 -5.035 1 20 12 SER B C 1
ATOM 2430 O O . SER B 1 12 ? 77 8.859 -5.27 1 20 12 SER B O 1
ATOM 2432 N N . ASP B 1 13 ? 78.688 9.148 -3.85 1 20.62 13 ASP B N 1
ATOM 2433 C CA . ASP B 1 13 ? 78.5 8.586 -2.516 1 20.62 13 ASP B CA 1
ATOM 2434 C C . ASP B 1 13 ? 77.375 9.312 -1.748 1 20.62 13 ASP B C 1
ATOM 2436 O O . ASP B 1 13 ? 77.562 10.469 -1.359 1 20.62 13 ASP B O 1
ATOM 2440 N N . TYR B 1 14 ? 76.125 9.414 -2.287 1 19.11 14 TYR B N 1
ATOM 2441 C CA . TYR B 1 14 ? 75.125 10.266 -1.709 1 19.11 14 TYR B CA 1
ATOM 2442 C C . TYR B 1 14 ? 74.875 9.93 -0.239 1 19.11 14 TYR B C 1
ATOM 2444 O O . TYR B 1 14 ? 74.5 8.812 0.095 1 19.11 14 TYR B O 1
ATOM 2452 N N . SER B 1 15 ? 75.75 10.359 0.604 1 20.69 15 SER B N 1
ATOM 2453 C CA . SER B 1 15 ? 75.812 10.188 2.053 1 20.69 15 SER B CA 1
ATOM 2454 C C . SER B 1 15 ? 74.5 10.695 2.691 1 20.69 15 SER B C 1
ATOM 2456 O O . SER B 1 15 ? 74.562 11.383 3.715 1 20.69 15 SER B O 1
ATOM 2458 N N . SER B 1 16 ? 73.312 10.492 2.037 1 20.39 16 SER B N 1
ATOM 2459 C CA . SER B 1 16 ? 72.125 11.234 2.502 1 20.39 16 SER B CA 1
ATOM 2460 C C . SER B 1 16 ? 71.875 10.961 3.975 1 20.39 16 SER B C 1
ATOM 2462 O O . SER B 1 16 ? 71.688 9.812 4.371 1 20.39 16 SER B O 1
ATOM 2464 N N . THR B 1 17 ? 72.562 11.688 4.844 1 21.31 17 THR B N 1
ATOM 2465 C CA . THR B 1 17 ? 72.5 11.641 6.297 1 21.31 17 THR B CA 1
ATOM 2466 C C . THR B 1 17 ? 71 11.789 6.742 1 21.31 17 THR B C 1
ATOM 2468 O O . THR B 1 17 ? 70.438 12.875 6.645 1 21.31 17 THR B O 1
ATOM 2471 N N . ASN B 1 18 ? 70.062 10.969 6.289 1 20.3 18 ASN B N 1
ATOM 2472 C CA . ASN B 1 18 ? 68.625 11.117 6.535 1 20.3 18 ASN B CA 1
ATOM 2473 C C . ASN B 1 18 ? 68.312 11.078 8.023 1 20.3 18 ASN B C 1
ATOM 2475 O O . ASN B 1 18 ? 68.438 10.031 8.664 1 20.3 18 ASN B O 1
ATOM 2479 N N . SER B 1 19 ? 68.875 12.078 8.75 1 20.64 19 SER B N 1
ATOM 2480 C CA . SER B 1 19 ? 68.625 12.109 10.195 1 20.64 19 SER B CA 1
ATOM 2481 C C . SER B 1 19 ? 67.188 11.977 10.5 1 20.64 19 SER B C 1
ATOM 2483 O O . SER B 1 19 ? 66.375 12.758 10.008 1 20.64 19 SER B O 1
ATOM 2485 N N . ASP B 1 20 ? 66.688 10.805 10.758 1 21.17 20 ASP B N 1
ATOM 2486 C CA . ASP B 1 20 ? 65.375 10.352 11.125 1 21.17 20 ASP B CA 1
ATOM 2487 C C . ASP B 1 20 ? 64.875 11.055 12.391 1 21.17 20 ASP B C 1
ATOM 2489 O O . ASP B 1 20 ? 65.438 10.859 13.469 1 21.17 20 ASP B O 1
ATOM 2493 N N . PRO B 1 21 ? 64.812 12.406 12.352 1 22.42 21 PRO B N 1
ATOM 2494 C CA . PRO B 1 21 ? 64.438 12.953 13.672 1 22.42 21 PRO B CA 1
ATOM 2495 C C . PRO B 1 21 ? 63.312 12.203 14.336 1 22.42 21 PRO B C 1
ATOM 2497 O O . PRO B 1 21 ? 62.406 11.695 13.648 1 22.42 21 PRO B O 1
ATOM 2500 N N . LEU B 1 22 ? 63.562 11.562 15.445 1 21.39 22 LEU B N 1
ATOM 2501 C CA . LEU B 1 22 ? 62.656 10.836 16.359 1 21.39 22 LEU B CA 1
ATOM 2502 C C . LEU B 1 22 ? 61.469 11.695 16.766 1 21.39 22 LEU B C 1
ATOM 2504 O O . LEU B 1 22 ? 61.656 12.82 17.219 1 21.39 22 LEU B O 1
ATOM 2508 N N . CYS B 1 23 ? 60.438 11.742 15.883 1 20.83 23 CYS B N 1
ATOM 2509 C CA . CYS B 1 23 ? 59.219 12.469 16.172 1 20.83 23 CYS B CA 1
ATOM 2510 C C . CYS B 1 23 ? 58.781 12.25 17.609 1 20.83 23 CYS B C 1
ATOM 2512 O O . CYS B 1 23 ? 58.688 11.117 18.078 1 20.83 23 CYS B O 1
ATOM 2514 N N . ASN B 1 24 ? 59.188 13.086 18.516 1 20.78 24 ASN B N 1
ATOM 2515 C CA . ASN B 1 24 ? 58.719 13.211 19.891 1 20.78 24 ASN B CA 1
ATOM 2516 C C . ASN B 1 24 ? 57.219 13.023 19.984 1 20.78 24 ASN B C 1
ATOM 2518 O O . ASN B 1 24 ? 56.469 13.531 19.156 1 20.78 24 ASN B O 1
ATOM 2522 N N . GLY B 1 25 ? 56.688 11.969 20.688 1 22.16 25 GLY B N 1
ATOM 2523 C CA . GLY B 1 25 ? 55.375 11.438 21.062 1 22.16 25 GLY B CA 1
ATOM 2524 C C . GLY B 1 25 ? 54.469 12.469 21.703 1 22.16 25 GLY B C 1
ATOM 2525 O O . GLY B 1 25 ? 54.375 12.523 22.938 1 22.16 25 GLY B O 1
ATOM 2526 N N . GLN B 1 26 ? 54.5 13.734 21.328 1 22.88 26 GLN B N 1
ATOM 2527 C CA . GLN B 1 26 ? 53.625 14.562 22.156 1 22.88 26 GLN B CA 1
ATOM 2528 C C . GLN B 1 26 ? 52.25 13.93 22.266 1 22.88 26 GLN B C 1
ATOM 2530 O O . GLN B 1 26 ? 51.688 13.453 21.281 1 22.88 26 GLN B O 1
ATOM 2535 N N . GLY B 1 27 ? 51.844 13.594 23.516 1 23.2 27 GLY B N 1
ATOM 2536 C CA . GLY B 1 27 ? 50.594 13.094 24.047 1 23.2 27 GLY B CA 1
ATOM 2537 C C . GLY B 1 27 ? 49.375 13.852 23.547 1 23.2 27 GLY B C 1
ATOM 2538 O O . GLY B 1 27 ? 49.188 15.016 23.906 1 23.2 27 GLY B O 1
ATOM 2539 N N . GLY B 1 28 ? 49.188 13.898 22.281 1 24.69 28 GLY B N 1
ATOM 2540 C CA . GLY B 1 28 ? 48 14.656 21.875 1 24.69 28 GLY B CA 1
ATOM 2541 C C . GLY B 1 28 ? 46.75 14.297 22.672 1 24.69 28 GLY B C 1
ATOM 2542 O O . GLY B 1 28 ? 46.5 13.125 22.953 1 24.69 28 GLY B O 1
ATOM 2543 N N . SER B 1 29 ? 46.438 15.227 23.578 1 26.23 29 SER B N 1
ATOM 2544 C CA . SER B 1 29 ? 45.156 15.164 24.297 1 26.23 29 SER B CA 1
ATOM 2545 C C . SER B 1 29 ? 44.031 14.727 23.391 1 26.23 29 SER B C 1
ATOM 2547 O O . SER B 1 29 ? 43.938 15.188 22.25 1 26.23 29 SER B O 1
ATOM 2549 N N . MET B 1 30 ? 43.625 13.492 23.547 1 24.59 30 MET B N 1
ATOM 2550 C CA . MET B 1 30 ? 42.438 12.953 22.875 1 24.59 30 MET B CA 1
ATOM 2551 C C . MET B 1 30 ? 41.281 13.938 22.953 1 24.59 30 MET B C 1
ATOM 2553 O O . MET B 1 30 ? 40.75 14.203 24.031 1 24.59 30 MET B O 1
ATOM 2557 N N . SER B 1 31 ? 41.375 15.055 22.203 1 26.42 31 SER B N 1
ATOM 2558 C CA . SER B 1 31 ? 40.156 15.812 22.188 1 26.42 31 SER B CA 1
ATOM 2559 C C . SER B 1 31 ? 38.938 14.898 22.062 1 26.42 31 SER B C 1
ATOM 2561 O O . SER B 1 31 ? 38.938 13.969 21.25 1 26.42 31 SER B O 1
ATOM 2563 N N . THR B 1 32 ? 38.312 14.672 23.141 1 27.33 32 THR B N 1
ATOM 2564 C CA . THR B 1 32 ? 37 14.047 23.141 1 27.33 32 THR B CA 1
ATOM 2565 C C . THR B 1 32 ? 36.156 14.539 21.953 1 27.33 32 THR B C 1
ATOM 2567 O O . THR B 1 32 ? 35.875 15.734 21.844 1 27.33 32 THR B O 1
ATOM 2570 N N . VAL B 1 33 ? 36.438 14.023 20.828 1 29.16 33 VAL B N 1
ATOM 2571 C CA . VAL B 1 33 ? 35.469 14.25 19.766 1 29.16 33 VAL B CA 1
ATOM 2572 C C . VAL B 1 33 ? 34.062 14.258 20.344 1 29.16 33 VAL B C 1
ATOM 2574 O O . VAL B 1 33 ? 33.594 13.234 20.844 1 29.16 33 VAL B O 1
ATOM 2577 N N . HIS B 1 34 ? 33.75 15.25 21.156 1 29.3 34 HIS B N 1
ATOM 2578 C CA . HIS B 1 34 ? 32.344 15.375 21.438 1 29.3 34 HIS B CA 1
ATOM 2579 C C . HIS B 1 34 ? 31.5 15.016 20.203 1 29.3 34 HIS B C 1
ATOM 2581 O O . HIS B 1 34 ? 31.719 15.555 19.125 1 29.3 34 HIS B O 1
ATOM 2587 N N . MET B 1 35 ? 31.188 13.781 20.078 1 31.88 35 MET B N 1
ATOM 2588 C CA . MET B 1 35 ? 30.156 13.5 19.078 1 31.88 35 MET B CA 1
ATOM 2589 C C . MET B 1 35 ? 29.141 14.633 19 1 31.88 35 MET B C 1
ATOM 2591 O O . MET B 1 35 ? 28.562 15.016 20.016 1 31.88 35 MET B O 1
ATOM 2595 N N . THR B 1 36 ? 29.344 15.695 18.297 1 36.81 36 THR B N 1
ATOM 2596 C CA . THR B 1 36 ? 28.266 16.656 18.047 1 36.81 36 THR B CA 1
ATOM 2597 C C . THR B 1 36 ? 26.906 15.961 18.125 1 36.81 36 THR B C 1
ATOM 2599 O O . THR B 1 36 ? 26.734 14.852 17.625 1 36.81 36 THR B O 1
ATOM 2602 N N . PRO B 1 37 ? 26.062 16.234 19.031 1 38.88 37 PRO B N 1
ATOM 2603 C CA . PRO B 1 37 ? 24.734 15.617 19 1 38.88 37 PRO B CA 1
ATOM 2604 C C . PRO B 1 37 ? 24.25 15.312 17.594 1 38.88 37 PRO B C 1
ATOM 2606 O O . PRO B 1 37 ? 24.344 16.172 16.703 1 38.88 37 PRO B O 1
ATOM 2609 N N . ASN B 1 38 ? 24.562 14.297 16.922 1 41.94 38 ASN B N 1
ATOM 2610 C CA . ASN B 1 38 ? 24.234 13.906 15.547 1 41.94 38 ASN B CA 1
ATOM 2611 C C . ASN B 1 38 ? 22.906 14.484 15.102 1 41.94 38 ASN B C 1
ATOM 2613 O O . ASN B 1 38 ? 21.859 14.125 15.641 1 41.94 38 ASN B O 1
ATOM 2617 N N . SER B 1 39 ? 22.75 15.68 14.719 1 46.47 39 SER B N 1
ATOM 2618 C CA . SER B 1 39 ? 21.75 16.562 14.125 1 46.47 39 SER B CA 1
ATOM 2619 C C . SER B 1 39 ? 20.688 15.766 13.375 1 46.47 39 SER B C 1
ATOM 2621 O O . SER B 1 39 ? 19.625 16.297 13.047 1 46.47 39 SER B O 1
ATOM 2623 N N . GLN B 1 40 ? 21.047 14.719 12.727 1 57.34 40 GLN B N 1
ATOM 2624 C CA . GLN B 1 40 ? 20.109 14.141 11.781 1 57.34 40 GLN B CA 1
ATOM 2625 C C . GLN B 1 40 ? 19.156 13.172 12.477 1 57.34 40 GLN B C 1
ATOM 2627 O O . GLN B 1 40 ? 19.094 11.984 12.133 1 57.34 40 GLN B O 1
ATOM 2632 N N . THR B 1 41 ? 18.453 13.711 13.562 1 82.38 41 THR B N 1
ATOM 2633 C CA . THR B 1 41 ? 17.719 12.898 14.523 1 82.38 41 THR B CA 1
ATOM 2634 C C . THR B 1 41 ? 16.219 12.914 14.203 1 82.38 41 THR B C 1
ATOM 2636 O O . THR B 1 41 ? 15.672 13.945 13.82 1 82.38 41 THR B O 1
ATOM 2639 N N . ILE B 1 42 ? 15.648 11.836 13.961 1 92.56 42 ILE B N 1
ATOM 2640 C CA . ILE B 1 42 ? 14.211 11.664 13.781 1 92.56 42 ILE B CA 1
ATOM 2641 C C . ILE B 1 42 ? 13.562 11.289 15.117 1 92.56 42 ILE B C 1
ATOM 2643 O O . ILE B 1 42 ? 14.117 10.492 15.875 1 92.56 42 ILE B O 1
ATOM 2647 N N . SER B 1 43 ? 12.5 12.031 15.438 1 92.88 43 SER B N 1
ATOM 2648 C CA . SER B 1 43 ? 11.641 11.656 16.547 1 92.88 43 SER B CA 1
ATOM 2649 C C . SER B 1 43 ? 10.234 11.312 16.078 1 92.88 43 SER B C 1
ATOM 2651 O O . SER B 1 43 ? 9.828 11.711 14.977 1 92.88 43 SER B O 1
ATOM 2653 N N . ALA B 1 44 ? 9.547 10.523 16.906 1 96.31 44 ALA B N 1
ATOM 2654 C CA . ALA B 1 44 ? 8.211 10.102 16.5 1 96.31 44 ALA B CA 1
ATOM 2655 C C . ALA B 1 44 ? 7.164 10.523 17.531 1 96.31 44 ALA B C 1
ATOM 2657 O O . ALA B 1 44 ? 7.398 10.438 18.734 1 96.31 44 ALA B O 1
ATOM 2658 N N . LYS B 1 45 ? 6.102 11.055 17.062 1 97.94 45 LYS B N 1
ATOM 2659 C CA . LYS B 1 45 ? 4.922 11.352 17.875 1 97.94 45 LYS B CA 1
ATOM 2660 C C . LYS B 1 45 ? 3.717 10.539 17.406 1 97.94 45 LYS B C 1
ATOM 2662 O O . LYS B 1 45 ? 3.439 10.469 16.203 1 97.94 45 LYS B O 1
ATOM 2667 N N . VAL B 1 46 ? 3.09 9.914 18.391 1 98.56 46 VAL B N 1
ATOM 2668 C CA . VAL B 1 46 ? 1.875 9.164 18.094 1 98.56 46 VAL B CA 1
ATOM 2669 C C . VAL B 1 46 ? 0.659 9.914 18.641 1 98.56 46 VAL B C 1
ATOM 2671 O O . VAL B 1 46 ? 0.493 10.055 19.844 1 98.56 46 VAL B O 1
ATOM 2674 N N . ILE B 1 47 ? -0.144 10.367 17.734 1 98.44 47 ILE B N 1
ATOM 2675 C CA . ILE B 1 47 ? -1.346 11.102 18.109 1 98.44 47 ILE B CA 1
ATOM 2676 C C . ILE B 1 47 ? -2.416 10.117 18.594 1 98.44 47 ILE B C 1
ATOM 2678 O O . ILE B 1 47 ? -2.869 9.266 17.828 1 98.44 47 ILE B O 1
ATOM 2682 N N . SER B 1 48 ? -2.826 10.25 19.828 1 97.75 48 SER B N 1
ATOM 2683 C CA . SER B 1 48 ? -3.789 9.328 20.422 1 97.75 48 SER B CA 1
ATOM 2684 C C . SER B 1 48 ? -4.547 10 21.578 1 97.75 48 SER B C 1
ATOM 2686 O O . SER B 1 48 ? -3.955 10.734 22.375 1 97.75 48 SER B O 1
ATOM 2688 N N . LEU B 1 49 ? -5.863 9.75 21.531 1 95.62 49 LEU B N 1
ATOM 2689 C CA . LEU B 1 49 ? -6.625 10.227 22.688 1 95.62 49 LEU B CA 1
ATOM 2690 C C . LEU B 1 49 ? -6.121 9.578 23.969 1 95.62 49 LEU B C 1
ATOM 2692 O O . LEU B 1 49 ? -5.82 8.383 24 1 95.62 49 LEU B O 1
ATOM 2696 N N . SER B 1 50 ? -6.113 10.312 25.047 1 93.25 50 SER B N 1
ATOM 2697 C CA . SER B 1 50 ? -5.578 9.82 26.312 1 93.25 50 SER B CA 1
ATOM 2698 C C . SER B 1 50 ? -6.402 8.656 26.844 1 93.25 50 SER B C 1
ATOM 2700 O O . SER B 1 50 ? -5.875 7.766 27.516 1 93.25 50 SER B O 1
ATOM 2702 N N . GLY B 1 51 ? -7.648 8.617 26.516 1 92.75 51 GLY B N 1
ATOM 2703 C CA . GLY B 1 51 ? -8.539 7.578 27.016 1 92.75 51 GLY B CA 1
ATOM 2704 C C . GLY B 1 51 ? -8.562 6.344 26.125 1 92.75 51 GLY B C 1
ATOM 2705 O O . GLY B 1 51 ? -9.195 5.344 26.469 1 92.75 51 GLY B O 1
ATOM 2706 N N . SER B 1 52 ? -7.887 6.398 25.047 1 93.06 52 SER B N 1
ATOM 2707 C CA . SER B 1 52 ? -7.895 5.266 24.125 1 93.06 52 SER B CA 1
ATOM 2708 C C . SER B 1 52 ? -6.867 4.215 24.531 1 93.06 52 SER B C 1
ATOM 2710 O O . SER B 1 52 ? -5.938 3.916 23.781 1 93.06 52 SER B O 1
ATOM 2712 N N . LEU B 1 53 ? -7.152 3.506 25.547 1 94.5 53 LEU B N 1
ATOM 2713 C CA . LEU B 1 53 ? -6.176 2.631 26.188 1 94.5 53 LEU B CA 1
ATOM 2714 C C . LEU B 1 53 ? -5.852 1.434 25.297 1 94.5 53 LEU B C 1
ATOM 2716 O O . LEU B 1 53 ? -4.688 1.051 25.172 1 94.5 53 LEU B O 1
ATOM 2720 N N . LYS B 1 54 ? -6.828 0.845 24.688 1 92.25 54 LYS B N 1
ATOM 2721 C CA . LYS B 1 54 ? -6.605 -0.307 23.828 1 92.25 54 LYS B CA 1
ATOM 2722 C C . LYS B 1 54 ? -5.695 0.054 22.656 1 92.25 54 LYS B C 1
ATOM 2724 O O . LYS B 1 54 ? -4.77 -0.69 22.328 1 92.25 54 LYS B O 1
ATOM 2729 N N . ARG B 1 55 ? -5.992 1.179 22.062 1 93.88 55 ARG B N 1
ATOM 2730 C CA . ARG B 1 55 ? -5.172 1.637 20.938 1 93.88 55 ARG B CA 1
ATOM 2731 C C . ARG B 1 55 ? -3.758 1.967 21.391 1 93.88 55 ARG B C 1
ATOM 2733 O O . ARG B 1 55 ? -2.785 1.63 20.719 1 93.88 55 ARG B O 1
ATOM 2740 N N . ARG B 1 56 ? -3.625 2.596 22.516 1 96.56 56 ARG B N 1
ATOM 2741 C CA . ARG B 1 56 ? -2.309 2.943 23.031 1 96.56 56 ARG B CA 1
ATOM 2742 C C . ARG B 1 56 ? -1.503 1.691 23.375 1 96.56 56 ARG B C 1
ATOM 2744 O O . ARG B 1 56 ? -0.293 1.646 23.141 1 96.56 56 ARG B O 1
ATOM 2751 N N . ASP B 1 57 ? -2.146 0.705 23.844 1 95.62 57 ASP B N 1
ATOM 2752 C CA . ASP B 1 57 ? -1.473 -0.559 24.125 1 95.62 57 ASP B CA 1
ATOM 2753 C C . ASP B 1 57 ? -0.959 -1.209 22.844 1 95.62 57 ASP B C 1
ATOM 2755 O O . ASP B 1 57 ? 0.161 -1.723 22.812 1 95.62 57 ASP B O 1
ATOM 2759 N N . ALA B 1 58 ? -1.804 -1.169 21.859 1 93.19 58 ALA B N 1
ATOM 2760 C CA . ALA B 1 58 ? -1.417 -1.756 20.578 1 93.19 58 ALA B CA 1
ATOM 2761 C C . ALA B 1 58 ? -0.206 -1.037 19.984 1 93.19 58 ALA B C 1
ATOM 2763 O O . ALA B 1 58 ? 0.725 -1.678 19.5 1 93.19 58 ALA B O 1
ATOM 2764 N N . VAL B 1 59 ? -0.249 0.243 20.047 1 95.12 59 VAL B N 1
ATOM 2765 C CA . VAL B 1 59 ? 0.856 1.055 19.562 1 95.12 59 VAL B CA 1
ATOM 2766 C C . VAL B 1 59 ? 2.121 0.754 20.359 1 95.12 59 VAL B C 1
ATOM 2768 O O . VAL B 1 59 ? 3.189 0.537 19.781 1 95.12 59 VAL B O 1
ATOM 2771 N N . SER B 1 60 ? 1.975 0.733 21.641 1 96.62 60 SER B N 1
ATOM 2772 C CA . SER B 1 60 ? 3.117 0.488 22.516 1 96.62 60 SER B CA 1
ATOM 2773 C C . SER B 1 60 ? 3.742 -0.875 22.25 1 96.62 60 SER B C 1
ATOM 2775 O O . SER B 1 60 ? 4.965 -1.005 22.203 1 96.62 60 SER B O 1
ATOM 2777 N N . SER B 1 61 ? 2.934 -1.853 22.062 1 94.12 61 SER B N 1
ATOM 2778 C CA . SER B 1 61 ? 3.424 -3.191 21.75 1 94.12 61 SER B CA 1
ATOM 2779 C C . SER B 1 61 ? 4.172 -3.211 20.422 1 94.12 61 SER B C 1
ATOM 2781 O O . SER B 1 61 ? 5.203 -3.871 20.297 1 94.12 61 SER B O 1
ATOM 2783 N N . ASN B 1 62 ? 3.672 -2.477 19.484 1 95.06 62 ASN B N 1
ATOM 2784 C CA . ASN B 1 62 ? 4.285 -2.402 18.156 1 95.06 62 ASN B CA 1
ATOM 2785 C C . ASN B 1 62 ? 5.605 -1.641 18.188 1 95.06 62 ASN B C 1
ATOM 2787 O O . ASN B 1 62 ? 6.645 -2.172 17.797 1 95.06 62 ASN B O 1
ATOM 2791 N N . LEU B 1 63 ? 5.609 -0.502 18.766 1 95.56 63 LEU B N 1
ATOM 2792 C CA . LEU B 1 63 ? 6.758 0.394 18.703 1 95.56 63 LEU B CA 1
ATOM 2793 C C . LEU B 1 63 ? 7.805 0.024 19.75 1 95.56 63 LEU B C 1
ATOM 2795 O O . LEU B 1 63 ? 8.953 0.468 19.672 1 95.56 63 LEU B O 1
ATOM 2799 N N . ALA B 1 64 ? 7.426 -0.768 20.703 1 92.62 64 ALA B N 1
ATOM 2800 C CA . ALA B 1 64 ? 8.398 -1.271 21.656 1 92.62 64 ALA B CA 1
ATOM 2801 C C . ALA B 1 64 ? 9.477 -2.1 20.969 1 92.62 64 ALA B C 1
ATOM 2803 O O . ALA B 1 64 ? 10.609 -2.174 21.453 1 92.62 64 ALA B O 1
ATOM 2804 N N . THR B 1 65 ? 9.141 -2.666 19.859 1 88.19 65 THR B N 1
ATOM 2805 C CA . THR B 1 65 ? 10.062 -3.529 19.141 1 88.19 65 THR B CA 1
ATOM 2806 C C . THR B 1 65 ? 10.914 -2.715 18.156 1 88.19 65 THR B C 1
ATOM 2808 O O . THR B 1 65 ? 11.906 -3.213 17.625 1 88.19 65 THR B O 1
ATOM 2811 N N . ALA B 1 66 ? 10.531 -1.513 17.906 1 88.25 66 ALA B N 1
ATOM 2812 C CA . ALA B 1 66 ? 11.312 -0.603 17.078 1 88.25 66 ALA B CA 1
ATOM 2813 C C . ALA B 1 66 ? 12.383 0.109 17.891 1 88.25 66 ALA B C 1
ATOM 2815 O O . ALA B 1 66 ? 12.266 1.304 18.172 1 88.25 66 ALA B O 1
ATOM 2816 N N . LYS B 1 67 ? 13.484 -0.427 18.062 1 82.62 67 LYS B N 1
ATOM 2817 C CA . LYS B 1 67 ? 14.484 0.008 19.047 1 82.62 67 LYS B CA 1
ATOM 2818 C C . LYS B 1 67 ? 15.203 1.266 18.562 1 82.62 67 LYS B C 1
ATOM 2820 O O . LYS B 1 67 ? 15.742 2.025 19.375 1 82.62 67 LYS B O 1
ATOM 2825 N N . SER B 1 68 ? 15.195 1.47 17.391 1 82.94 68 SER B N 1
ATOM 2826 C CA . SER B 1 68 ? 15.961 2.602 16.875 1 82.94 68 SER B CA 1
ATOM 2827 C C . SER B 1 68 ? 15.102 3.861 16.812 1 82.94 68 SER B C 1
ATOM 2829 O O . SER B 1 68 ? 15.594 4.938 16.469 1 82.94 68 SER B O 1
ATOM 2831 N N . LEU B 1 69 ? 13.883 3.732 17.203 1 89.56 69 LEU B N 1
ATOM 2832 C CA . LEU B 1 69 ? 12.977 4.867 17.062 1 89.56 69 LEU B CA 1
ATOM 2833 C C . LEU B 1 69 ? 12.594 5.434 18.422 1 89.56 69 LEU B C 1
ATOM 2835 O O . LEU B 1 69 ? 12.047 4.719 19.266 1 89.56 69 LEU B O 1
ATOM 2839 N N . ASN B 1 70 ? 13 6.672 18.672 1 91.5 70 ASN B N 1
ATOM 2840 C CA . ASN B 1 70 ? 12.492 7.395 19.828 1 91.5 70 ASN B CA 1
ATOM 2841 C C . ASN B 1 70 ? 11.086 7.93 19.578 1 91.5 70 ASN B C 1
ATOM 2843 O O . ASN B 1 70 ? 10.867 8.711 18.656 1 91.5 70 ASN B O 1
ATOM 2847 N N . TRP B 1 71 ? 10.172 7.492 20.453 1 95.25 71 TRP B N 1
ATOM 2848 C CA . TRP B 1 71 ? 8.789 7.891 20.203 1 95.25 71 TRP B CA 1
ATOM 2849 C C . TRP B 1 71 ? 8.062 8.219 21.5 1 95.25 71 TRP B C 1
ATOM 2851 O O . TRP B 1 71 ? 8.484 7.797 22.578 1 95.25 71 TRP B O 1
ATOM 2861 N N . GLU B 1 72 ? 7.039 9.055 21.438 1 96.44 72 GLU B N 1
ATOM 2862 C CA . GLU B 1 72 ? 6.145 9.359 22.547 1 96.44 72 GLU B CA 1
ATOM 2863 C C . GLU B 1 72 ? 4.723 9.625 22.047 1 96.44 72 GLU B C 1
ATOM 2865 O O . GLU B 1 72 ? 4.52 9.969 20.891 1 96.44 72 GLU B O 1
ATOM 2870 N N . PHE B 1 73 ? 3.799 9.461 23 1 98 73 PHE B N 1
ATOM 2871 C CA . PHE B 1 73 ? 2.422 9.812 22.672 1 98 73 PHE B CA 1
ATOM 2872 C C . PHE B 1 73 ? 2.23 11.32 22.672 1 98 73 PHE B C 1
ATOM 2874 O O . PHE B 1 73 ? 2.904 12.039 23.422 1 98 73 PHE B O 1
ATOM 2881 N N . PHE B 1 74 ? 1.444 11.766 21.812 1 97.88 74 PHE B N 1
ATOM 2882 C CA . PHE B 1 74 ? 0.869 13.102 21.828 1 97.88 74 PHE B CA 1
ATOM 2883 C C . PHE B 1 74 ? -0.626 13.047 22.109 1 97.88 74 PHE B C 1
ATOM 2885 O O . PHE B 1 74 ? -1.385 12.422 21.375 1 97.88 74 PHE B O 1
ATOM 2892 N N . ASP B 1 75 ? -1.064 13.641 23.188 1 96.94 75 ASP B N 1
ATOM 2893 C CA . ASP B 1 75 ? -2.482 13.617 23.531 1 96.94 75 ASP B CA 1
ATOM 2894 C C . ASP B 1 75 ? -3.312 14.383 22.516 1 96.94 75 ASP B C 1
ATOM 2896 O O . ASP B 1 75 ? -3.209 15.609 22.406 1 96.94 75 ASP B O 1
ATOM 2900 N N . ALA B 1 76 ? -4.102 13.641 21.812 1 95.75 76 ALA B N 1
ATOM 2901 C CA . ALA B 1 76 ? -4.922 14.219 20.75 1 95.75 76 ALA B CA 1
ATOM 2902 C C . ALA B 1 76 ? -5.871 15.281 21.312 1 95.75 76 ALA B C 1
ATOM 2904 O O . ALA B 1 76 ? -6.363 15.148 22.438 1 95.75 76 ALA B O 1
ATOM 2905 N N . ALA B 1 77 ? -6.129 16.234 20.469 1 93.5 77 ALA B N 1
ATOM 2906 C CA . ALA B 1 77 ? -7.062 17.297 20.828 1 93.5 77 ALA B CA 1
ATOM 2907 C C . ALA B 1 77 ? -8.5 16.891 20.562 1 93.5 77 ALA B C 1
ATOM 2909 O O . ALA B 1 77 ? -8.781 16.203 19.578 1 93.5 77 ALA B O 1
ATOM 2910 N N . THR B 1 78 ? -9.312 17.328 21.469 1 90.75 78 THR B N 1
ATOM 2911 C CA . THR B 1 78 ? -10.742 17.266 21.172 1 90.75 78 THR B CA 1
ATOM 2912 C C . THR B 1 78 ? -11.195 18.516 20.422 1 90.75 78 THR B C 1
ATOM 2914 O O . THR B 1 78 ? -10.461 19.5 20.359 1 90.75 78 THR B O 1
ATOM 2917 N N . SER B 1 79 ? -12.359 18.406 19.906 1 89 79 SER B N 1
ATOM 2918 C CA . SER B 1 79 ? -12.859 19.516 19.094 1 89 79 SER B CA 1
ATOM 2919 C C . SER B 1 79 ? -12.984 20.781 19.922 1 89 79 SER B C 1
ATOM 2921 O O . SER B 1 79 ? -12.867 21.891 19.406 1 89 79 SER B O 1
ATOM 2923 N N . ASP B 1 80 ? -13.156 20.609 21.156 1 88.19 80 ASP B N 1
ATOM 2924 C CA . ASP B 1 80 ? -13.43 21.766 22.031 1 88.19 80 ASP B CA 1
ATOM 2925 C C . ASP B 1 80 ? -12.141 22.312 22.625 1 88.19 80 ASP B C 1
ATOM 2927 O O . ASP B 1 80 ? -12.148 23.375 23.266 1 88.19 80 ASP B O 1
ATOM 2931 N N . ARG B 1 81 ? -11.055 21.656 22.375 1 88.38 81 ARG B N 1
ATOM 2932 C CA . ARG B 1 81 ? -9.781 22.172 22.875 1 88.38 81 ARG B CA 1
ATOM 2933 C C . ARG B 1 81 ? -9.422 23.484 22.188 1 88.38 81 ARG B C 1
ATOM 2935 O O . ARG B 1 81 ? -9.445 23.578 20.953 1 88.38 81 ARG B O 1
ATOM 2942 N N . PRO B 1 82 ? -9.188 24.484 22.938 1 84.62 82 PRO B N 1
ATOM 2943 C CA . PRO B 1 82 ? -8.812 25.75 22.328 1 84.62 82 PRO B CA 1
ATOM 2944 C C . PRO B 1 82 ? -7.449 25.703 21.641 1 84.62 82 PRO B C 1
ATOM 2946 O O . PRO B 1 82 ? -6.512 25.109 22.188 1 84.62 82 PRO B O 1
ATOM 2949 N N . VAL B 1 83 ? -7.492 26.141 20.422 1 85.12 83 VAL B N 1
ATOM 2950 C CA . VAL B 1 83 ? -6.246 26.359 19.688 1 85.12 83 VAL B CA 1
ATOM 2951 C C . VAL B 1 83 ? -6.242 27.766 19.094 1 85.12 83 VAL B C 1
ATOM 2953 O O . VAL B 1 83 ? -7.246 28.469 19.141 1 85.12 83 VAL B O 1
ATOM 2956 N N . GLU B 1 84 ? -5.066 28.172 18.531 1 89.81 84 GLU B N 1
ATOM 2957 C CA . GLU B 1 84 ? -4.902 29.516 17.984 1 89.81 84 GLU B CA 1
ATOM 2958 C C . GLU B 1 84 ? -5.68 29.672 16.672 1 89.81 84 GLU B C 1
ATOM 2960 O O . GLU B 1 84 ? -5.848 30.781 16.188 1 89.81 84 GLU B O 1
ATOM 2965 N N . LEU B 1 85 ? -6.273 28.641 16.234 1 92.75 85 LEU B N 1
ATOM 2966 C CA . LEU B 1 85 ? -6.973 28.672 14.953 1 92.75 85 LEU B CA 1
ATOM 2967 C C . LEU B 1 85 ? -8.477 28.781 15.156 1 92.75 85 LEU B C 1
ATOM 2969 O O . LEU B 1 85 ? -9.031 28.172 16.078 1 92.75 85 LEU B O 1
ATOM 2973 N N . ILE B 1 86 ? -9.148 29.531 14.281 1 94.06 86 ILE B N 1
ATOM 2974 C CA . ILE B 1 86 ? -10.609 29.625 14.305 1 94.06 86 ILE B CA 1
ATOM 2975 C C . ILE B 1 86 ? -11.211 28.516 13.445 1 94.06 86 ILE B C 1
ATOM 2977 O O . ILE B 1 86 ? -10.688 28.203 12.375 1 94.06 86 ILE B O 1
ATOM 2981 N N . VAL B 1 87 ? -12.297 27.984 13.961 1 95.81 87 VAL B N 1
ATOM 2982 C CA . VAL B 1 87 ? -13.109 27.094 13.141 1 95.81 87 VAL B CA 1
ATOM 2983 C C . VAL B 1 87 ? -14.039 27.922 12.25 1 95.81 87 VAL B C 1
ATOM 2985 O O . VAL B 1 87 ? -14.969 28.562 12.742 1 95.81 87 VAL B O 1
ATOM 2988 N N . ASP B 1 88 ? -13.812 27.922 10.977 1 95.5 88 ASP B N 1
ATOM 2989 C CA . ASP B 1 88 ? -14.539 28.781 10.055 1 95.5 88 ASP B CA 1
ATOM 2990 C C . ASP B 1 88 ? -15.586 27.984 9.273 1 95.5 88 ASP B C 1
ATOM 2992 O O . ASP B 1 88 ? -15.328 27.547 8.156 1 95.5 88 ASP B O 1
ATOM 2996 N N . THR B 1 89 ? -16.75 27.953 9.789 1 93.75 89 THR B N 1
ATOM 2997 C CA . THR B 1 89 ? -17.812 27.125 9.219 1 93.75 89 THR B CA 1
ATOM 2998 C C . THR B 1 89 ? -18.234 27.656 7.855 1 93.75 89 THR B C 1
ATOM 3000 O O . THR B 1 89 ? -18.609 26.891 6.969 1 93.75 89 THR B O 1
ATOM 3003 N N . LYS B 1 90 ? -18.203 28.969 7.719 1 92.56 90 LYS B N 1
ATOM 3004 C CA . LYS B 1 90 ? -18.547 29.547 6.43 1 92.56 90 LYS B CA 1
ATOM 3005 C C . LYS B 1 90 ? -17.594 29.094 5.34 1 92.56 90 LYS B C 1
ATOM 3007 O O . LYS B 1 90 ? -18.016 28.703 4.25 1 92.56 90 LYS B O 1
ATOM 3012 N N . ARG B 1 91 ? -16.359 29.125 5.633 1 94.19 91 ARG B N 1
ATOM 3013 C CA . ARG B 1 91 ? -15.352 28.703 4.664 1 94.19 91 ARG B CA 1
ATOM 3014 C C . ARG B 1 91 ? -15.406 27.203 4.445 1 94.19 91 ARG B C 1
ATOM 3016 O O . ARG B 1 91 ? -15.141 26.719 3.344 1 94.19 91 ARG B O 1
ATOM 3023 N N . GLN B 1 92 ? -15.734 26.453 5.508 1 94.56 92 GLN B N 1
ATOM 3024 C CA . GLN B 1 92 ? -15.914 25.016 5.355 1 94.56 92 GLN B CA 1
ATOM 3025 C C . GLN B 1 92 ? -16.984 24.703 4.309 1 94.56 92 GLN B C 1
ATOM 3027 O O . GLN B 1 92 ? -16.766 23.844 3.447 1 94.56 92 GLN B O 1
ATOM 3032 N N . LEU B 1 93 ? -18.031 25.406 4.402 1 92.06 93 LEU B N 1
ATOM 3033 C CA . LEU B 1 93 ? -19.125 25.203 3.449 1 92.06 93 LEU B CA 1
ATOM 3034 C C . LEU B 1 93 ? -18.672 25.562 2.035 1 92.06 93 LEU B C 1
ATOM 3036 O O . LEU B 1 93 ? -19 24.859 1.08 1 92.06 93 LEU B O 1
ATOM 3040 N N . ALA B 1 94 ? -17.969 26.609 1.91 1 90.88 94 ALA B N 1
ATOM 3041 C CA . ALA B 1 94 ? -17.516 27.078 0.604 1 90.88 94 ALA B CA 1
ATOM 3042 C C . ALA B 1 94 ? -16.484 26.109 0.007 1 90.88 94 ALA B C 1
ATOM 3044 O O . ALA B 1 94 ? -16.5 25.859 -1.201 1 90.88 94 ALA B O 1
ATOM 3045 N N . LYS B 1 95 ? -15.695 25.547 0.806 1 92.94 95 LYS B N 1
ATOM 3046 C CA . LYS B 1 95 ? -14.562 24.75 0.317 1 92.94 95 LYS B CA 1
ATOM 3047 C C . LYS B 1 95 ? -14.914 23.266 0.255 1 92.94 95 LYS B C 1
ATOM 3049 O O . LYS B 1 95 ? -14.516 22.578 -0.677 1 92.94 95 LYS B O 1
ATOM 3054 N N . CYS B 1 96 ? -15.688 22.844 1.208 1 92.12 96 CYS B N 1
ATOM 3055 C CA . CYS B 1 96 ? -15.922 21.406 1.328 1 92.12 96 CYS B CA 1
ATOM 3056 C C . CYS B 1 96 ? -17.375 21.062 1.015 1 92.12 96 CYS B C 1
ATOM 3058 O O . CYS B 1 96 ? -17.719 19.891 0.843 1 92.12 96 CYS B O 1
ATOM 3060 N N . GLY B 1 97 ? -18.219 22.016 0.962 1 90.19 97 GLY B N 1
ATOM 3061 C CA . GLY B 1 97 ? -19.625 21.766 0.76 1 90.19 97 GLY B CA 1
ATOM 3062 C C . GLY B 1 97 ? -20.328 21.25 2 1 90.19 97 GLY B C 1
ATOM 3063 O O . GLY B 1 97 ? -21.484 20.812 1.936 1 90.19 97 GLY B O 1
ATOM 3064 N N . ARG B 1 98 ? -19.594 21.203 3.143 1 90.88 98 ARG B N 1
ATOM 3065 C CA . ARG B 1 98 ? -20.109 20.719 4.414 1 90.88 98 ARG B CA 1
ATOM 3066 C C . ARG B 1 98 ? -19.281 21.25 5.582 1 90.88 98 ARG B C 1
ATOM 3068 O O . ARG B 1 98 ? -18.172 21.719 5.391 1 90.88 98 ARG B O 1
ATOM 3075 N N . VAL B 1 99 ? -19.969 21.172 6.699 1 93 99 VAL B N 1
ATOM 3076 C CA . VAL B 1 99 ? -19.234 21.5 7.914 1 93 99 VAL B CA 1
ATOM 3077 C C . VAL B 1 99 ? -18.453 20.281 8.391 1 93 99 VAL B C 1
ATOM 3079 O O . VAL B 1 99 ? -18.906 19.141 8.234 1 93 99 VAL B O 1
ATOM 3082 N N . LEU B 1 100 ? -17.328 20.531 8.992 1 94.69 100 LEU B N 1
ATOM 3083 C CA . LEU B 1 100 ? -16.5 19.453 9.508 1 94.69 100 LEU B CA 1
ATOM 3084 C C . LEU B 1 100 ? -17.094 18.844 10.766 1 94.69 100 LEU B C 1
ATOM 3086 O O . LEU B 1 100 ? -17.672 19.562 11.586 1 94.69 100 LEU B O 1
ATOM 3090 N N . SER B 1 101 ? -16.906 17.547 10.891 1 93.75 101 SER B N 1
ATOM 3091 C CA . SER B 1 101 ? -17.312 16.859 12.117 1 93.75 101 SER B CA 1
ATOM 3092 C C . SER B 1 101 ? -16.375 17.203 13.266 1 93.75 101 SER B C 1
ATOM 3094 O O . SER B 1 101 ? -15.281 17.719 13.055 1 93.75 101 SER B O 1
ATOM 3096 N N . ASN B 1 102 ? -16.797 16.891 14.477 1 93.31 102 ASN B N 1
ATOM 3097 C CA . ASN B 1 102 ? -15.961 17.094 15.656 1 93.31 102 ASN B CA 1
ATOM 3098 C C . ASN B 1 102 ? -14.672 16.281 15.57 1 93.31 102 ASN B C 1
ATOM 3100 O O . ASN B 1 102 ? -13.609 16.75 15.992 1 93.31 102 ASN B O 1
ATOM 3104 N N . GLY B 1 103 ? -14.781 15.086 15.008 1 93.38 103 GLY B N 1
ATOM 3105 C CA . GLY B 1 103 ? -13.602 14.258 14.805 1 93.38 103 GLY B CA 1
ATOM 3106 C C . GLY B 1 103 ? -12.594 14.883 13.859 1 93.38 103 GLY B C 1
ATOM 3107 O O . GLY B 1 103 ? -11.391 14.859 14.125 1 93.38 103 GLY B O 1
ATOM 3108 N N . GLU B 1 104 ? -13.117 15.477 12.844 1 95.31 104 GLU B N 1
ATOM 3109 C CA . GLU B 1 104 ? -12.25 16.125 11.859 1 95.31 104 GLU B CA 1
ATOM 3110 C C . GLU B 1 104 ? -11.562 17.359 12.461 1 95.31 104 GLU B C 1
ATOM 3112 O O . GLU B 1 104 ? -10.391 17.609 12.203 1 95.31 104 GLU B O 1
ATOM 3117 N N . ILE B 1 105 ? -12.328 18.062 13.211 1 96.06 105 ILE B N 1
ATOM 3118 C CA . ILE B 1 105 ? -11.781 19.25 13.852 1 96.06 105 ILE B CA 1
ATOM 3119 C C . ILE B 1 105 ? -10.703 18.844 14.859 1 96.06 105 ILE B C 1
ATOM 3121 O O . ILE B 1 105 ? -9.633 19.438 14.898 1 96.06 105 ILE B O 1
ATOM 3125 N N . GLY B 1 106 ? -10.953 17.844 15.625 1 96.12 106 GLY B N 1
ATOM 3126 C CA . GLY B 1 106 ? -9.961 17.344 16.562 1 96.12 106 GLY B CA 1
ATOM 3127 C C . GLY B 1 106 ? -8.695 16.859 15.883 1 96.12 106 GLY B C 1
ATOM 3128 O O . GLY B 1 106 ? -7.586 17.125 16.359 1 96.12 106 GLY B O 1
ATOM 3129 N N . CYS B 1 107 ? -8.914 16.141 14.812 1 96.81 107 CYS B N 1
ATOM 3130 C CA . CYS B 1 107 ? -7.781 15.664 14.031 1 96.81 107 CYS B CA 1
ATOM 3131 C C . CYS B 1 107 ? -6.945 16.828 13.508 1 96.81 107 CYS B C 1
ATOM 3133 O O . CYS B 1 107 ? -5.719 16.797 13.586 1 96.81 107 CYS B O 1
ATOM 3135 N N . PHE B 1 108 ? -7.613 17.828 13.031 1 97.38 108 PHE B N 1
ATOM 3136 C CA . PHE B 1 108 ? -6.934 19.016 12.539 1 97.38 108 PHE B CA 1
ATOM 3137 C C . PHE B 1 108 ? -6.105 19.656 13.648 1 97.38 108 PHE B C 1
ATOM 3139 O O . PHE B 1 108 ? -4.91 19.906 13.469 1 97.38 108 PHE B O 1
ATOM 3146 N N . LYS B 1 109 ? -6.73 19.844 14.719 1 97.5 109 LYS B N 1
ATOM 3147 C CA . LYS B 1 109 ? -6.074 20.5 15.844 1 97.5 109 LYS B CA 1
ATOM 3148 C C . LYS B 1 109 ? -4.875 19.688 16.328 1 97.5 109 LYS B C 1
ATOM 3150 O O . LYS B 1 109 ? -3.832 20.25 16.672 1 97.5 109 LYS B O 1
ATOM 3155 N N . SER B 1 110 ? -4.988 18.422 16.359 1 98 110 SER B N 1
ATOM 3156 C CA . SER B 1 110 ? -3.924 17.547 16.828 1 98 110 SER B CA 1
ATOM 3157 C C . SER B 1 110 ? -2.693 17.641 15.938 1 98 110 SER B C 1
ATOM 3159 O O . SER B 1 110 ? -1.579 17.844 16.422 1 98 110 SER B O 1
ATOM 3161 N N . HIS B 1 111 ? -2.9 17.484 14.648 1 98.19 111 HIS B N 1
ATOM 3162 C CA . HIS B 1 111 ? -1.774 17.562 13.727 1 98.19 111 HIS B CA 1
ATOM 3163 C C . HIS B 1 111 ? -1.164 18.969 13.711 1 98.19 111 HIS B C 1
ATOM 3165 O O . HIS B 1 111 ? 0.059 19.109 13.656 1 98.19 111 HIS B O 1
ATOM 3171 N N . PHE B 1 112 ? -1.969 19.969 13.797 1 97.75 112 PHE B N 1
ATOM 3172 C CA . PHE B 1 112 ? -1.471 21.344 13.852 1 97.75 112 PHE B CA 1
ATOM 3173 C C . PHE B 1 112 ? -0.569 21.547 15.062 1 97.75 112 PHE B C 1
ATOM 3175 O O . PHE B 1 112 ? 0.545 22.062 14.938 1 97.75 112 PHE B O 1
ATOM 3182 N N . GLU B 1 113 ? -1.045 21.094 16.172 1 97.12 113 GLU B N 1
ATOM 3183 C CA . GLU B 1 113 ? -0.318 21.312 17.422 1 97.12 113 GLU B CA 1
ATOM 3184 C C . GLU B 1 113 ? 0.975 20.5 17.453 1 97.12 113 GLU B C 1
ATOM 3186 O O . GLU B 1 113 ? 2.01 20.984 17.906 1 97.12 113 GLU B O 1
ATOM 3191 N N . VAL B 1 114 ? 0.905 19.297 17 1 97 114 VAL B N 1
ATOM 3192 C CA . VAL B 1 114 ? 2.1 18.453 17 1 97 114 VAL B CA 1
ATOM 3193 C C . VAL B 1 114 ? 3.174 19.094 16.125 1 97 114 VAL B C 1
ATOM 3195 O O . VAL B 1 114 ? 4.348 19.141 16.5 1 97 114 VAL B O 1
ATOM 3198 N N . LEU B 1 115 ? 2.816 19.594 15 1 97.44 115 LEU B N 1
ATOM 3199 C CA . LEU B 1 115 ? 3.76 20.219 14.07 1 97.44 115 LEU B CA 1
ATOM 3200 C C . LEU B 1 115 ? 4.277 21.531 14.633 1 97.44 115 LEU B C 1
ATOM 3202 O O . LEU B 1 115 ? 5.461 21.844 14.492 1 97.44 115 LEU B O 1
ATOM 3206 N N . LYS B 1 116 ? 3.391 22.266 15.219 1 97 116 LYS B N 1
ATOM 3207 C CA . LYS B 1 116 ? 3.795 23.531 15.828 1 97 116 LYS B CA 1
ATOM 3208 C C . LYS B 1 116 ? 4.836 23.297 16.922 1 97 116 LYS B C 1
ATOM 3210 O O . LYS B 1 116 ? 5.867 23.984 16.953 1 97 116 LYS B O 1
ATOM 3215 N N . GLN B 1 117 ? 4.543 22.375 17.766 1 95.81 117 GLN B N 1
ATOM 3216 C CA . GLN B 1 117 ? 5.492 22.047 18.828 1 95.81 117 GLN B CA 1
ATOM 3217 C C . GLN B 1 117 ? 6.828 21.594 18.25 1 95.81 117 GLN B C 1
ATOM 3219 O O . GLN B 1 117 ? 7.887 21.922 18.781 1 95.81 117 GLN B O 1
ATOM 3224 N N . PHE B 1 118 ? 6.773 20.859 17.25 1 96.5 118 PHE B N 1
ATOM 3225 C CA . PHE B 1 118 ? 7.973 20.375 16.578 1 96.5 118 PHE B CA 1
ATOM 3226 C C . PHE B 1 118 ? 8.797 21.531 16.047 1 96.5 118 PHE B C 1
ATOM 3228 O O . PHE B 1 118 ? 10.008 21.609 16.281 1 96.5 118 PHE B O 1
ATOM 3235 N N . VAL B 1 119 ? 8.164 22.438 15.32 1 96.56 119 VAL B N 1
ATOM 3236 C CA . VAL B 1 119 ? 8.844 23.578 14.695 1 96.56 119 VAL B CA 1
ATOM 3237 C C . VAL B 1 119 ? 9.422 24.484 15.773 1 96.56 119 VAL B C 1
ATOM 3239 O O . VAL B 1 119 ? 10.531 25 15.625 1 96.56 119 VAL B O 1
ATOM 3242 N N . GLU B 1 120 ? 8.664 24.625 16.812 1 95 120 GLU B N 1
ATOM 3243 C CA . GLU B 1 120 ? 9.062 25.547 17.875 1 95 120 GLU B CA 1
ATOM 3244 C C . GLU B 1 120 ? 10.094 24.906 18.797 1 95 120 GLU B C 1
ATOM 3246 O O . GLU B 1 120 ? 10.781 25.594 19.547 1 95 120 GLU B O 1
ATOM 3251 N N . GLY B 1 121 ? 10.102 23.562 18.75 1 88.88 121 GLY B N 1
ATOM 3252 C CA . GLY B 1 121 ? 11.023 22.859 19.641 1 88.88 121 GLY B CA 1
ATOM 3253 C C . GLY B 1 121 ? 12.453 22.859 19.141 1 88.88 121 GLY B C 1
ATOM 3254 O O . GLY B 1 121 ? 12.742 23.422 18.078 1 88.88 121 GLY B O 1
ATOM 3255 N N . ASP B 1 122 ? 13.438 22.328 20.078 1 70.69 122 ASP B N 1
ATOM 3256 C CA . ASP B 1 122 ? 14.859 22.453 19.797 1 70.69 122 ASP B CA 1
ATOM 3257 C C . ASP B 1 122 ? 15.43 21.125 19.297 1 70.69 122 ASP B C 1
ATOM 3259 O O . ASP B 1 122 ? 14.945 20.062 19.672 1 70.69 122 ASP B O 1
ATOM 3263 N N . GLY B 1 123 ? 16.172 21.062 18.125 1 72.44 123 GLY B N 1
ATOM 3264 C CA . GLY B 1 123 ? 17.234 20.125 17.812 1 72.44 123 GLY B CA 1
ATOM 3265 C C . GLY B 1 123 ? 16.859 19.109 16.75 1 72.44 123 GLY B C 1
ATOM 3266 O O . GLY B 1 123 ? 17.703 18.688 15.961 1 72.44 123 GLY B O 1
ATOM 3267 N N . ARG B 1 124 ? 15.477 18.672 16.703 1 76.94 124 ARG B N 1
ATOM 3268 C CA . ARG B 1 124 ? 15.219 17.562 15.781 1 76.94 124 ARG B CA 1
ATOM 3269 C C . ARG B 1 124 ? 14.906 18.094 14.383 1 76.94 124 ARG B C 1
ATOM 3271 O O . ARG B 1 124 ? 14.227 19.109 14.234 1 76.94 124 ARG B O 1
ATOM 3278 N N . GLU B 1 125 ? 15.453 17.375 13.492 1 92 125 GLU B N 1
ATOM 3279 C CA . GLU B 1 125 ? 15.305 17.844 12.117 1 92 125 GLU B CA 1
ATOM 3280 C C . GLU B 1 125 ? 14.109 17.172 11.43 1 92 125 GLU B C 1
ATOM 3282 O O . GLU B 1 125 ? 13.516 17.75 10.516 1 92 125 GLU B O 1
ATOM 3287 N N . TRP B 1 126 ? 13.828 16.016 11.906 1 96.94 126 TRP B N 1
ATOM 3288 C CA . TRP B 1 126 ? 12.742 15.273 11.281 1 96.94 126 TRP B CA 1
ATOM 3289 C C . TRP B 1 126 ? 11.75 14.773 12.328 1 96.94 126 TRP B C 1
ATOM 3291 O O . TRP B 1 126 ? 12.133 14.469 13.461 1 96.94 126 TRP B O 1
ATOM 3301 N N . LEU B 1 127 ? 10.516 14.727 11.938 1 97.62 127 LEU B N 1
ATOM 3302 C CA . LEU B 1 127 ? 9.445 14.211 12.773 1 97.62 127 LEU B CA 1
ATOM 3303 C C . LEU B 1 127 ? 8.656 13.125 12.047 1 97.62 127 LEU B C 1
ATOM 3305 O O . LEU B 1 127 ? 8.258 13.312 10.891 1 97.62 127 LEU B O 1
ATOM 3309 N N . LEU B 1 128 ? 8.562 11.992 12.68 1 97.75 128 LEU B N 1
ATOM 3310 C CA . LEU B 1 128 ? 7.605 10.969 12.273 1 97.75 128 LEU B CA 1
ATOM 3311 C C . LEU B 1 128 ? 6.281 11.133 13.016 1 97.75 128 LEU B C 1
ATOM 3313 O O . LEU B 1 128 ? 6.242 11.102 14.242 1 97.75 128 LEU B O 1
ATOM 3317 N N . VAL B 1 129 ? 5.199 11.383 12.281 1 98.62 129 VAL B N 1
ATOM 3318 C CA . VAL B 1 129 ? 3.867 11.508 12.867 1 98.62 129 VAL B CA 1
ATOM 3319 C C . VAL B 1 129 ? 3.061 10.242 12.586 1 98.62 129 VAL B C 1
ATOM 3321 O O . VAL B 1 129 ? 2.963 9.805 11.438 1 98.62 129 VAL B O 1
ATOM 3324 N N . LEU B 1 130 ? 2.494 9.68 13.648 1 98.38 130 LEU B N 1
ATOM 3325 C CA . LEU B 1 130 ? 1.674 8.477 13.555 1 98.38 130 LEU B CA 1
ATOM 3326 C C . LEU B 1 130 ? 0.334 8.672 14.25 1 98.38 130 LEU B C 1
ATOM 3328 O O . LEU B 1 130 ? 0.273 9.281 15.328 1 98.38 130 LEU B O 1
ATOM 3332 N N . GLU B 1 131 ? -0.75 8.211 13.602 1 97.62 131 GLU B N 1
ATOM 3333 C CA . GLU B 1 131 ? -1.998 8.039 14.336 1 97.62 131 GLU B CA 1
ATOM 3334 C C . GLU B 1 131 ? -2.006 6.715 15.102 1 97.62 131 GLU B C 1
ATOM 3336 O O . GLU B 1 131 ? -1.193 5.828 14.828 1 97.62 131 GLU B O 1
ATOM 3341 N N . ASP B 1 132 ? -2.934 6.535 16.047 1 96.62 132 ASP B N 1
ATOM 3342 C CA . ASP B 1 132 ? -2.854 5.438 17 1 96.62 132 ASP B CA 1
ATOM 3343 C C . ASP B 1 132 ? -3.516 4.176 16.438 1 96.62 132 ASP B C 1
ATOM 3345 O O . ASP B 1 132 ? -3.637 3.172 17.141 1 96.62 132 ASP B O 1
ATOM 3349 N N . ASP B 1 133 ? -3.961 4.262 15.195 1 94.56 133 ASP B N 1
ATOM 3350 C CA . ASP B 1 133 ? -4.508 3.064 14.562 1 94.56 133 ASP B CA 1
ATOM 3351 C C . ASP B 1 133 ? -3.574 2.541 13.477 1 94.56 133 ASP B C 1
ATOM 3353 O O . ASP B 1 133 ? -3.984 1.749 12.625 1 94.56 133 ASP B O 1
ATOM 3357 N N . VAL B 1 134 ? -2.309 2.912 13.578 1 96 134 VAL B N 1
ATOM 3358 C CA . VAL B 1 134 ? -1.332 2.525 12.562 1 96 134 VAL B CA 1
ATOM 3359 C C . VAL B 1 134 ? -0.351 1.513 13.156 1 96 134 VAL B C 1
ATOM 3361 O O . VAL B 1 134 ? 0.105 1.669 14.289 1 96 134 VAL B O 1
ATOM 3364 N N . TRP B 1 135 ? -0.094 0.469 12.438 1 96.12 135 TRP B N 1
ATOM 3365 C CA . TRP B 1 135 ? 1.031 -0.424 12.688 1 96.12 135 TRP B CA 1
ATOM 3366 C C . TRP B 1 135 ? 2.217 -0.073 11.797 1 96.12 135 TRP B C 1
ATOM 3368 O O . TRP B 1 135 ? 2.049 0.171 10.602 1 96.12 135 TRP B O 1
ATOM 3378 N N . VAL B 1 136 ? 3.381 -0.056 12.375 1 95.94 136 VAL B N 1
ATOM 3379 C CA . VAL B 1 136 ? 4.598 0.281 11.641 1 95.94 136 VAL B CA 1
ATOM 3380 C C . VAL B 1 136 ? 5.57 -0.895 11.688 1 95.94 136 VAL B C 1
ATOM 3382 O O . VAL B 1 136 ? 5.734 -1.534 12.734 1 95.94 136 VAL B O 1
ATOM 3385 N N . ASP B 1 137 ? 6.219 -1.139 10.531 1 95.38 137 ASP B N 1
ATOM 3386 C CA . ASP B 1 137 ? 7.281 -2.141 10.523 1 95.38 137 ASP B CA 1
ATOM 3387 C C . ASP B 1 137 ? 8.43 -1.729 11.438 1 95.38 137 ASP B C 1
ATOM 3389 O O . ASP B 1 137 ? 9.133 -0.751 11.164 1 95.38 137 ASP B O 1
ATOM 3393 N N . PRO B 1 138 ? 8.625 -2.502 12.484 1 92.94 138 PRO B N 1
ATOM 3394 C CA . PRO B 1 138 ? 9.664 -2.1 13.438 1 92.94 138 PRO B CA 1
ATOM 3395 C C . PRO B 1 138 ? 11.07 -2.182 12.852 1 92.94 138 PRO B C 1
ATOM 3397 O O . PRO B 1 138 ? 12.016 -1.614 13.414 1 92.94 138 PRO B O 1
ATOM 3400 N N . GLU B 1 139 ? 11.234 -2.859 11.773 1 90.56 139 GLU B N 1
ATOM 3401 C CA . GLU B 1 139 ? 12.555 -3.037 11.172 1 90.56 139 GLU B CA 1
ATOM 3402 C C . GLU B 1 139 ? 12.828 -1.972 10.117 1 90.56 139 GLU B C 1
ATOM 3404 O O . GLU B 1 139 ? 13.938 -1.896 9.578 1 90.56 139 GLU B O 1
ATOM 3409 N N . PHE B 1 140 ? 11.875 -1.163 9.82 1 93.31 140 PHE B N 1
ATOM 3410 C CA . PHE B 1 140 ? 12.062 -0.104 8.836 1 93.31 140 PHE B CA 1
ATOM 3411 C C . PHE B 1 140 ? 13.031 0.952 9.359 1 93.31 140 PHE B C 1
ATOM 3413 O O . PHE B 1 140 ? 12.906 1.401 10.5 1 93.31 140 PHE B O 1
ATOM 3420 N N . ASP B 1 141 ? 13.93 1.398 8.547 1 92.31 141 ASP B N 1
ATOM 3421 C CA . ASP B 1 141 ? 14.977 2.326 8.969 1 92.31 141 ASP B CA 1
ATOM 3422 C C . ASP B 1 141 ? 14.586 3.77 8.664 1 92.31 141 ASP B C 1
ATOM 3424 O O . ASP B 1 141 ? 14.938 4.305 7.609 1 92.31 141 ASP B O 1
ATOM 3428 N N . PHE B 1 142 ? 14.023 4.422 9.617 1 94.31 142 PHE B N 1
ATOM 3429 C CA . PHE B 1 142 ? 13.57 5.793 9.438 1 94.31 142 PHE B CA 1
ATOM 3430 C C . PHE B 1 142 ? 14.758 6.754 9.398 1 94.31 142 PHE B C 1
ATOM 3432 O O . PHE B 1 142 ? 14.672 7.816 8.781 1 94.31 142 PHE B O 1
ATOM 3439 N N . HIS B 1 143 ? 15.836 6.406 10.047 1 93.31 143 HIS B N 1
ATOM 3440 C CA . HIS B 1 143 ? 17.031 7.246 10.008 1 93.31 143 HIS B CA 1
ATOM 3441 C C . HIS B 1 143 ? 17.625 7.285 8.609 1 93.31 143 HIS B C 1
ATOM 3443 O O . HIS B 1 143 ? 17.953 8.359 8.094 1 93.31 143 HIS B O 1
ATOM 3449 N N . LEU B 1 144 ? 17.703 6.141 8.055 1 92.94 144 LEU B N 1
ATOM 3450 C CA . LEU B 1 144 ? 18.219 6.074 6.691 1 92.94 144 LEU B CA 1
ATOM 3451 C C . LEU B 1 144 ? 17.266 6.777 5.727 1 92.94 144 LEU B C 1
ATOM 3453 O O . LEU B 1 144 ? 17.703 7.438 4.785 1 92.94 144 LEU B O 1
ATOM 3457 N N . LEU B 1 145 ? 16 6.641 6.012 1 94.44 145 LEU B N 1
ATOM 3458 C CA . LEU B 1 145 ? 15.008 7.277 5.156 1 94.44 145 LEU B CA 1
ATOM 3459 C C . LEU B 1 145 ? 15.203 8.789 5.129 1 94.44 145 LEU B C 1
ATOM 3461 O O . LEU B 1 145 ? 15.25 9.398 4.055 1 94.44 145 LEU B O 1
ATOM 3465 N N . THR B 1 146 ? 15.336 9.414 6.273 1 94.94 146 THR B N 1
ATOM 3466 C CA . THR B 1 146 ? 15.438 10.867 6.332 1 94.94 146 THR B CA 1
ATOM 3467 C C . THR B 1 146 ? 16.719 11.352 5.656 1 94.94 146 THR B C 1
ATOM 3469 O O . THR B 1 146 ? 16.734 12.414 5.035 1 94.94 146 THR B O 1
ATOM 3472 N N . LYS B 1 147 ? 17.75 10.547 5.707 1 93.88 147 LYS B N 1
ATOM 3473 C CA . LYS B 1 147 ? 18.984 10.883 4.996 1 93.88 147 LYS B CA 1
ATOM 3474 C C . LYS B 1 147 ? 18.766 10.883 3.484 1 93.88 147 LYS B C 1
ATOM 3476 O O . LYS B 1 147 ? 19.234 11.773 2.781 1 93.88 147 LYS B O 1
ATOM 3481 N N . GLU B 1 148 ? 18.062 9.891 3.047 1 94 148 GLU B N 1
ATOM 3482 C CA . GLU B 1 148 ? 17.766 9.805 1.619 1 94 148 GLU B CA 1
ATOM 3483 C C . GLU B 1 148 ? 16.859 10.938 1.168 1 94 148 GLU B C 1
ATOM 3485 O O . GLU B 1 148 ? 17.016 11.461 0.062 1 94 148 GLU B O 1
ATOM 3490 N N . LEU B 1 149 ? 15.969 11.32 2.016 1 95.62 149 LEU B N 1
ATOM 3491 C CA . LEU B 1 149 ? 15.047 12.398 1.684 1 95.62 149 LEU B CA 1
ATOM 3492 C C . LEU B 1 149 ? 15.789 13.727 1.562 1 95.62 149 LEU B C 1
ATOM 3494 O O . LEU B 1 149 ? 15.453 14.555 0.716 1 95.62 149 LEU B O 1
ATOM 3498 N N . GLU B 1 150 ? 16.719 13.898 2.365 1 94.31 150 GLU B N 1
ATOM 3499 C CA . GLU B 1 150 ? 17.531 15.102 2.275 1 94.31 150 GLU B CA 1
ATOM 3500 C C . GLU B 1 150 ? 18.234 15.195 0.924 1 94.31 150 GLU B C 1
ATOM 3502 O O . GLU B 1 150 ? 18.281 16.266 0.308 1 94.31 150 GLU B O 1
ATOM 3507 N N . LYS B 1 151 ? 18.688 14.047 0.476 1 92.62 151 LYS B N 1
ATOM 3508 C CA . LYS B 1 151 ? 19.359 14.008 -0.82 1 92.62 151 LYS B CA 1
ATOM 3509 C C . LYS B 1 151 ? 18.391 14.352 -1.95 1 92.62 151 LYS B C 1
ATOM 3511 O O . LYS B 1 151 ? 18.781 15.008 -2.924 1 92.62 151 LYS B O 1
ATOM 3516 N N . LEU B 1 152 ? 17.219 13.969 -1.765 1 93.12 152 LEU B N 1
ATOM 3517 C CA . LEU B 1 152 ? 16.203 14.164 -2.797 1 93.12 152 LEU B CA 1
ATOM 3518 C C . LEU B 1 152 ? 15.508 15.508 -2.629 1 93.12 152 LEU B C 1
ATOM 3520 O O . LEU B 1 152 ? 14.641 15.875 -3.428 1 93.12 152 LEU B O 1
ATOM 3524 N N . GLN B 1 153 ? 15.828 16.234 -1.567 1 93.81 153 GLN B N 1
ATOM 3525 C CA . GLN B 1 153 ? 15.227 17.516 -1.246 1 93.81 153 GLN B CA 1
ATOM 3526 C C . GLN B 1 153 ? 13.711 17.391 -1.066 1 93.81 153 GLN B C 1
ATOM 3528 O O . GLN B 1 153 ? 12.945 18.188 -1.614 1 93.81 153 GLN B O 1
ATOM 3533 N N . ILE B 1 154 ? 13.391 16.344 -0.408 1 97.06 154 ILE B N 1
ATOM 3534 C CA . ILE B 1 154 ? 12 16.078 -0.037 1 97.06 154 ILE B CA 1
ATOM 3535 C C . ILE B 1 154 ? 11.797 16.406 1.441 1 97.06 154 ILE B C 1
ATOM 3537 O O . ILE B 1 154 ? 12.484 15.859 2.305 1 97.06 154 ILE B O 1
ATOM 3541 N N . ASP B 1 155 ? 10.758 17.219 1.701 1 97.88 155 ASP B N 1
ATOM 3542 C CA . ASP B 1 155 ? 10.586 17.719 3.066 1 97.88 155 ASP B CA 1
ATOM 3543 C C . ASP B 1 155 ? 9.414 17.016 3.752 1 97.88 155 ASP B C 1
ATOM 3545 O O . ASP B 1 155 ? 9.164 17.25 4.938 1 97.88 155 ASP B O 1
ATOM 3549 N N . CYS B 1 156 ? 8.68 16.297 3.002 1 98.5 156 CYS B N 1
ATOM 3550 C CA . CYS B 1 156 ? 7.551 15.547 3.543 1 98.5 156 CYS B CA 1
ATOM 3551 C C . CYS B 1 156 ? 7.293 14.281 2.734 1 98.5 156 CYS B C 1
ATOM 3553 O O . CYS B 1 156 ? 7.27 14.32 1.503 1 98.5 156 CYS B O 1
ATOM 3555 N N . LEU B 1 157 ? 7.184 13.164 3.438 1 98.62 157 LEU B N 1
ATOM 3556 C CA . LEU B 1 157 ? 6.941 11.891 2.779 1 98.62 157 LEU B CA 1
ATOM 3557 C C . LEU B 1 157 ? 5.859 11.094 3.51 1 98.62 157 LEU B C 1
ATOM 3559 O O . LEU B 1 157 ? 5.965 10.859 4.715 1 98.62 157 LEU B O 1
ATOM 3563 N N . ARG B 1 158 ? 4.836 10.758 2.766 1 98.56 158 ARG B N 1
ATOM 3564 C CA . ARG B 1 158 ? 3.773 9.922 3.312 1 98.56 158 ARG B CA 1
ATOM 3565 C C . ARG B 1 158 ? 4.207 8.461 3.383 1 98.56 158 ARG B C 1
ATOM 3567 O O . ARG B 1 158 ? 4.883 7.965 2.479 1 98.56 158 ARG B O 1
ATOM 3574 N N . LEU B 1 159 ? 3.795 7.793 4.418 1 98.38 159 LEU B N 1
ATOM 3575 C CA . LEU B 1 159 ? 4.109 6.383 4.629 1 98.38 159 LEU B CA 1
ATOM 3576 C C . LEU B 1 159 ? 2.857 5.52 4.496 1 98.38 159 LEU B C 1
ATOM 3578 O O . LEU B 1 159 ? 2.873 4.34 4.848 1 98.38 159 LEU B O 1
ATOM 3582 N N . PHE B 1 160 ? 1.845 6.137 4.109 1 97.38 160 PHE B N 1
ATOM 3583 C CA . PHE B 1 160 ? 0.531 5.527 3.945 1 97.38 160 PHE B CA 1
ATOM 3584 C C . PHE B 1 160 ? -0.342 6.367 3.02 1 97.38 160 PHE B C 1
ATOM 3586 O O . PHE B 1 160 ? -0.063 7.547 2.797 1 97.38 160 PHE B O 1
ATOM 3593 N N . ALA B 1 161 ? -1.363 5.727 2.379 1 97 161 ALA B N 1
ATOM 3594 C CA . ALA B 1 161 ? -2.365 6.402 1.561 1 97 161 ALA B CA 1
ATOM 3595 C C . ALA B 1 161 ? -3.713 5.688 1.644 1 97 161 ALA B C 1
ATOM 3597 O O . ALA B 1 161 ? -3.77 4.457 1.667 1 97 161 ALA B O 1
ATOM 3598 N N . ARG B 1 162 ? -4.738 6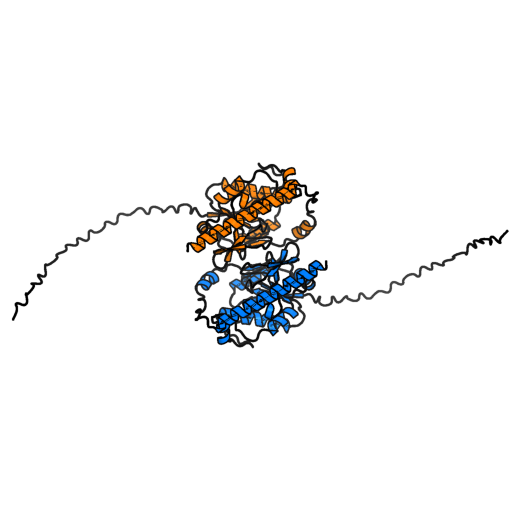.469 1.606 1 95.38 162 ARG B N 1
ATOM 3599 C CA . ARG B 1 162 ? -6.074 5.895 1.723 1 95.38 162 ARG B CA 1
ATOM 3600 C C . ARG B 1 162 ? -6.613 5.48 0.358 1 95.38 162 ARG B C 1
ATOM 3602 O O . ARG B 1 162 ? -7.457 4.586 0.263 1 95.38 162 ARG B O 1
ATOM 3609 N N . ARG B 1 163 ? -6.148 6.156 -0.634 1 96.25 163 ARG B N 1
ATOM 3610 C CA . ARG B 1 163 ? -6.578 5.883 -2.002 1 96.25 163 ARG B CA 1
ATOM 3611 C C . ARG B 1 163 ? -5.383 5.734 -2.934 1 96.25 163 ARG B C 1
ATOM 3613 O O . ARG B 1 163 ? -4.387 6.449 -2.791 1 96.25 163 ARG B O 1
ATOM 3620 N N . ILE B 1 164 ? -5.574 4.836 -3.826 1 96 164 ILE B N 1
ATOM 3621 C CA . ILE B 1 164 ? -4.547 4.727 -4.855 1 96 164 ILE B CA 1
ATOM 3622 C C . ILE B 1 164 ? -4.844 5.711 -5.988 1 96 164 ILE B C 1
ATOM 3624 O O . ILE B 1 164 ? -5.977 5.797 -6.457 1 96 164 ILE B O 1
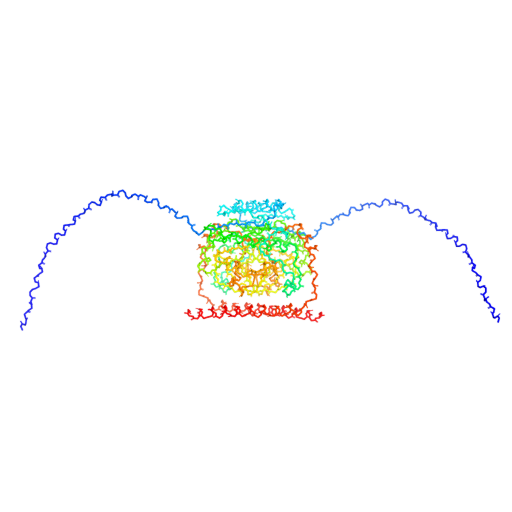ATOM 3628 N N . LYS B 1 165 ? -3.871 6.594 -6.27 1 95.5 165 LYS B N 1
ATOM 3629 C CA . LYS B 1 165 ? -3.959 7.594 -7.328 1 95.5 165 LYS B CA 1
ATOM 3630 C C . LYS B 1 165 ? -2.777 7.48 -8.289 1 95.5 165 LYS B C 1
ATOM 3632 O O . LYS B 1 165 ? -1.881 6.66 -8.086 1 95.5 165 LYS B O 1
ATOM 3637 N N . ARG B 1 166 ? -2.889 8.25 -9.352 1 95.06 166 ARG B N 1
ATOM 3638 C CA . ARG B 1 166 ? -1.786 8.273 -10.312 1 95.06 166 ARG B CA 1
ATOM 3639 C C . ARG B 1 166 ? -0.527 8.867 -9.68 1 95.06 166 ARG B C 1
ATOM 3641 O O . ARG B 1 166 ? -0.599 9.836 -8.93 1 95.06 166 ARG B O 1
ATOM 3648 N N . VAL B 1 167 ? 0.597 8.25 -10.086 1 96.62 167 VAL B N 1
ATOM 3649 C CA . VAL B 1 167 ? 1.85 8.688 -9.484 1 96.62 167 VAL B CA 1
ATOM 3650 C C . VAL B 1 167 ? 2.928 8.812 -10.562 1 96.62 167 VAL B C 1
ATOM 3652 O O . VAL B 1 167 ? 2.787 8.258 -11.648 1 96.62 167 VAL B O 1
ATOM 3655 N N . ASP B 1 168 ? 3.939 9.586 -10.219 1 95.19 168 ASP B N 1
ATOM 3656 C CA . ASP B 1 168 ? 5.234 9.578 -10.891 1 95.19 168 ASP B CA 1
ATOM 3657 C C . ASP B 1 168 ? 6.324 9.008 -9.992 1 95.19 168 ASP B C 1
ATOM 3659 O O . ASP B 1 168 ? 6.488 9.453 -8.852 1 95.19 168 ASP B O 1
ATOM 3663 N N . VAL B 1 169 ? 7.055 8.008 -10.492 1 94.62 169 VAL B N 1
ATOM 3664 C CA . VAL B 1 169 ? 8.188 7.492 -9.734 1 94.62 169 VAL B CA 1
ATOM 3665 C C . VAL B 1 169 ? 9.359 8.477 -9.82 1 94.62 169 VAL B C 1
ATOM 3667 O O . VAL B 1 169 ? 9.812 8.805 -10.914 1 94.62 169 VAL B O 1
ATOM 3670 N N . VAL B 1 170 ? 9.867 8.891 -8.664 1 93.88 170 VAL B N 1
ATOM 3671 C CA . VAL B 1 170 ? 10.883 9.938 -8.688 1 93.88 170 VAL B CA 1
ATOM 3672 C C . VAL B 1 170 ? 12.203 9.398 -8.156 1 93.88 170 VAL B C 1
ATOM 3674 O O . VAL B 1 170 ? 13.227 10.078 -8.219 1 93.88 170 VAL B O 1
ATOM 3677 N N . GLY B 1 171 ? 12.141 8.234 -7.602 1 91.31 171 GLY B N 1
ATOM 3678 C CA . GLY B 1 171 ? 13.344 7.621 -7.062 1 91.31 171 GLY B CA 1
ATOM 3679 C C . GLY B 1 171 ? 13.078 6.297 -6.371 1 91.31 171 GLY B C 1
ATOM 3680 O O . GLY B 1 171 ? 12 5.715 -6.52 1 91.31 171 GLY B O 1
ATOM 3681 N N . TYR B 1 172 ? 14.172 5.801 -5.711 1 91.25 172 TYR B N 1
ATOM 3682 C CA . TYR B 1 172 ? 14.07 4.523 -5.012 1 91.25 172 TYR B CA 1
ATOM 3683 C C . TYR B 1 172 ? 14.734 4.594 -3.643 1 91.25 172 TYR B C 1
ATOM 3685 O O . TYR B 1 172 ? 15.703 5.34 -3.455 1 91.25 172 TYR B O 1
ATOM 3693 N N . PHE B 1 173 ? 14.18 3.932 -2.725 1 91.62 173 PHE B N 1
ATOM 3694 C CA . PHE B 1 173 ? 14.734 3.623 -1.413 1 91.62 173 PHE B CA 1
ATOM 3695 C C . PHE B 1 173 ? 14.875 2.117 -1.224 1 91.62 173 PHE B C 1
ATOM 3697 O O . PHE B 1 173 ? 13.922 1.449 -0.819 1 91.62 173 PHE B O 1
ATOM 3704 N N . GLY B 1 174 ? 16.047 1.6 -1.483 1 87.62 174 GLY B N 1
ATOM 3705 C CA . GLY B 1 174 ? 16.141 0.152 -1.604 1 87.62 174 GLY B CA 1
ATOM 3706 C C . GLY B 1 174 ? 15.25 -0.409 -2.701 1 87.62 174 GLY B C 1
ATOM 3707 O O . GLY B 1 174 ? 15.328 0.027 -3.852 1 87.62 174 GLY B O 1
ATOM 3708 N N . GLU B 1 175 ? 14.391 -1.33 -2.301 1 87.69 175 GLU B N 1
ATOM 3709 C CA . GLU B 1 175 ? 13.484 -1.938 -3.27 1 87.69 175 GLU B CA 1
ATOM 3710 C C . GLU B 1 175 ? 12.172 -1.17 -3.354 1 87.69 175 GLU B C 1
ATOM 3712 O O . GLU B 1 175 ? 11.336 -1.451 -4.215 1 87.69 175 GLU B O 1
ATOM 3717 N N . GLN B 1 176 ? 12.039 -0.182 -2.533 1 94 176 GLN B N 1
ATOM 3718 C CA . GLN B 1 176 ? 10.805 0.59 -2.537 1 94 176 GLN B CA 1
ATOM 3719 C C . GLN B 1 176 ? 10.891 1.761 -3.514 1 94 176 GLN B C 1
ATOM 3721 O O . GLN B 1 176 ? 11.977 2.291 -3.76 1 94 176 GLN B O 1
ATOM 3726 N N . GLN B 1 177 ? 9.781 2.113 -4.051 1 95.62 177 GLN B N 1
ATOM 3727 C CA . GLN B 1 177 ? 9.68 3.285 -4.914 1 95.62 177 GLN B CA 1
ATOM 3728 C C . GLN B 1 177 ? 9.391 4.543 -4.098 1 95.62 177 GLN B C 1
ATOM 3730 O O . GLN B 1 177 ? 8.641 4.504 -3.121 1 95.62 177 GLN B O 1
ATOM 3735 N N . VAL B 1 178 ? 10.07 5.59 -4.398 1 96.75 178 VAL B N 1
ATOM 3736 C CA . VAL B 1 178 ? 9.625 6.918 -3.986 1 96.75 178 VAL B CA 1
ATOM 3737 C C . VAL B 1 178 ? 8.766 7.539 -5.082 1 96.75 178 VAL B C 1
ATOM 3739 O O . VAL B 1 178 ? 9.219 7.695 -6.219 1 96.75 178 VAL B O 1
ATOM 3742 N N . VAL B 1 179 ? 7.543 7.914 -4.703 1 97.62 179 VAL B N 1
ATOM 3743 C CA . VAL B 1 179 ? 6.598 8.328 -5.734 1 97.62 179 VAL B CA 1
ATOM 3744 C C . VAL B 1 179 ? 6.039 9.711 -5.402 1 97.62 179 VAL B C 1
ATOM 3746 O O . VAL B 1 179 ? 6.105 10.148 -4.254 1 97.62 179 VAL B O 1
ATOM 3749 N N . ARG B 1 180 ? 5.613 10.375 -6.402 1 97.38 180 ARG B N 1
ATOM 3750 C CA . ARG B 1 180 ? 4.875 11.633 -6.273 1 97.38 180 ARG B CA 1
ATOM 3751 C C . ARG B 1 180 ? 3.438 11.477 -6.762 1 97.38 180 ARG B C 1
ATOM 3753 O O . ARG B 1 180 ? 3.201 11.281 -7.957 1 97.38 180 ARG B O 1
ATOM 3760 N N . PHE B 1 181 ? 2.52 11.562 -5.855 1 97.62 181 PHE B N 1
ATOM 3761 C CA . PHE B 1 181 ? 1.115 11.523 -6.242 1 97.62 181 PHE B CA 1
ATOM 3762 C C . PHE B 1 181 ? 0.728 12.781 -7.012 1 97.62 181 PHE B C 1
ATOM 3764 O O . PHE B 1 181 ? 1.126 13.891 -6.645 1 97.62 181 PHE B O 1
ATOM 3771 N N . ARG B 1 182 ? -0.097 12.609 -8.039 1 96.19 182 ARG B N 1
ATOM 3772 C CA . ARG B 1 182 ? -0.557 13.742 -8.836 1 96.19 182 ARG B CA 1
ATOM 3773 C C . ARG B 1 182 ? -1.772 14.398 -8.195 1 96.19 182 ARG B C 1
ATOM 3775 O O . ARG B 1 182 ? -2.129 15.531 -8.547 1 96.19 182 ARG B O 1
ATOM 3782 N N . SER B 1 183 ? -2.438 13.648 -7.406 1 95.75 183 SER B N 1
ATOM 3783 C CA . SER B 1 183 ? -3.574 14.133 -6.633 1 95.75 183 SER B CA 1
ATOM 3784 C C . SER B 1 183 ? -3.576 13.555 -5.223 1 95.75 183 SER B C 1
ATOM 3786 O O . SER B 1 183 ? -2.822 12.625 -4.93 1 95.75 183 SER B O 1
ATOM 3788 N N . ASP B 1 184 ? -4.398 14.109 -4.422 1 94.75 184 ASP B N 1
ATOM 3789 C CA . ASP B 1 184 ? -4.406 13.789 -3 1 94.75 184 ASP B CA 1
ATOM 3790 C C . ASP B 1 184 ? -4.91 12.375 -2.758 1 94.75 184 ASP B C 1
ATOM 3792 O O . ASP B 1 184 ? -6.062 12.055 -3.059 1 94.75 184 ASP B O 1
ATOM 3796 N N . PRO B 1 185 ? -4.059 11.531 -2.148 1 96.12 185 PRO B N 1
ATOM 3797 C CA . PRO B 1 185 ? -4.516 10.188 -1.778 1 96.12 185 PRO B CA 1
ATOM 3798 C C . PRO B 1 185 ? -5.215 10.156 -0.421 1 96.12 185 PRO B C 1
ATOM 3800 O O . PRO B 1 185 ? -5.719 9.109 -0.006 1 96.12 185 PRO B O 1
ATOM 3803 N N . TYR B 1 186 ? -5.254 11.242 0.281 1 94.5 186 TYR B N 1
ATOM 3804 C CA . TYR B 1 186 ? -5.926 11.438 1.561 1 94.5 186 TYR B CA 1
ATOM 3805 C C . TYR B 1 186 ? -5.211 10.688 2.676 1 94.5 186 TYR B C 1
ATOM 3807 O O . TYR B 1 186 ? -4.355 9.844 2.41 1 94.5 186 TYR B O 1
ATOM 3815 N N . GLY B 1 187 ? -5.43 11.172 3.816 1 95.06 187 GLY B N 1
ATOM 3816 C CA . GLY B 1 187 ? -4.914 10.484 4.988 1 95.06 187 GLY B CA 1
ATOM 3817 C C . GLY B 1 187 ? -3.766 11.219 5.656 1 95.06 187 GLY B C 1
ATOM 3818 O O . GLY B 1 187 ? -2.996 11.914 4.988 1 95.06 187 GLY B O 1
ATOM 3819 N N . THR B 1 188 ? -3.656 11.07 6.918 1 97.06 188 THR B N 1
ATOM 3820 C CA . THR B 1 188 ? -2.553 11.57 7.734 1 97.06 188 THR B CA 1
ATOM 3821 C C . THR B 1 188 ? -2.08 10.5 8.711 1 97.06 188 THR B C 1
ATOM 3823 O O . THR B 1 188 ? -1.514 10.812 9.758 1 97.06 188 THR B O 1
ATOM 3826 N N . GLN B 1 189 ? -2.346 9.258 8.344 1 96.88 189 GLN B N 1
ATOM 3827 C CA . GLN B 1 189 ? -2.098 8.133 9.242 1 96.88 189 GLN B CA 1
ATOM 3828 C C . GLN B 1 189 ? -0.626 8.062 9.641 1 96.88 189 GLN B C 1
ATOM 3830 O O . GLN B 1 189 ? -0.302 7.719 10.773 1 96.88 189 GLN B O 1
ATOM 3835 N N . ALA B 1 190 ? 0.231 8.312 8.688 1 98.44 190 ALA B N 1
ATOM 3836 C CA . ALA B 1 190 ? 1.668 8.203 8.922 1 98.44 190 ALA B CA 1
ATOM 3837 C C . ALA B 1 190 ? 2.459 9.008 7.898 1 98.44 190 ALA B C 1
ATOM 3839 O O . ALA B 1 190 ? 2.26 8.852 6.691 1 98.44 190 ALA B O 1
ATOM 3840 N N . TYR B 1 191 ? 3.373 9.867 8.383 1 98.62 191 TYR B N 1
ATOM 3841 C CA . TYR B 1 191 ? 4.242 10.617 7.48 1 98.62 191 TYR B CA 1
ATOM 3842 C C . TYR B 1 191 ? 5.469 11.141 8.219 1 98.62 191 TYR B C 1
ATOM 3844 O O . TYR B 1 191 ? 5.461 11.258 9.445 1 98.62 191 TYR B O 1
ATOM 3852 N N . VAL B 1 192 ? 6.523 11.398 7.473 1 98.31 192 VAL B N 1
ATOM 3853 C CA . VAL B 1 192 ? 7.719 12.07 7.977 1 98.31 192 VAL B CA 1
ATOM 3854 C C . VAL B 1 192 ? 7.805 13.477 7.383 1 98.31 192 VAL B C 1
ATOM 3856 O O . VAL B 1 192 ? 7.492 13.688 6.207 1 98.31 192 VAL B O 1
ATOM 3859 N N . ILE B 1 193 ? 8.25 14.414 8.219 1 98.38 193 ILE B N 1
ATOM 3860 C CA . ILE B 1 193 ? 8.305 15.797 7.77 1 98.38 193 ILE B CA 1
ATOM 3861 C C . ILE B 1 193 ? 9.508 16.5 8.398 1 98.38 193 ILE B C 1
ATOM 3863 O O . ILE B 1 193 ? 9.812 16.297 9.578 1 98.38 193 ILE B O 1
ATOM 3867 N N . SER B 1 194 ? 10.211 17.219 7.59 1 97.81 194 SER B N 1
ATOM 3868 C CA . SER B 1 194 ? 11.32 18.016 8.102 1 97.81 194 SER B CA 1
ATOM 3869 C C . SER B 1 194 ? 10.82 19.25 8.836 1 97.81 194 SER B C 1
ATOM 3871 O O . SER B 1 194 ? 9.664 19.656 8.68 1 97.81 194 SER B O 1
ATOM 3873 N N . ARG B 1 195 ? 11.703 19.781 9.578 1 97.06 195 ARG B N 1
ATOM 3874 C CA . ARG B 1 195 ? 11.359 21.016 10.289 1 97.06 195 ARG B CA 1
ATOM 3875 C C . ARG B 1 195 ? 10.977 22.125 9.312 1 97.06 195 ARG B C 1
ATOM 3877 O O . ARG B 1 195 ? 9.984 22.828 9.516 1 97.06 195 ARG B O 1
ATOM 3884 N N . ALA B 1 196 ? 11.734 22.266 8.281 1 96.25 196 ALA B N 1
ATOM 3885 C CA . ALA B 1 196 ? 11.453 23.266 7.254 1 96.25 196 ALA B CA 1
ATOM 3886 C C . ALA B 1 196 ? 10.117 23 6.578 1 96.25 196 ALA B C 1
ATOM 3888 O O . ALA B 1 196 ? 9.336 23.922 6.336 1 96.25 196 ALA B O 1
ATOM 3889 N N . GLY B 1 197 ? 9.875 21.719 6.285 1 97.81 197 GLY B N 1
ATOM 3890 C CA . GLY B 1 197 ? 8.602 21.359 5.688 1 97.81 197 GLY B CA 1
ATOM 3891 C C . GLY B 1 197 ? 7.414 21.656 6.586 1 97.81 197 GLY B C 1
ATOM 3892 O O . GLY B 1 197 ? 6.395 22.172 6.129 1 97.81 197 GLY B O 1
ATOM 3893 N N . ALA B 1 198 ? 7.578 21.344 7.812 1 98.12 198 ALA B N 1
ATOM 3894 C CA . ALA B 1 198 ? 6.52 21.609 8.781 1 98.12 198 ALA B CA 1
ATOM 3895 C C . ALA B 1 198 ? 6.246 23.109 8.898 1 98.12 198 ALA B C 1
ATOM 3897 O O . ALA B 1 198 ? 5.09 23.531 8.938 1 98.12 198 ALA B O 1
ATOM 3898 N N . ALA B 1 199 ? 7.27 23.828 8.938 1 97.25 199 ALA B N 1
ATOM 3899 C CA . ALA B 1 199 ? 7.129 25.281 9.031 1 97.25 199 ALA B CA 1
ATOM 3900 C C . ALA B 1 199 ? 6.395 25.844 7.816 1 97.25 199 ALA B C 1
ATOM 3902 O O . ALA B 1 199 ? 5.512 26.688 7.953 1 97.25 199 ALA B O 1
ATOM 3903 N N . ARG B 1 200 ? 6.762 25.359 6.672 1 97.19 200 ARG B N 1
ATOM 3904 C CA . ARG B 1 200 ? 6.109 25.797 5.438 1 97.19 200 ARG B CA 1
ATOM 3905 C C . ARG B 1 200 ? 4.625 25.453 5.449 1 97.19 200 ARG B C 1
ATOM 3907 O O . ARG B 1 200 ? 3.787 26.281 5.078 1 97.19 200 ARG B O 1
ATOM 3914 N N . PHE B 1 201 ? 4.32 24.281 5.859 1 98.38 201 PHE B N 1
ATOM 3915 C CA . PHE B 1 201 ? 2.93 23.844 5.922 1 98.38 201 PHE B CA 1
ATOM 3916 C C . PHE B 1 201 ? 2.129 24.719 6.883 1 98.38 201 PHE B C 1
ATOM 3918 O O . PHE B 1 201 ? 1.066 25.234 6.527 1 98.38 201 PHE B O 1
ATOM 3925 N N . LEU B 1 202 ? 2.666 24.953 8.031 1 97.5 202 LEU B N 1
ATOM 3926 C CA . LEU B 1 202 ? 1.978 25.703 9.07 1 97.5 202 LEU B CA 1
ATOM 3927 C C . LEU B 1 202 ? 1.765 27.156 8.648 1 97.5 202 LEU B C 1
ATOM 3929 O O . LEU B 1 202 ? 0.758 27.766 9.008 1 97.5 202 LEU B O 1
ATOM 3933 N N . SER B 1 203 ? 2.672 27.641 7.902 1 97 203 SER B N 1
ATOM 3934 C CA . SER B 1 203 ? 2.617 29.047 7.508 1 97 203 SER B CA 1
ATOM 3935 C C . SER B 1 203 ? 1.414 29.328 6.613 1 97 203 SER B C 1
ATOM 3937 O O . SER B 1 203 ? 0.982 30.469 6.48 1 97 203 SER B O 1
ATOM 3939 N N . THR B 1 204 ? 0.861 28.297 6.008 1 96.44 204 THR B N 1
ATOM 3940 C CA . THR B 1 204 ? -0.245 28.484 5.074 1 96.44 204 THR B CA 1
ATOM 3941 C C . THR B 1 204 ? -1.585 28.281 5.777 1 96.44 204 THR B C 1
ATOM 3943 O O . THR B 1 204 ? -2.639 28.594 5.211 1 96.44 204 THR B O 1
ATOM 3946 N N . ILE B 1 205 ? -1.572 27.797 6.965 1 96.31 205 ILE B N 1
ATOM 3947 C CA . ILE B 1 205 ? -2.801 27.516 7.695 1 96.31 205 ILE B CA 1
ATOM 3948 C C . ILE B 1 205 ? -3.273 28.766 8.43 1 96.31 205 ILE B C 1
ATOM 3950 O O . ILE B 1 205 ? -2.576 29.281 9.305 1 96.31 205 ILE B O 1
ATOM 3954 N N . LYS B 1 206 ? -4.48 29.188 8.117 1 94.19 206 LYS B N 1
ATOM 3955 C CA . LYS B 1 206 ? -5.016 30.406 8.719 1 94.19 206 LYS B CA 1
ATOM 3956 C C . LYS B 1 206 ? -6.254 30.109 9.555 1 94.19 206 LYS B C 1
ATOM 3958 O O . LYS B 1 206 ? -6.582 30.844 10.484 1 94.19 206 LYS B O 1
ATOM 3963 N N . ALA B 1 207 ? -6.934 29.078 9.25 1 96.81 207 ALA B N 1
ATOM 3964 C CA . ALA B 1 207 ? -8.156 28.641 9.922 1 96.81 207 ALA B CA 1
ATOM 3965 C C . ALA B 1 207 ? -8.414 27.156 9.664 1 96.81 207 ALA B C 1
ATOM 3967 O O . ALA B 1 207 ? -7.746 26.531 8.836 1 96.81 207 ALA B O 1
ATOM 3968 N N . ILE B 1 208 ? -9.344 26.641 10.438 1 97.31 208 ILE B N 1
ATOM 3969 C CA . ILE B 1 208 ? -9.828 25.297 10.172 1 97.31 208 ILE B CA 1
ATOM 3970 C C . ILE B 1 208 ? -11.023 25.359 9.219 1 97.31 208 ILE B C 1
ATOM 3972 O O . ILE B 1 208 ? -12.164 25.5 9.656 1 97.31 208 ILE B O 1
ATOM 3976 N N . ASP B 1 209 ? -10.734 25.219 7.984 1 96.31 209 ASP B N 1
ATOM 3977 C CA . ASP B 1 209 ? -11.789 25.406 6.992 1 96.31 209 ASP B CA 1
ATOM 3978 C C . ASP B 1 209 ? -11.859 24.219 6.035 1 96.31 209 ASP B C 1
ATOM 3980 O O . ASP B 1 209 ? -12.664 24.219 5.098 1 96.31 209 ASP B O 1
ATOM 3984 N N . MET B 1 210 ? -11.016 23.266 6.285 1 96.25 210 MET B N 1
ATOM 3985 C CA . MET B 1 210 ? -11.039 21.969 5.609 1 96.25 210 MET B CA 1
ATOM 3986 C C . MET B 1 210 ? -10.312 20.922 6.438 1 96.25 210 MET B C 1
ATOM 3988 O O . MET B 1 210 ? -9.516 21.25 7.316 1 96.25 210 MET B O 1
ATOM 3992 N N . PRO B 1 211 ? -10.578 19.656 6.164 1 96.44 211 PRO B N 1
ATOM 3993 C CA . PRO B 1 211 ? -9.812 18.625 6.883 1 96.44 211 PRO B CA 1
ATOM 3994 C C . PRO B 1 211 ? -8.305 18.75 6.656 1 96.44 211 PRO B C 1
ATOM 3996 O O . PRO B 1 211 ? -7.871 19.109 5.559 1 96.44 211 PRO B O 1
ATOM 3999 N N . ILE B 1 212 ? -7.539 18.359 7.652 1 97.19 212 ILE B N 1
ATOM 4000 C CA . ILE B 1 212 ? -6.098 18.594 7.617 1 97.19 212 ILE B CA 1
ATOM 4001 C C . ILE B 1 212 ? -5.461 17.719 6.535 1 97.19 212 ILE B C 1
ATOM 4003 O O . ILE B 1 212 ? -4.465 18.125 5.922 1 97.19 212 ILE B O 1
ATOM 4007 N N . ASP B 1 213 ? -6.008 16.516 6.285 1 95.38 213 ASP B N 1
ATOM 4008 C CA . ASP B 1 213 ? -5.441 15.648 5.25 1 95.38 213 ASP B CA 1
ATOM 4009 C C . ASP B 1 213 ? -5.621 16.266 3.865 1 95.38 213 ASP B C 1
ATOM 4011 O O . ASP B 1 213 ? -4.746 16.141 3.006 1 95.38 213 ASP B O 1
ATOM 4015 N N . VAL B 1 214 ? -6.738 16.969 3.709 1 94.94 214 VAL B N 1
ATOM 4016 C CA . VAL B 1 214 ? -6.992 17.641 2.447 1 94.94 214 VAL B CA 1
ATOM 4017 C C . VAL B 1 214 ? -6.055 18.844 2.307 1 94.94 214 VAL B C 1
ATOM 4019 O O . VAL B 1 214 ? -5.5 19.094 1.231 1 94.94 214 VAL B O 1
ATOM 4022 N N . GLU B 1 215 ? -5.91 19.594 3.381 1 95.62 215 GLU B N 1
ATOM 4023 C CA . GLU B 1 215 ? -4.977 20.703 3.389 1 95.62 215 GLU B CA 1
ATOM 4024 C C . GLU B 1 215 ? -3.562 20.25 3.035 1 95.62 215 GLU B C 1
ATOM 4026 O O . GLU B 1 215 ? -2.875 20.906 2.248 1 95.62 215 GLU B O 1
ATOM 4031 N N . LEU B 1 216 ? -3.168 19.141 3.586 1 96.19 216 LEU B N 1
ATOM 4032 C CA . LEU B 1 216 ? -1.839 18.594 3.34 1 96.19 216 LEU B CA 1
ATOM 4033 C C . LEU B 1 216 ? -1.682 18.172 1.881 1 96.19 216 LEU B C 1
ATOM 4035 O O . LEU B 1 216 ? -0.575 18.203 1.338 1 96.19 216 LEU B O 1
ATOM 4039 N N . GLY B 1 217 ? -2.768 17.828 1.256 1 96.12 217 GLY B N 1
ATOM 4040 C CA . GLY B 1 217 ? -2.744 17.406 -0.133 1 96.12 217 GLY B CA 1
ATOM 4041 C C . GLY B 1 217 ? -2.682 18.562 -1.116 1 96.12 217 GLY B C 1
ATOM 4042 O O . GLY B 1 217 ? -2.482 18.344 -2.314 1 96.12 217 GLY B O 1
ATOM 4043 N N . ARG B 1 218 ? -2.873 19.797 -0.613 1 95.56 218 ARG B N 1
ATOM 4044 C CA . ARG B 1 218 ? -2.877 20.969 -1.477 1 95.56 218 ARG B CA 1
ATOM 4045 C C . ARG B 1 218 ? -1.46 21.484 -1.698 1 95.56 218 ARG B C 1
ATOM 4047 O O . ARG B 1 218 ? -1.134 22.609 -1.299 1 95.56 218 ARG B O 1
ATOM 4054 N N . PHE B 1 219 ? -0.689 20.703 -2.404 1 95.31 219 PHE B N 1
ATOM 4055 C CA . PHE B 1 219 ? 0.741 20.938 -2.562 1 95.31 219 PHE B CA 1
ATOM 4056 C C . PHE B 1 219 ? 0.999 22.25 -3.287 1 95.31 219 PHE B C 1
ATOM 4058 O O . PHE B 1 219 ? 2.068 22.844 -3.145 1 95.31 219 PHE B O 1
ATOM 4065 N N . TRP B 1 220 ? 0.081 22.828 -4.059 1 93.69 220 TRP B N 1
ATOM 4066 C CA . TRP B 1 220 ? 0.264 24.109 -4.734 1 93.69 220 TRP B CA 1
ATOM 4067 C C . TRP B 1 220 ? 0.198 25.266 -3.74 1 93.69 220 TRP B C 1
ATOM 4069 O O . TRP B 1 220 ? 0.638 26.375 -4.043 1 93.69 220 TRP B O 1
ATOM 4079 N N . ASN B 1 221 ? -0.397 25 -2.654 1 93.5 221 ASN B N 1
ATOM 4080 C CA . ASN B 1 221 ? -0.561 26.062 -1.656 1 93.5 221 ASN B CA 1
ATOM 4081 C C . ASN B 1 221 ? 0.692 26.219 -0.802 1 93.5 221 ASN B C 1
ATOM 4083 O O . ASN B 1 221 ? 1.069 27.344 -0.452 1 93.5 221 ASN B O 1
ATOM 4087 N N . HIS B 1 222 ? 1.336 25.109 -0.442 1 95.31 222 HIS B N 1
ATOM 4088 C CA . HIS B 1 222 ? 2.438 25.188 0.512 1 95.31 222 HIS B CA 1
ATOM 4089 C C . HIS B 1 222 ? 3.732 24.672 -0.104 1 95.31 222 HIS B C 1
ATOM 4091 O O . HIS B 1 222 ? 4.797 24.766 0.511 1 95.31 222 HIS B O 1
ATOM 4097 N N . GLY B 1 223 ? 3.697 24.047 -1.173 1 93.75 223 GLY B N 1
ATOM 4098 C CA . GLY B 1 223 ? 4.898 23.656 -1.896 1 93.75 223 GLY B CA 1
ATOM 4099 C C . GLY B 1 223 ? 5.41 22.281 -1.513 1 93.75 223 GLY B C 1
ATOM 4100 O O . GLY B 1 223 ? 6.48 21.875 -1.959 1 93.75 223 GLY B O 1
ATOM 4101 N N . LEU B 1 224 ? 4.703 21.609 -0.668 1 96.69 224 LEU B N 1
ATOM 4102 C CA . LEU B 1 224 ? 5.059 20.25 -0.306 1 96.69 224 LEU B CA 1
ATOM 4103 C C . LEU B 1 224 ? 4.359 19.25 -1.22 1 96.69 224 LEU B C 1
ATOM 4105 O O . LEU B 1 224 ? 3.219 18.859 -0.961 1 96.69 224 LEU B O 1
ATOM 4109 N N . ALA B 1 225 ? 5.109 18.828 -2.246 1 96.31 225 ALA B N 1
ATOM 4110 C CA . ALA B 1 225 ? 4.543 17.828 -3.15 1 96.31 225 ALA B CA 1
ATOM 4111 C C . ALA B 1 225 ? 4.18 16.562 -2.396 1 96.31 225 ALA B C 1
ATOM 4113 O O . ALA B 1 225 ? 4.711 16.297 -1.315 1 96.31 225 ALA B O 1
ATOM 4114 N N . ILE B 1 226 ? 3.238 15.805 -2.926 1 98 226 ILE B N 1
ATOM 4115 C CA . ILE B 1 226 ? 2.738 14.625 -2.227 1 98 226 ILE B CA 1
ATOM 4116 C C . ILE B 1 226 ? 3.617 13.414 -2.553 1 98 226 ILE B C 1
ATOM 4118 O O . ILE B 1 226 ? 3.258 12.586 -3.389 1 98 226 ILE B O 1
ATOM 4122 N N . TYR B 1 227 ? 4.695 13.32 -1.836 1 98.25 227 TYR B N 1
ATOM 4123 C CA . TYR B 1 227 ? 5.602 12.188 -1.989 1 98.25 227 TYR B CA 1
ATOM 4124 C C . TYR B 1 227 ? 5.234 11.062 -1.032 1 98.25 227 TYR B C 1
ATOM 4126 O O . TYR B 1 227 ? 4.711 11.305 0.056 1 98.25 227 TYR B O 1
ATOM 4134 N N . ALA B 1 228 ? 5.492 9.867 -1.459 1 98.5 228 ALA B N 1
ATOM 4135 C CA . ALA B 1 228 ? 5.273 8.68 -0.642 1 98.5 228 ALA B CA 1
ATOM 4136 C C . ALA B 1 228 ? 6.285 7.586 -0.976 1 98.5 228 ALA B C 1
ATOM 4138 O O . ALA B 1 228 ? 6.965 7.656 -2.002 1 98.5 228 ALA B O 1
ATOM 4139 N N . ILE B 1 229 ? 6.398 6.723 -0.08 1 97.75 229 ILE B N 1
ATOM 4140 C CA . ILE B 1 229 ? 7.172 5.516 -0.348 1 97.75 229 ILE B CA 1
ATOM 4141 C C . ILE B 1 229 ? 6.227 4.344 -0.608 1 97.75 229 ILE B C 1
ATOM 4143 O O . ILE B 1 229 ? 5.152 4.258 -0.006 1 97.75 229 ILE B O 1
ATOM 4147 N N . PHE B 1 230 ? 6.562 3.473 -1.515 1 97.12 230 PHE B N 1
ATOM 4148 C CA . PHE B 1 230 ? 5.742 2.314 -1.851 1 97.12 230 PHE B CA 1
ATOM 4149 C C . PHE B 1 230 ? 6.613 1.104 -2.156 1 97.12 230 PHE B C 1
ATOM 4151 O O . PHE B 1 230 ? 7.598 1.21 -2.891 1 97.12 230 PHE B O 1
ATOM 4158 N N . PRO B 1 231 ? 6.203 -0.092 -1.688 1 97.06 231 PRO B N 1
ATOM 4159 C CA . PRO B 1 231 ? 5.117 -0.391 -0.751 1 97.06 231 PRO B CA 1
ATOM 4160 C C . PRO B 1 231 ? 5.309 0.28 0.607 1 97.06 231 PRO B C 1
ATOM 4162 O O . PRO B 1 231 ? 6.434 0.622 0.979 1 97.06 231 PRO B O 1
ATOM 4165 N N . PHE B 1 232 ? 4.227 0.52 1.306 1 97.75 232 PHE B N 1
ATOM 4166 C CA . PHE B 1 232 ? 4.242 1.259 2.562 1 97.75 232 PHE B CA 1
ATOM 4167 C C . PHE B 1 232 ? 4.773 0.387 3.695 1 97.75 232 PHE B C 1
ATOM 4169 O O . PHE B 1 232 ? 4.465 -0.805 3.764 1 97.75 232 PHE B O 1
ATOM 4176 N N . PRO B 1 233 ? 5.48 0.997 4.605 1 96.62 233 PRO B N 1
ATOM 4177 C CA . PRO B 1 233 ? 5.945 0.264 5.785 1 96.62 233 PRO B CA 1
ATOM 4178 C C . PRO B 1 233 ? 4.922 0.258 6.918 1 96.62 233 PRO B C 1
ATOM 4180 O O . PRO B 1 233 ? 5.234 -0.17 8.031 1 96.62 233 PRO B O 1
ATOM 4183 N N . CYS B 1 234 ? 3.676 0.756 6.633 1 96.75 234 CYS B N 1
ATOM 4184 C CA . CYS B 1 234 ? 2.637 0.911 7.645 1 96.75 234 CYS B CA 1
ATOM 4185 C C . CYS B 1 234 ? 1.319 0.309 7.168 1 96.75 234 CYS B C 1
ATOM 4187 O O . CYS B 1 234 ? 1.084 0.19 5.965 1 96.75 234 CYS B O 1
ATOM 4189 N N . VAL B 1 235 ? 0.543 -0.06 8.141 1 96.62 235 VAL B N 1
ATOM 4190 C CA . VAL B 1 235 ? -0.819 -0.521 7.898 1 96.62 235 VAL B CA 1
ATOM 4191 C C . VAL B 1 235 ? -1.78 0.174 8.859 1 96.62 235 VAL B C 1
ATOM 4193 O O . VAL B 1 235 ? -1.477 0.332 10.047 1 96.62 235 VAL B O 1
ATOM 4196 N N . GLU B 1 236 ? -2.852 0.672 8.297 1 95.38 236 GLU B N 1
ATOM 4197 C CA . GLU B 1 236 ? -3.947 1.095 9.156 1 95.38 236 GLU B CA 1
ATOM 4198 C C . GLU B 1 236 ? -4.754 -0.102 9.656 1 95.38 236 GLU B C 1
ATOM 4200 O O . GLU B 1 236 ? -5.391 -0.798 8.859 1 95.38 236 GLU B O 1
ATOM 4205 N N . ARG B 1 237 ? -4.781 -0.299 10.914 1 91 237 ARG B N 1
ATOM 4206 C CA . ARG B 1 237 ? -5.43 -1.469 11.492 1 91 237 ARG B CA 1
ATOM 4207 C C . ARG B 1 237 ? -6.949 -1.334 11.445 1 91 237 ARG B C 1
ATOM 4209 O O . ARG B 1 237 ? -7.488 -0.244 11.648 1 91 237 ARG B O 1
ATOM 4216 N N . ALA B 1 238 ? -7.59 -2.498 11.164 1 78.12 238 ALA B N 1
ATOM 4217 C CA . ALA B 1 238 ? -9.047 -2.529 11.164 1 78.12 238 ALA B CA 1
ATOM 4218 C C . ALA B 1 238 ? -9.594 -2.604 12.586 1 78.12 238 ALA B C 1
ATOM 4220 O O . ALA B 1 238 ? -9.133 -3.414 13.391 1 78.12 238 ALA B O 1
ATOM 4221 N N . PHE B 1 239 ? -9.891 -1.534 13.305 1 62.31 239 PHE B N 1
ATOM 4222 C CA . PHE B 1 239 ? -10.492 -1.666 14.625 1 62.31 239 PHE B CA 1
ATOM 4223 C C . PHE B 1 239 ? -12.008 -1.749 14.523 1 62.31 239 PHE B C 1
ATOM 4225 O O . PHE B 1 239 ? -12.617 -1.093 13.672 1 62.31 239 PHE B O 1
ATOM 4232 N N . VAL B 1 240 ? -12.609 -2.805 15.094 1 50.59 240 VAL B N 1
ATOM 4233 C CA . VAL B 1 240 ? -14.031 -3.113 15.125 1 50.59 240 VAL B CA 1
ATOM 4234 C C . VAL B 1 240 ? -14.836 -1.84 15.383 1 50.59 240 VAL B C 1
ATOM 4236 O O . VAL B 1 240 ? -15.859 -1.601 14.742 1 50.59 240 VAL B O 1
ATOM 4239 N N . SER B 1 241 ? -14.516 -1.191 16.375 1 45.44 241 SER B N 1
ATOM 4240 C CA . SER B 1 241 ? -15.336 -0.083 16.859 1 45.44 241 SER B CA 1
ATOM 4241 C C . SER B 1 241 ? -15.453 1.011 15.805 1 45.44 241 SER B C 1
ATOM 4243 O O . SER B 1 241 ? -16.484 1.674 15.703 1 45.44 241 SER B O 1
ATOM 4245 N N . THR B 1 242 ? -14.414 1.288 15.102 1 45.12 242 THR B N 1
ATOM 4246 C CA . THR B 1 242 ? -14.398 2.385 14.141 1 45.12 242 THR B CA 1
ATOM 4247 C C . THR B 1 242 ? -15.25 2.047 12.922 1 45.12 242 THR B C 1
ATOM 4249 O O . THR B 1 242 ? -15.859 2.932 12.32 1 45.12 242 THR B O 1
ATOM 4252 N N . LEU B 1 243 ? -15.242 0.78 12.508 1 42.09 243 LEU B N 1
ATOM 4253 C CA . LEU B 1 243 ? -16.094 0.292 11.422 1 42.09 243 LEU B CA 1
ATOM 4254 C C . LEU B 1 243 ? -17.562 0.526 11.734 1 42.09 243 LEU B C 1
ATOM 4256 O O . LEU B 1 243 ? -18.344 0.895 10.852 1 42.09 243 LEU B O 1
ATOM 4260 N N . LEU B 1 244 ? -17.859 0.252 12.922 1 39.59 244 LEU B N 1
ATOM 4261 C CA . LEU B 1 244 ? -19.234 0.508 13.367 1 39.59 244 LEU B CA 1
ATOM 4262 C C . LEU B 1 244 ? -19.5 2.006 13.445 1 39.59 244 LEU B C 1
ATOM 4264 O O . LEU B 1 244 ? -20.625 2.451 13.148 1 39.59 244 LEU B O 1
ATOM 4268 N N . GLN B 1 245 ? -18.531 2.736 13.82 1 41.41 245 GLN B N 1
ATOM 4269 C CA . GLN B 1 245 ? -18.734 4.168 14 1 41.41 245 GLN B CA 1
ATOM 4270 C C . GLN B 1 245 ? -18.797 4.887 12.656 1 41.41 245 GLN B C 1
ATOM 4272 O O . GLN B 1 245 ? -19.484 5.898 12.516 1 41.41 245 GLN B O 1
ATOM 4277 N N . GLU B 1 246 ? -18 4.492 11.742 1 43.78 246 GLU B N 1
ATOM 4278 C CA . GLU B 1 246 ? -18.078 5.129 10.438 1 43.78 246 GLU B CA 1
ATOM 4279 C C . GLU B 1 246 ? -19.484 5.02 9.844 1 43.78 246 GLU B C 1
ATOM 4281 O O . GLU B 1 246 ? -19.938 5.91 9.117 1 43.78 246 GLU B O 1
ATOM 4286 N N . ARG B 1 247 ? -20.172 3.934 10.164 1 38.31 247 ARG B N 1
ATOM 4287 C CA . ARG B 1 247 ? -21.578 3.912 9.781 1 38.31 247 ARG B CA 1
ATOM 4288 C C . ARG B 1 247 ? -22.344 5.086 10.391 1 38.31 247 ARG B C 1
ATOM 4290 O O . ARG B 1 247 ? -23.406 5.473 9.898 1 38.31 247 ARG B O 1
ATOM 4297 N N . GLU B 1 248 ? -21.938 5.324 11.609 1 38.06 248 GLU B N 1
ATOM 4298 C CA . GLU B 1 248 ? -22.703 6.383 12.273 1 38.06 248 GLU B CA 1
ATOM 4299 C C . GLU B 1 248 ? -22.188 7.762 11.875 1 38.06 248 GLU B C 1
ATOM 4301 O O . GLU B 1 248 ? -22.766 8.781 12.258 1 38.06 248 GLU B O 1
ATOM 4306 N N . HIS B 1 249 ? -20.922 7.875 11.539 1 40.09 249 HIS B N 1
ATOM 4307 C CA . HIS B 1 249 ? -20.516 9.25 11.273 1 40.09 249 HIS B CA 1
ATOM 4308 C C . HIS B 1 249 ? -21.141 9.781 9.992 1 40.09 249 HIS B C 1
ATOM 4310 O O . HIS B 1 249 ? -20.812 9.336 8.891 1 40.09 249 HIS B O 1
ATOM 4316 N N . SER B 1 250 ? -22.328 10.133 10.094 1 41.72 250 SER B N 1
ATOM 4317 C CA . SER B 1 250 ? -23.156 10.898 9.156 1 41.72 250 SER B CA 1
ATOM 4318 C C . SER B 1 250 ? -22.328 11.961 8.445 1 41.72 250 SER B C 1
ATOM 4320 O O . SER B 1 250 ? -21.672 12.781 9.086 1 41.72 250 SER B O 1
ATOM 4322 N N . LYS B 1 251 ? -21.812 11.656 7.281 1 50.03 251 LYS B N 1
ATOM 4323 C CA . LYS B 1 251 ? -21.375 12.797 6.484 1 50.03 251 LYS B CA 1
ATOM 4324 C C . LYS B 1 251 ? -22.219 14.031 6.773 1 50.03 251 LYS B C 1
ATOM 4326 O O . LYS B 1 251 ? -23.438 13.938 6.91 1 50.03 251 LYS B O 1
ATOM 4331 N N . GLY B 1 252 ? -21.562 14.953 7.406 1 49.97 252 GLY B N 1
ATOM 4332 C CA . GLY B 1 252 ? -22.328 16.188 7.559 1 49.97 252 GLY B CA 1
ATOM 4333 C C . GLY B 1 252 ? -23.281 16.453 6.41 1 49.97 252 GLY B C 1
ATOM 4334 O O . GLY B 1 252 ? -23.109 15.898 5.32 1 49.97 252 GLY B O 1
ATOM 4335 N N . ALA B 1 253 ? -24.391 16.781 6.703 1 49.62 253 ALA B N 1
ATOM 4336 C CA . ALA B 1 253 ? -25.453 17.094 5.758 1 49.62 253 ALA B CA 1
ATOM 4337 C C . ALA B 1 253 ? -24.938 17.922 4.594 1 49.62 253 ALA B C 1
ATOM 4339 O O . ALA B 1 253 ? -24.391 19.016 4.797 1 49.62 253 ALA B O 1
ATOM 4340 N N . VAL B 1 254 ? -24.469 17.094 3.52 1 55.75 254 VAL B N 1
ATOM 4341 C CA . VAL B 1 254 ? -24.188 17.859 2.303 1 55.75 254 VAL B CA 1
ATOM 4342 C C . VAL B 1 254 ? -25.234 18.938 2.113 1 55.75 254 VAL B C 1
ATOM 4344 O O . VAL B 1 254 ? -26.438 18.656 2.135 1 55.75 254 VAL B O 1
ATOM 4347 N N . GLN B 1 255 ? -24.953 20.047 2.533 1 59.78 255 GLN B N 1
ATOM 4348 C CA . GLN B 1 255 ? -25.844 21.156 2.182 1 59.78 255 GLN B CA 1
ATOM 4349 C C . GLN B 1 255 ? -25.688 21.547 0.713 1 59.78 255 GLN B C 1
ATOM 4351 O O . GLN B 1 255 ? -24.672 21.219 0.084 1 59.78 255 GLN B O 1
ATOM 4356 N N . ASN B 1 256 ? -26.625 22.047 0.129 1 57.28 256 ASN B N 1
ATOM 4357 C CA . ASN B 1 256 ? -26.688 22.547 -1.238 1 57.28 256 ASN B CA 1
ATOM 4358 C C . ASN B 1 256 ? -25.391 23.266 -1.632 1 57.28 256 ASN B C 1
ATOM 4360 O O . ASN B 1 256 ? -25.016 24.266 -1.017 1 57.28 256 ASN B O 1
ATOM 4364 N N . ARG B 1 257 ? -24.594 22.578 -2.385 1 65.94 257 ARG B N 1
ATOM 4365 C CA . ARG B 1 257 ? -23.344 23.125 -2.875 1 65.94 257 ARG B CA 1
ATOM 4366 C C . ARG B 1 257 ? -23.547 24.516 -3.461 1 65.94 257 ARG B C 1
ATOM 4368 O O . ARG B 1 257 ? -24.281 24.688 -4.434 1 65.94 257 ARG B O 1
ATOM 4375 N N . SER B 1 258 ? -23.125 25.438 -2.713 1 79.88 258 SER B N 1
ATOM 4376 C CA . SER B 1 258 ? -23.172 26.844 -3.105 1 79.88 258 SER B CA 1
ATOM 4377 C C . SER B 1 258 ? -22.281 27.109 -4.316 1 79.88 258 SER B C 1
ATOM 4379 O O . SER B 1 258 ? -21.469 26.266 -4.691 1 79.88 258 SER B O 1
ATOM 4381 N N . LEU B 1 259 ? -22.594 28.109 -5 1 85 259 LEU B N 1
ATOM 4382 C CA . LEU B 1 259 ? -21.766 28.578 -6.105 1 85 259 LEU B CA 1
ATOM 4383 C C . LEU B 1 259 ? -20.312 28.719 -5.676 1 85 259 LEU B C 1
ATOM 4385 O O . LEU B 1 259 ? -19.406 28.438 -6.457 1 85 259 LEU B O 1
ATOM 4389 N N . ARG B 1 260 ? -20.156 29.078 -4.504 1 86.56 260 ARG B N 1
ATOM 4390 C CA . ARG B 1 260 ? -18.812 29.25 -3.977 1 86.56 260 ARG B CA 1
ATOM 4391 C C . ARG B 1 260 ? -18.047 27.922 -3.93 1 86.56 260 ARG B C 1
ATOM 4393 O O . ARG B 1 260 ? -16.844 27.875 -4.195 1 86.56 260 ARG B O 1
ATOM 4400 N N . HIS B 1 261 ? -18.719 26.938 -3.602 1 89.44 261 HIS B N 1
ATOM 4401 C CA . HIS B 1 261 ? -18.094 25.609 -3.562 1 89.44 261 HIS B CA 1
ATOM 4402 C C . HIS B 1 261 ? -17.641 25.188 -4.949 1 89.44 261 HIS B C 1
ATOM 4404 O O . HIS B 1 261 ? -16.516 24.688 -5.113 1 89.44 261 HIS B O 1
ATOM 4410 N N . TYR B 1 262 ? -18.453 25.438 -5.875 1 88.19 262 TYR B N 1
ATOM 4411 C CA . TYR B 1 262 ? -18.125 25.062 -7.25 1 88.19 262 TYR B CA 1
ATOM 4412 C C . TYR B 1 262 ? -16.906 25.828 -7.75 1 88.19 262 TYR B C 1
ATOM 4414 O O . TYR B 1 262 ? -16.016 25.25 -8.367 1 88.19 262 TYR B O 1
ATOM 4422 N N . ILE B 1 263 ? -16.906 27.094 -7.453 1 88.88 263 ILE B N 1
ATOM 4423 C CA . ILE B 1 263 ? -15.805 27.938 -7.887 1 88.88 263 ILE B CA 1
ATOM 4424 C C . ILE B 1 263 ? -14.508 27.469 -7.227 1 88.88 263 ILE B C 1
ATOM 4426 O O . ILE B 1 263 ? -13.469 27.359 -7.887 1 88.88 263 ILE B O 1
ATOM 4430 N N . PHE B 1 264 ? -14.594 27.141 -5.98 1 90.81 264 PHE B N 1
ATOM 4431 C CA . PHE B 1 264 ? -13.43 26.672 -5.246 1 90.81 264 PHE B CA 1
ATOM 4432 C C . PHE B 1 264 ? -12.906 25.375 -5.848 1 90.81 264 PHE B C 1
ATOM 4434 O O . PHE B 1 264 ? -11.695 25.188 -6 1 90.81 264 PHE B O 1
ATOM 4441 N N . ARG B 1 265 ? -13.781 24.5 -6.172 1 88.88 265 ARG B N 1
ATOM 4442 C CA . ARG B 1 265 ? -13.398 23.219 -6.754 1 88.88 265 ARG B CA 1
ATOM 4443 C C . ARG B 1 265 ? -12.688 23.422 -8.086 1 88.88 265 ARG B C 1
ATOM 4445 O O . ARG B 1 265 ? -11.688 22.75 -8.367 1 88.88 265 ARG B O 1
ATOM 4452 N N . ILE B 1 266 ? -13.156 24.328 -8.836 1 89.62 266 ILE B N 1
ATOM 4453 C CA . ILE B 1 266 ? -12.562 24.609 -10.141 1 89.62 266 ILE B CA 1
ATOM 4454 C C . ILE B 1 266 ? -11.172 25.219 -9.953 1 89.62 266 ILE B C 1
ATOM 4456 O O . ILE B 1 266 ? -10.219 24.812 -10.633 1 89.62 266 ILE B O 1
ATOM 4460 N N . GLU B 1 267 ? -11.125 26.156 -9.039 1 90.56 267 GLU B N 1
ATOM 4461 C CA . GLU B 1 267 ? -9.844 26.797 -8.766 1 90.56 267 GLU B CA 1
ATOM 4462 C C . GLU B 1 267 ? -8.812 25.781 -8.289 1 90.56 267 GLU B C 1
ATOM 4464 O O . GLU B 1 267 ? -7.66 25.797 -8.734 1 90.56 267 GLU B O 1
ATOM 4469 N N . ASN B 1 268 ? -9.227 24.922 -7.414 1 91.12 268 ASN B N 1
ATOM 4470 C CA . ASN B 1 268 ? -8.32 23.906 -6.891 1 91.12 268 ASN B CA 1
ATOM 4471 C C . ASN B 1 268 ? -7.844 22.969 -7.992 1 91.12 268 ASN B C 1
ATOM 4473 O O . ASN B 1 268 ? -6.664 22.609 -8.039 1 91.12 268 ASN B O 1
ATOM 4477 N N . LYS B 1 269 ? -8.773 22.578 -8.781 1 92 269 LYS B N 1
ATOM 4478 C CA . LYS B 1 269 ? -8.422 21.703 -9.898 1 92 269 LYS B CA 1
ATOM 4479 C C . LYS B 1 269 ? -7.41 22.375 -10.828 1 92 269 LYS B C 1
ATOM 4481 O O . LYS B 1 269 ? -6.445 21.734 -11.258 1 92 269 LYS B O 1
ATOM 4486 N N . PHE B 1 270 ? -7.641 23.641 -11.062 1 90.94 270 PHE B N 1
ATOM 4487 C CA . PHE B 1 270 ? -6.754 24.422 -11.93 1 90.94 270 PHE B CA 1
ATOM 4488 C C . PHE B 1 270 ? -5.352 24.484 -11.344 1 90.94 270 PHE B C 1
ATOM 4490 O O . PHE B 1 270 ? -4.371 24.172 -12.016 1 90.94 270 PHE B O 1
ATOM 4497 N N . HIS 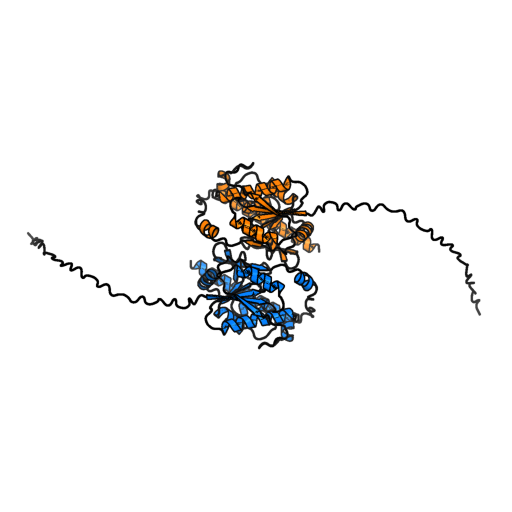B 1 271 ? -5.234 24.859 -10.141 1 92.25 271 HIS B N 1
ATOM 4498 C CA . HIS B 1 271 ? -3.934 25.016 -9.492 1 92.25 271 HIS B CA 1
ATOM 4499 C C . HIS B 1 271 ? -3.217 23.672 -9.391 1 92.25 271 HIS B C 1
ATOM 4501 O O . HIS B 1 271 ? -1.999 23.594 -9.578 1 92.25 271 HIS B O 1
ATOM 4507 N N . LYS B 1 272 ? -3.955 22.656 -9.133 1 93.19 272 LYS B N 1
ATOM 4508 C CA . LYS B 1 272 ? -3.393 21.312 -9.07 1 93.19 272 LYS B CA 1
ATOM 4509 C C . LYS B 1 272 ? -2.771 20.922 -10.406 1 93.19 272 LYS B C 1
ATOM 4511 O O . LYS B 1 272 ? -1.624 20.469 -10.461 1 93.19 272 LYS B O 1
ATOM 4516 N N . GLU B 1 273 ? -3.49 21.062 -11.445 1 92.12 273 GLU B N 1
ATOM 4517 C CA . GLU B 1 273 ? -3.021 20.672 -12.773 1 92.12 273 GLU B CA 1
ATOM 4518 C C . GLU B 1 273 ? -1.814 21.5 -13.195 1 92.12 273 GLU B C 1
ATOM 4520 O O . GLU B 1 273 ? -0.879 20.984 -13.805 1 92.12 273 GLU B O 1
ATOM 4525 N N . MET B 1 274 ? -1.872 22.812 -12.844 1 89.75 274 MET B N 1
ATOM 4526 C CA . MET B 1 274 ? -0.74 23.672 -13.172 1 89.75 274 MET B CA 1
ATOM 4527 C C . MET B 1 274 ? 0.519 23.219 -12.445 1 89.75 274 MET B C 1
ATOM 4529 O O . MET B 1 274 ? 1.605 23.188 -13.023 1 89.75 274 MET B O 1
ATOM 4533 N N . ALA B 1 275 ? 0.38 22.891 -11.242 1 90.75 275 ALA B N 1
ATOM 4534 C CA . ALA B 1 275 ? 1.512 22.406 -10.461 1 90.75 275 ALA B CA 1
ATOM 4535 C C . ALA B 1 275 ? 2.051 21.094 -11.047 1 90.75 275 ALA B C 1
ATOM 4537 O O . ALA B 1 275 ? 3.266 20.891 -11.094 1 90.75 275 ALA B O 1
ATOM 4538 N N . ASN B 1 276 ? 1.195 20.219 -11.406 1 91.81 276 ASN B N 1
ATOM 4539 C CA . ASN B 1 276 ? 1.599 18.953 -12.031 1 91.81 276 ASN B CA 1
ATOM 4540 C C . ASN B 1 276 ? 2.334 19.203 -13.344 1 91.81 276 ASN B C 1
ATOM 4542 O O . ASN B 1 276 ? 3.322 18.516 -13.641 1 91.81 276 ASN B O 1
ATOM 4546 N N . LEU B 1 277 ? 1.797 20.078 -14.102 1 87.56 277 LEU B N 1
ATOM 4547 C CA . LEU B 1 277 ? 2.43 20.422 -15.367 1 87.56 277 LEU B CA 1
ATOM 4548 C C . LEU B 1 277 ? 3.83 20.984 -15.141 1 87.56 277 LEU B C 1
ATOM 4550 O O . LEU B 1 277 ? 4.766 20.641 -15.867 1 87.56 277 LEU B O 1
ATOM 4554 N N . HIS B 1 278 ? 3.908 21.859 -14.195 1 86.81 278 HIS B N 1
ATOM 4555 C CA . HIS B 1 278 ? 5.207 22.438 -13.852 1 86.81 278 HIS B CA 1
ATOM 4556 C C . HIS B 1 278 ? 6.199 21.344 -13.461 1 86.81 278 HIS B C 1
ATOM 4558 O O . HIS B 1 278 ? 7.367 21.391 -13.859 1 86.81 278 HIS B O 1
ATOM 4564 N N . PHE B 1 279 ? 5.805 20.406 -12.727 1 87.62 279 PHE B N 1
ATOM 4565 C CA . PHE B 1 279 ? 6.652 19.297 -12.312 1 87.62 279 PHE B CA 1
ATOM 4566 C C . PHE B 1 279 ? 7.121 18.5 -13.516 1 87.62 279 PHE B C 1
ATOM 4568 O O . PHE B 1 279 ? 8.305 18.172 -13.633 1 87.62 279 PHE B O 1
ATOM 4575 N N . ARG B 1 280 ? 6.223 18.141 -14.32 1 84.62 280 ARG B N 1
ATOM 4576 C CA . ARG B 1 280 ? 6.539 17.328 -15.492 1 84.62 280 ARG B CA 1
ATOM 4577 C C . ARG B 1 280 ? 7.484 18.078 -16.438 1 84.62 280 ARG B C 1
ATOM 4579 O O . ARG B 1 280 ? 8.391 17.469 -17.016 1 84.62 280 ARG B O 1
ATOM 4586 N N . TRP B 1 281 ? 7.258 19.312 -16.531 1 82.75 281 TRP B N 1
ATOM 4587 C CA . TRP B 1 281 ? 8.094 20.156 -17.375 1 82.75 281 TRP B CA 1
ATOM 4588 C C . TRP B 1 281 ? 9.516 20.234 -16.828 1 82.75 281 TRP B C 1
ATOM 4590 O O . TRP B 1 281 ? 10.484 20.109 -17.578 1 82.75 281 TRP B O 1
ATOM 4600 N N . SER B 1 282 ? 9.617 20.438 -15.617 1 82.62 282 SER B N 1
ATOM 4601 C CA . SER B 1 282 ? 10.914 20.547 -14.961 1 82.62 282 SER B CA 1
ATOM 4602 C C . SER B 1 282 ? 11.695 19.234 -15.078 1 82.62 282 SER B C 1
ATOM 4604 O O . SER B 1 282 ? 12.922 19.25 -15.234 1 82.62 282 SER B O 1
ATOM 4606 N N . ARG B 1 283 ? 11.086 18.156 -15.016 1 77.81 283 ARG B N 1
ATOM 4607 C CA . ARG B 1 283 ? 11.734 16.859 -15.133 1 77.81 283 ARG B CA 1
ATOM 4608 C C . ARG B 1 283 ? 12.156 16.578 -16.578 1 77.81 283 ARG B C 1
ATOM 4610 O O . ARG B 1 283 ? 13.18 15.938 -16.812 1 77.81 283 ARG B O 1
ATOM 4617 N N . PHE B 1 284 ? 11.258 16.922 -17.391 1 70.5 284 PHE B N 1
ATOM 4618 C CA . PHE B 1 284 ? 11.57 16.766 -18.812 1 70.5 284 PHE B CA 1
ATOM 4619 C C . PHE B 1 284 ? 12.836 17.531 -19.172 1 70.5 284 PHE B C 1
ATOM 4621 O O . PHE B 1 284 ? 13.703 17 -19.875 1 70.5 284 PHE B O 1
ATOM 4628 N N . TRP B 1 285 ? 12.961 18.719 -18.672 1 65.12 285 TRP B N 1
ATOM 4629 C CA . TRP B 1 285 ? 14.117 19.547 -19 1 65.12 285 TRP B CA 1
ATOM 4630 C C . TRP B 1 285 ? 15.359 19.047 -18.281 1 65.12 285 TRP B C 1
ATOM 4632 O O . TRP B 1 285 ? 16.469 19.062 -18.828 1 65.12 285 TRP B O 1
ATOM 4642 N N . LYS B 1 286 ? 15.141 18.469 -17.219 1 62.38 286 LYS B N 1
ATOM 4643 C CA . LYS B 1 286 ? 16.281 17.922 -16.484 1 62.38 286 LYS B CA 1
ATOM 4644 C C . LYS B 1 286 ? 16.781 16.625 -17.141 1 62.38 286 LYS B C 1
ATOM 4646 O O . LYS B 1 286 ? 17.984 16.359 -17.172 1 62.38 286 LYS B O 1
ATOM 4651 N N . ARG B 1 287 ? 15.93 15.703 -17.5 1 54.84 287 ARG B N 1
ATOM 4652 C CA . ARG B 1 287 ? 16.328 14.492 -18.203 1 54.84 287 ARG B CA 1
ATOM 4653 C C . ARG B 1 287 ? 17 14.82 -19.531 1 54.84 287 ARG B C 1
ATOM 4655 O O . ARG B 1 287 ? 17.859 14.078 -20.016 1 54.84 287 ARG B O 1
ATOM 4662 N N . GLY B 1 288 ? 16.5 15.836 -20.172 1 42.12 288 GLY B N 1
ATOM 4663 C CA . GLY B 1 288 ? 17.141 16.266 -21.391 1 42.12 288 GLY B CA 1
ATOM 4664 C C . GLY B 1 288 ? 18.547 16.812 -21.172 1 42.12 288 GLY B C 1
ATOM 4665 O O . GLY B 1 288 ? 19.359 16.859 -22.094 1 42.12 288 GLY B O 1
ATOM 4666 N N . GLU B 1 289 ? 18.703 17.375 -20.219 1 34.66 289 GLU B N 1
ATOM 4667 C CA . GLU B 1 289 ? 20.062 17.875 -20.016 1 34.66 289 GLU B CA 1
ATOM 4668 C C . GLU B 1 289 ? 21.031 16.734 -19.703 1 34.66 289 GLU B C 1
ATOM 4670 O O . GLU B 1 289 ? 22.234 16.938 -19.625 1 34.66 289 GLU B O 1
ATOM 4675 N N . CYS B 1 290 ? 20.422 15.578 -19.422 1 30.75 290 CYS B N 1
ATOM 4676 C CA . CYS B 1 290 ? 21.391 14.492 -19.375 1 30.75 290 CYS B CA 1
ATOM 4677 C C . CYS B 1 290 ? 21.453 13.734 -20.703 1 30.75 290 CYS B C 1
ATOM 4679 O O . CYS B 1 290 ? 20.422 13.539 -21.344 1 30.75 290 CYS B O 1
#

Nearest PDB structures (foldseek):
  5ej0-assembly1_A  TM=6.504E-01  e=5.868E-08  Vaccinia virus WR
  1fo8-assembly1_A  TM=5.947E-01  e=5.832E-06  Oryctolagus cuniculus
  8yrl-assembly1_B  TM=4.764E-01  e=1.235E-03  Aspergillus fumigatus CEA10
  7sp8-assembly1_A  TM=4.762E-01  e=1.579E-01  Paramecium bursaria Chlorella virus CZ-2
  4wlg-assembly2_B  TM=4.328E-01  e=8.408E-02  Mus musculus

Radius of gyration: 33.36 Å; Cα contacts (8 Å, |Δi|>4): 905; chains: 2; bounding box: 180×63×63 Å

Organism: NCBI:txid484088

Secondary structure (DSSP, 8-state):
--------------------------------------S--EEEEEEE-TT-HHHHHHHHHHHTT-TT-EEEEEEPPPTTS--SSEE-HHHHHHHHSSPPPHHHHHHHHHHHHHHHHHHHSSS--EEEEEETTEEE-TT--HHHHHHHHHHHT-SEEES--SS---EEEEEEETTEEEEEESS-----SEEEEEHHHHHHHHHT--EE-S-HHHHHH-HHHH----EEEES-SEEE---HHHHHHHTTS---------HHHHHHHHHHHHHHHHHHHHHHHHHHHHHHT-/--------------------------------------S--EEEEEEE-TT-HHHHHHHHHHHTT-TT-EEEEEEPPPTTS--SSEE-HHHHHHHHSSPPPHHHHHHHHHHHHHHHHHHHSSS--EEEEEETTEEE-TT--HHHHHHHHHHHT-SEEES--SS---EEEEEEETTEEEEEESS-----SEEEEEHHHHHHHHHH--EE-S-HHHHHH-HHHH----EEEES-SEEE---HHHHHHHHHS---------HHHHHHHHHHHHHHHHHHHHHHHHHHHHHHT-

InterPro domains:
  IPR002654 Glycosyl transferase, family 25 [PF01755] (46-214)
  IPR002654 Glycosyl transferase, family 25 [cd06532] (46-214)

pLDDT: mean 80.3, std 26.03, range [19.11, 98.69]

Foldseek 3Di:
DDDPDDPPVPPPPCPVVPPPPPPPPPPPDPPPVPVPPPLADEAEEEEDAPPPVVLQVVQCVQQVLLVRYHYDYDHFFWLPDDDPAAADQPLLCLAVLFHDDRVLSRQQVRVLVVLVCVLPDPRHFKYKYAYSQKHFQSPDDVSVVSVVCVVVVAFKAFLDFQADADWAFDDDDVPKTKIFGLFQRFDDRIMMGTSVRSVLLSVQDRHNNDGVRRSQRLCLRRVRTHIYIPPGRMDRHDDPVVVVCVVVPPPGDSDDRDPSNVVNVVVSVVSSVVVVVVVVVVVVVVVVVD/DDDPPPPCPPPPPPPVPVPPPPPDPPPPDPPPPPPPPPLADEAEEEEDAPPPVVLVVVQCVQQVLLVRYHYDYDHFFWLPDDDPAAADQPLLCLAVLFHDDRVLSRQQRRVLVVLVCVLPDDRHFKYKYAYSQKHFQSPDDVSVVSVVCVVVVAFKAFLDFQADADWAFDDDDVPKTKIFGLFQRFDDRIMMGTSVRSVLLSVQDRHNNDGVRRSQRLCLRRVRTHIYIPPGRMDRHDDPVVVVCVVVPPPGDSDDRDPSNVVNVVVSVVSSVVVVVVVVVVVVVVVVVD

Sequence (580 aa):
MRRVPSNTISSSDYSSTNSDPLCNGQGGSMSTVHMTPNSQTISAKVISLSGSLKRRDAVSSNLATAKSLNWEFFDAATSDRPVELIVDTKRQLAKCGRVLSNGEIGCFKSHFEVLKQFVEGDGREWLLVLEDDVWVDPEFDFHLLTKELEKLQIDCLRLFARRIKRVDVVGYFGEQQVVRFRSDPYGTQAYVISRAGAARFLSTIKAIDMPIDVELGRFWNHGLAIYAIFPFPCVERAFVSTLLQEREHSKGAVQNRSLRHYIFRIENKFHKEMANLHFRWSRFWKRGECMRRVPSNTISSSDYSSTNSDPLCNGQGGSMSTVHMTPNSQTISAKVISLSGSLKRRDAVSSNLATAKSLNWEFFDAATSDRPVELIVDTKRQLAKCGRVLSNGEIGCFKSHFEVLKQFVEGDGREWLLVLEDDVWVDPEFDFHLLTKELEKLQIDCLRLFARRIKRVDVVGYFGEQQVVRFRSDPYGTQAYVISRAGAARFLSTIKAIDMPIDVELGRFWNHGLAIYAIFPFPCVERAFVSTLLQEREHSKGAVQNRSLRHYIFRIENKFHKEMANLHFRWSRFWKRGEC